Protein AF-0000000080388872 (afdb_homodimer)

Secondary structure (DSSP, 8-state):
-TTGGGSHHHHHHHHHHHHHHHHHHHHHHHHHHTT-HHHHHHHHHHTHHHHHHHHHHTS-HHHHHHHHHHHHHHHHHHHHHH-SS-HHHHHHHHHHHHHHHHHHHHHHSSS--TTHHHHHH--GGG--HHHHHHHHHHHHHHHHHHHHTHHHHHHHHH-GGGGGTTSS-HHHHHHHHHHHHHHHHHHHHHHHHHHHHHHHHHHHHHHHHTT---HHHHHHHHHHHHHHHHHHHHHHHHHHT--HHHHHHHHHHHHHHHHHHHHHTS------/-TTGGGSHHHHHHHHHHHHHHHHHHHHHHHHHHTT-HHHHHHHHHHTHHHHHHHHHHTS-HHHHHHHHHHHHHHHHHHHHHH-SS-HHHHHHHHHHHHHHHHHHHHHHSSS--TTHHHHHH--GGG--HHHHHHHHHHHHHHHHHHHHTHHHHHHHHH-TTGGGTTSS-HHHHHHHHHHHHHHHHHHHHHHHHHHHHHHHHHHHHHHHHTT---HHHHHHHHHHHHHHHHHHHHHHHHHHT--HHHHHHHHHHHHHHHHHHHHHTS------

InterPro domains:
  IPR001626 ABC transporter, TroCD-like [PF00950] (6-262)
  IPR001626 ABC transporter, TroCD-like [PTHR30477] (2-263)
  IPR037294 ABC transporter, BtuC-like [G3DSA:1.10.3470.10] (8-267)
  IPR037294 ABC transporter, BtuC-like [SSF81345] (3-259)

Solvent-accessible surface area (backbone atoms only — not comparable to full-atom values): 26123 Å² total; per-residue (Å²): 112,72,70,56,54,71,36,69,42,46,47,38,24,52,50,46,38,43,54,31,12,49,38,26,6,51,51,9,34,55,32,52,69,56,65,41,46,62,58,52,44,22,29,43,39,20,18,38,22,10,36,10,48,10,47,48,72,71,46,66,34,64,70,23,24,54,61,37,12,38,50,38,19,47,52,50,49,51,42,52,72,66,46,93,56,59,46,56,57,54,38,38,46,49,18,30,40,21,36,20,49,9,52,45,32,44,68,69,22,85,68,84,72,83,59,52,60,34,46,44,38,15,39,32,61,73,49,51,71,71,57,48,52,50,40,51,53,50,42,52,51,50,52,50,51,48,64,76,37,40,70,60,50,51,28,58,54,73,31,69,79,59,29,60,68,75,73,51,48,56,64,60,53,50,38,50,51,36,34,51,48,31,54,41,46,66,46,30,24,47,42,25,1,50,71,37,37,53,30,62,30,34,49,29,17,52,55,22,48,76,77,37,88,48,68,69,59,20,23,54,45,2,22,51,45,29,33,52,35,41,51,51,9,43,52,50,11,65,74,67,71,43,57,36,17,32,32,20,47,43,51,43,48,51,52,51,51,54,52,51,57,52,50,70,65,46,74,80,74,75,78,125,113,70,71,56,54,70,36,69,41,46,48,39,24,52,51,45,38,44,55,31,12,48,39,26,6,50,52,10,35,55,31,54,71,55,67,40,46,62,58,52,44,23,31,44,42,19,19,39,23,10,36,11,48,10,47,48,72,70,45,65,34,64,71,22,25,54,62,36,13,38,49,40,20,47,52,49,49,51,42,51,72,65,46,96,55,58,45,56,55,54,38,38,45,51,18,32,41,21,35,20,50,10,52,44,31,44,69,69,22,84,69,84,71,82,60,52,60,36,48,44,39,15,39,33,61,72,48,50,70,70,56,48,53,50,40,52,53,51,42,51,51,49,53,49,52,46,62,75,38,39,70,58,51,50,27,58,56,74,31,70,78,58,28,60,69,78,72,53,49,56,63,59,52,49,39,50,51,35,34,51,49,32,54,42,45,65,46,29,24,47,42,25,1,50,71,35,38,53,31,62,28,35,49,29,18,50,55,22,48,74,77,37,90,46,66,68,60,20,22,55,44,3,22,52,45,28,33,51,35,42,52,51,9,43,51,48,12,66,76,66,72,43,58,38,17,33,32,20,46,42,51,42,47,51,52,52,50,52,52,51,57,53,51,70,65,47,74,78,74,74,79,126

Foldseek 3Di:
DVVVVVDPLVVQLLLLLLLLLLLLLQLLLLCALQVPLLLLLLLLLLLLLQLLVCLLVVHDSLVSSLVRSLVSLLVLLVCLPDPPDHSNVSSVVSSVVSNVNSVVSCVPRPDDPVCPVLQAFAASSPDDPVLSVVSVVLSVVLVVVCVVCVVLSVCLSPPVPVNCPPPDDNSVVSSVSSSSSSSSSSSCRNQGHSNCSSQLSHLLLVVLVVVDVDSVSSSVSSSVLSSVLLVVLQVVCVVVVHRSNVSSSVSSVVVSVVVVVVVVPDPPPPPD/DVVVVVDPLVVQLLLLLLLLLLLLLQLLLLCALQVPLLLLLLLLLLLLLQLLVCLLVVHDSLVRSLVRSLVSLLVLLVCLPDPPDHSNVSSVVSSVVSNVNSVVSQVPRPDDPVCPVLQAFAASSPDDPVLSVVSVVLSVVLVVVCVVCVVLSVCLSPPVPPNVPPPDDNSVVSSVSSSSSSSSSSSCRNQGHSNCSSQLSHLLLVVLVVVDVDSVSSSVSSSVLSSVLLVVLQVVCVVVVHRSNVSSSVSSVVVSVVVVVVVVPDPPPPPD

Nearest PDB structures (foldseek):
  7kyp-assembly4_N  TM=9.044E-01  e=3.075E-16  Streptococcus pneumoniae D39
  7kyo-assembly1_C-2  TM=9.013E-01  e=2.532E-15  Streptococcus pneumoniae D39
  2nq2-assembly1_A  TM=7.304E-01  e=1.265E-06  Haemophilus influenzae
  2nq2-assembly1_B  TM=7.170E-01  e=2.915E-06  Haemophilus influenzae
  7lb8-assembly1_B  TM=7.624E-01  e=1.558E-03  Escherichia coli K-12

pLDDT: mean 88.54, std 13.01, range [30.14, 98.5]

Radius of gyration: 22.8 Å; Cα contacts (8 Å, |Δi|>4): 905; chains: 2; bounding box: 61×58×64 Å

Organism: NCBI:txid1090322

Sequence (544 aa):
MLEILQYDFMRNAILAAILASVACGIIGVYVVVKKIVFISGGITHASFGGIGLGYYLGINPLFGLIPFSLLSAVVMGLVSKRAKVAEDTAIGILWSLGMAIGIILIYWTPGYAPDLMTYLFGNILTVPMSDIYLMLGLDVVIIFVVYAYYKHFMALCFDEEFTTVSGLSAEKLYLLLLCLIALTIVLLIKVVGIILIIALLTMPASLSRHYTNNLGKMMYLAIIFGVLFSLAGLFLSYLFDAPSGATIILSMSTVYILHFLYDGLKPKIVSDMLEILQYDFMRNAILAAILASVACGIIGVYVVVKKIVF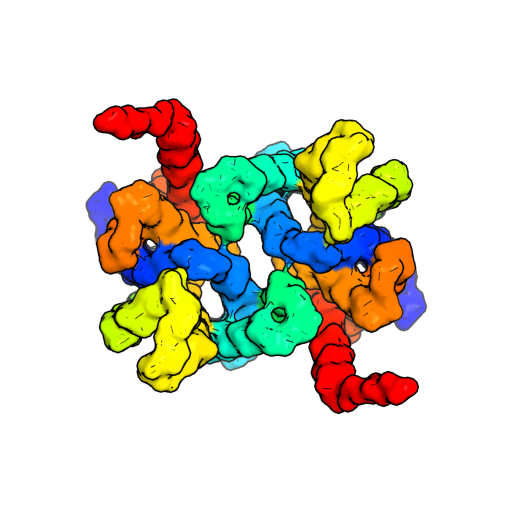ISGGITHASFGGIGLGYYLGINPLFGLIPFSLLSAVVMGLVSKRAKVAEDTAIGILWSLGMAIGIILIYWTPGYAPDLMTYLFGNILTVPMSDIYLMLGLDVVIIFVVYAYYKHFMALCFDEEFTTVSGLSAEKLYLLLLCLIALTIVLLIKVVGIILIIALLTMPASLSRHYTNNLGKMMYLAIIFGVLFSLAGLFLSYLFDAPSGATIILSMSTVYILHFLYDGLKPKIVSD

Structure (mmCIF, N/CA/C/O backbone):
data_AF-0000000080388872-model_v1
#
loop_
_entity.id
_entity.type
_entity.pdbx_description
1 polymer 'ABC-type Mn2+/Zn2+ transport system, permease component'
#
loop_
_atom_site.group_PDB
_atom_site.id
_atom_site.type_symbol
_atom_site.label_atom_id
_atom_site.label_alt_id
_atom_site.label_comp_id
_atom_site.label_asym_id
_atom_site.label_entity_id
_atom_site.label_seq_id
_atom_site.pdbx_PDB_ins_code
_atom_site.Cartn_x
_atom_site.Cartn_y
_atom_site.Cartn_z
_atom_site.occupancy
_atom_site.B_iso_or_equiv
_atom_site.auth_seq_id
_atom_site.auth_comp_id
_atom_site.auth_asym_id
_atom_site.auth_atom_id
_atom_site.pdbx_PDB_model_num
ATOM 1 N N . MET A 1 1 ? 15.938 -12.969 -29.547 1 45.16 1 MET A N 1
ATOM 2 C CA . MET A 1 1 ? 15.227 -13.5 -28.391 1 45.16 1 MET A CA 1
ATOM 3 C C . MET A 1 1 ? 15.883 -14.773 -27.875 1 45.16 1 MET A C 1
ATOM 5 O O . MET A 1 1 ? 16.094 -14.93 -26.672 1 45.16 1 MET A O 1
ATOM 9 N N . LEU A 1 2 ? 16.172 -15.586 -28.906 1 55 2 LEU A N 1
ATOM 10 C CA . LEU A 1 2 ? 16.797 -16.859 -28.562 1 55 2 LEU A CA 1
ATOM 11 C C . LEU A 1 2 ? 18.219 -16.641 -28.062 1 55 2 LEU A C 1
ATOM 13 O O . LEU A 1 2 ? 18.719 -17.391 -27.219 1 55 2 LEU A O 1
ATOM 17 N N . GLU A 1 3 ? 18.781 -15.703 -28.656 1 58.53 3 GLU A N 1
ATOM 18 C CA . GLU A 1 3 ? 20.156 -15.469 -28.234 1 58.53 3 GLU A CA 1
ATOM 19 C C . GLU A 1 3 ? 20.219 -15.008 -26.781 1 58.53 3 GLU A C 1
ATOM 21 O O . GLU A 1 3 ? 21.172 -15.32 -26.062 1 58.53 3 GLU A O 1
ATOM 26 N N . ILE A 1 4 ? 19.234 -14.305 -26.359 1 60.44 4 ILE A N 1
ATOM 27 C CA . ILE A 1 4 ? 19.219 -13.789 -25 1 60.44 4 ILE A CA 1
ATOM 28 C C . ILE A 1 4 ? 19.031 -14.945 -24.016 1 60.44 4 ILE A C 1
ATOM 30 O O . ILE A 1 4 ? 19.5 -14.883 -22.875 1 60.44 4 ILE A O 1
ATOM 34 N N . LEU A 1 5 ? 18.516 -16.016 -24.547 1 62.69 5 LEU A N 1
ATOM 35 C CA . LEU A 1 5 ? 18.281 -17.188 -23.719 1 62.69 5 LEU A CA 1
ATOM 36 C C . LEU A 1 5 ? 19.594 -17.922 -23.422 1 62.69 5 LEU A C 1
ATOM 38 O O . LEU A 1 5 ? 19.625 -18.828 -22.594 1 62.69 5 LEU A O 1
ATOM 42 N N . GLN A 1 6 ? 20.5 -17.453 -24.031 1 60.75 6 GLN A N 1
ATOM 43 C CA . GLN A 1 6 ? 21.781 -18.109 -23.812 1 60.75 6 GLN A CA 1
ATOM 44 C C . GLN A 1 6 ? 22.406 -17.672 -22.5 1 60.75 6 GLN A C 1
ATOM 46 O O . GLN A 1 6 ? 23.266 -18.375 -21.938 1 60.75 6 GLN A O 1
ATOM 51 N N . TYR A 1 7 ? 21.859 -16.672 -21.906 1 75.12 7 TYR A N 1
ATOM 52 C CA . TYR A 1 7 ? 22.438 -16.172 -20.656 1 75.12 7 TYR A CA 1
ATOM 53 C C . TYR A 1 7 ? 21.734 -16.781 -19.453 1 75.12 7 TYR A C 1
ATOM 55 O O . TYR A 1 7 ? 20.5 -16.844 -19.406 1 75.12 7 TYR A O 1
ATOM 63 N N . ASP A 1 8 ? 22.469 -17.375 -18.547 1 79.38 8 ASP A N 1
ATOM 64 C CA . ASP A 1 8 ? 21.984 -18 -17.328 1 79.38 8 ASP A CA 1
ATOM 65 C C . ASP A 1 8 ? 21 -17.094 -16.594 1 79.38 8 ASP A C 1
ATOM 67 O O . ASP A 1 8 ? 19.969 -17.547 -16.109 1 79.38 8 ASP A O 1
ATOM 71 N N . PHE A 1 9 ? 21.266 -15.898 -16.641 1 82.81 9 PHE A N 1
ATOM 72 C CA . PHE A 1 9 ? 20.422 -14.969 -15.906 1 82.81 9 PHE A CA 1
ATOM 73 C C . PHE A 1 9 ? 19.047 -14.875 -16.562 1 82.81 9 PHE A C 1
ATOM 75 O O . PHE A 1 9 ? 18.031 -14.734 -15.859 1 82.81 9 PHE A O 1
ATOM 82 N N . MET A 1 10 ? 19 -15.008 -17.844 1 86.06 10 MET A N 1
ATOM 83 C CA . MET A 1 10 ? 17.719 -14.906 -18.531 1 86.06 10 MET A CA 1
ATOM 84 C C . MET A 1 10 ? 16.891 -16.172 -18.312 1 86.06 10 MET A C 1
ATOM 86 O O . MET A 1 10 ? 15.664 -16.078 -18.141 1 86.06 10 MET A O 1
ATOM 90 N N . ARG A 1 11 ? 17.469 -17.281 -18.312 1 89.94 11 ARG A N 1
ATOM 91 C CA . ARG A 1 11 ? 16.781 -18.531 -18.016 1 89.94 11 ARG A CA 1
ATOM 92 C C . ARG A 1 11 ? 16.188 -18.516 -16.609 1 89.94 11 ARG A C 1
ATOM 94 O O . ARG A 1 11 ? 15.031 -18.906 -16.406 1 89.94 11 ARG A O 1
ATOM 101 N N . ASN A 1 12 ? 16.969 -18.062 -15.703 1 92.56 12 ASN A N 1
ATOM 102 C CA . ASN A 1 12 ? 16.469 -17.922 -14.336 1 92.56 12 ASN A CA 1
ATOM 103 C C . ASN A 1 12 ? 15.297 -16.969 -14.258 1 92.56 12 ASN A C 1
ATOM 105 O O . ASN A 1 12 ? 14.32 -17.219 -13.547 1 92.56 12 ASN A O 1
ATOM 109 N N . ALA A 1 13 ? 15.453 -15.922 -15 1 93.12 13 ALA A N 1
ATOM 110 C CA . ALA A 1 13 ? 14.391 -14.922 -15 1 93.12 13 ALA A CA 1
ATOM 111 C C . ALA A 1 13 ? 13.086 -15.508 -15.531 1 93.12 13 ALA A C 1
ATOM 113 O O . ALA A 1 13 ? 12.016 -15.281 -14.961 1 93.12 13 ALA A O 1
ATOM 114 N N . ILE A 1 14 ? 13.172 -16.312 -16.562 1 94 14 ILE A N 1
ATOM 115 C CA . ILE A 1 14 ? 12 -16.922 -17.172 1 94 14 ILE A CA 1
ATOM 116 C C . ILE A 1 14 ? 11.383 -17.938 -16.219 1 94 14 ILE A C 1
ATOM 118 O O . ILE A 1 14 ? 10.164 -17.953 -16.016 1 94 14 ILE A O 1
ATOM 122 N N . LEU A 1 15 ? 12.164 -18.719 -15.609 1 94.75 15 LEU A N 1
ATOM 123 C CA . LEU A 1 15 ? 11.672 -19.703 -14.648 1 94.75 15 LEU A CA 1
ATOM 124 C C . LEU A 1 15 ? 11 -19.016 -13.461 1 94.75 15 LEU A C 1
ATOM 126 O O . LEU A 1 15 ? 9.945 -19.453 -13.008 1 94.75 15 LEU A O 1
ATOM 130 N N . ALA A 1 16 ? 11.648 -17.938 -13.008 1 95 16 ALA 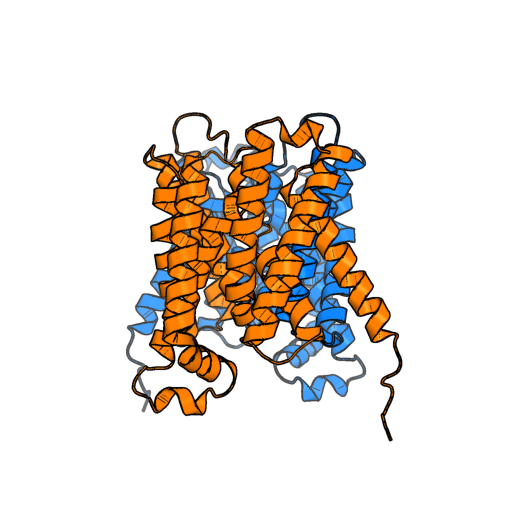A N 1
ATOM 131 C CA . ALA A 1 16 ? 11.07 -17.188 -11.906 1 95 16 ALA A CA 1
ATOM 132 C C . ALA A 1 16 ? 9.711 -16.609 -12.289 1 95 16 ALA A C 1
ATOM 134 O O . ALA A 1 16 ? 8.773 -16.641 -11.484 1 95 16 ALA A O 1
ATOM 135 N N . ALA A 1 17 ? 9.641 -16.141 -13.492 1 94.88 17 ALA A N 1
ATOM 136 C CA . ALA A 1 17 ? 8.383 -15.578 -13.977 1 94.88 17 ALA A CA 1
ATOM 137 C C . ALA A 1 17 ? 7.289 -16.641 -14.023 1 94.88 17 ALA A C 1
ATOM 139 O O . ALA A 1 17 ? 6.156 -16.391 -13.617 1 94.88 17 ALA A O 1
ATOM 140 N N . ILE A 1 18 ? 7.613 -17.781 -14.445 1 96.19 18 ILE A N 1
ATOM 141 C CA . ILE A 1 18 ? 6.656 -18.875 -14.57 1 96.19 18 ILE A CA 1
ATOM 142 C C . ILE A 1 18 ? 6.203 -19.328 -13.188 1 96.19 18 ILE A C 1
ATOM 144 O O . ILE A 1 18 ? 5.004 -19.453 -12.922 1 96.19 18 ILE A O 1
ATOM 148 N N . LEU A 1 19 ? 7.117 -19.562 -12.32 1 97 19 LEU A N 1
ATOM 149 C CA . LEU A 1 19 ? 6.801 -20.016 -10.969 1 97 19 LEU A CA 1
ATOM 150 C C . LEU A 1 19 ? 5.957 -18.984 -10.227 1 97 19 LEU A C 1
ATOM 152 O O . LEU A 1 19 ? 4.988 -19.328 -9.555 1 97 19 LEU A O 1
ATOM 156 N N . ALA A 1 20 ? 6.359 -17.719 -10.383 1 96.31 20 ALA A N 1
ATOM 157 C CA . ALA A 1 20 ? 5.586 -16.641 -9.773 1 96.31 20 ALA A CA 1
ATOM 158 C C . ALA A 1 20 ? 4.16 -16.609 -10.328 1 96.31 20 ALA A C 1
ATOM 160 O O . ALA A 1 20 ? 3.205 -16.375 -9.578 1 96.31 20 ALA A O 1
ATOM 161 N N . SER A 1 21 ? 4.023 -16.875 -11.586 1 97.25 21 SER A N 1
ATOM 162 C CA . SER A 1 21 ? 2.717 -16.828 -12.242 1 97.25 21 SER A CA 1
ATOM 163 C C . SER A 1 21 ? 1.825 -17.969 -11.766 1 97.25 21 SER A C 1
ATOM 165 O O . SER A 1 21 ? 0.606 -17.812 -11.672 1 97.25 21 SER A O 1
ATOM 167 N N . VAL A 1 22 ? 2.412 -19.062 -11.477 1 97.69 22 VAL A N 1
ATOM 168 C CA . VAL A 1 22 ? 1.652 -20.188 -10.953 1 97.69 22 VAL A CA 1
ATOM 169 C C . VAL A 1 22 ? 1.074 -19.828 -9.586 1 97.69 22 VAL A C 1
ATOM 171 O O . VAL A 1 22 ? -0.131 -19.969 -9.359 1 97.69 22 VAL A O 1
ATOM 174 N N . ALA A 1 23 ? 1.899 -19.344 -8.75 1 97.38 23 ALA A N 1
ATOM 175 C CA . ALA A 1 23 ? 1.457 -18.984 -7.406 1 97.38 23 ALA A CA 1
ATOM 176 C C . ALA A 1 23 ? 0.417 -17.875 -7.445 1 97.38 23 ALA A C 1
ATOM 178 O O . ALA A 1 23 ? -0.625 -17.953 -6.793 1 97.38 23 ALA A O 1
ATOM 179 N N . CYS A 1 24 ? 0.719 -16.828 -8.18 1 95.75 24 CYS A N 1
ATOM 180 C CA . CYS A 1 24 ? -0.198 -15.695 -8.219 1 95.75 24 CYS A CA 1
ATOM 181 C C . CYS A 1 24 ? -1.493 -16.062 -8.93 1 95.75 24 CYS A C 1
ATOM 183 O O . CYS A 1 24 ? -2.553 -15.516 -8.625 1 95.75 24 CYS A O 1
ATOM 185 N N . GLY A 1 25 ? -1.393 -16.969 -9.945 1 97.38 25 GLY A N 1
ATOM 186 C CA . GLY A 1 25 ? -2.6 -17.422 -10.625 1 97.38 25 GLY A CA 1
ATOM 187 C C . GLY A 1 25 ? -3.549 -18.188 -9.719 1 97.38 25 GLY A C 1
ATOM 188 O O . GLY A 1 25 ? -4.77 -18.047 -9.836 1 97.38 25 GLY A O 1
ATOM 189 N N . ILE A 1 26 ? -3.029 -18.906 -8.82 1 98.19 26 ILE A N 1
ATOM 190 C CA . ILE A 1 26 ? -3.838 -19.719 -7.91 1 98.19 26 ILE A CA 1
ATOM 191 C C . ILE A 1 26 ? -4.34 -18.844 -6.762 1 98.19 26 ILE A C 1
ATOM 193 O O . ILE A 1 26 ? -5.551 -18.688 -6.57 1 98.19 26 ILE A O 1
ATOM 197 N N . ILE A 1 27 ? -3.471 -18.203 -6.125 1 98.31 27 ILE A N 1
ATOM 198 C CA . ILE A 1 27 ? -3.811 -17.469 -4.914 1 98.31 27 ILE A CA 1
ATOM 199 C C . ILE A 1 27 ? -4.496 -16.156 -5.281 1 98.31 27 ILE A C 1
ATOM 201 O O . ILE A 1 27 ? -5.391 -15.695 -4.57 1 98.31 27 ILE A O 1
ATOM 205 N N . GLY A 1 28 ? -4.051 -15.586 -6.406 1 97.81 28 GLY A N 1
ATOM 206 C CA . GLY A 1 28 ? -4.668 -14.352 -6.863 1 97.81 28 GLY A CA 1
ATOM 207 C C . GLY A 1 28 ? -6.16 -14.477 -7.086 1 97.81 28 GLY A C 1
ATOM 208 O O . GLY A 1 28 ? -6.914 -13.531 -6.824 1 97.81 28 GLY A O 1
ATOM 209 N N . VAL A 1 29 ? -6.629 -15.602 -7.52 1 97.69 29 VAL A N 1
ATOM 210 C CA . VAL A 1 29 ? -8.047 -15.828 -7.758 1 97.69 29 VAL A CA 1
ATOM 211 C C . VAL A 1 29 ? -8.812 -15.734 -6.438 1 97.69 29 VAL A C 1
ATOM 213 O O . VAL A 1 29 ? -9.867 -15.102 -6.371 1 97.69 29 VAL A O 1
ATOM 216 N N . TYR A 1 30 ? -8.281 -16.312 -5.379 1 97.06 30 TYR A N 1
ATOM 217 C CA . TYR A 1 30 ? -8.922 -16.203 -4.074 1 97.06 30 TYR A CA 1
ATOM 218 C C . TYR A 1 30 ? -8.938 -14.766 -3.582 1 97.06 30 TYR A C 1
ATOM 220 O O . TYR A 1 30 ? -9.922 -14.312 -2.992 1 97.06 30 TYR A O 1
ATOM 228 N N . VAL A 1 31 ? -7.863 -14.047 -3.852 1 96.62 31 VAL A N 1
ATOM 229 C CA . VAL A 1 31 ? -7.727 -12.672 -3.396 1 96.62 31 VAL A CA 1
ATOM 230 C C . VAL A 1 31 ? -8.789 -11.797 -4.062 1 96.62 31 VAL A C 1
ATOM 232 O O . VAL A 1 31 ? -9.43 -10.977 -3.4 1 96.62 31 VAL A O 1
ATOM 235 N N . VAL A 1 32 ? -9.008 -12.016 -5.316 1 95.44 32 VAL A N 1
ATOM 236 C CA . VAL A 1 32 ? -9.938 -11.203 -6.09 1 95.44 32 VAL A CA 1
ATOM 237 C C . VAL A 1 32 ? -11.375 -11.609 -5.77 1 95.44 32 VAL A C 1
ATOM 239 O O . VAL A 1 32 ? -12.227 -10.758 -5.527 1 95.44 32 VAL A O 1
ATOM 242 N N . VAL A 1 33 ? -11.688 -12.867 -5.684 1 94.12 33 VAL A N 1
ATOM 243 C CA . VAL A 1 33 ? -13.047 -13.367 -5.492 1 94.12 33 VAL A CA 1
ATOM 244 C C . VAL A 1 33 ? -13.508 -13.062 -4.07 1 94.12 33 VAL A C 1
ATOM 246 O O . VAL A 1 33 ? -14.664 -12.703 -3.854 1 94.12 33 VAL A O 1
ATOM 249 N N . LYS A 1 34 ? -12.602 -13.18 -3.135 1 93.31 34 LYS A N 1
ATOM 250 C CA . LYS A 1 34 ? -12.961 -12.938 -1.739 1 93.31 34 LYS A CA 1
ATOM 251 C C . LYS A 1 34 ? -12.867 -11.453 -1.398 1 93.31 34 LYS A C 1
ATOM 253 O O . LYS A 1 34 ? -13.195 -11.047 -0.28 1 93.31 34 LYS A O 1
ATOM 258 N N . LYS A 1 35 ? -12.367 -10.633 -2.291 1 92.56 35 LYS A N 1
ATOM 259 C CA . LYS A 1 35 ? -12.266 -9.188 -2.143 1 92.56 35 LYS A CA 1
ATOM 260 C C . LYS A 1 35 ? -11.375 -8.812 -0.959 1 92.56 35 LYS A C 1
ATOM 262 O O . LYS A 1 35 ? -11.766 -8.008 -0.113 1 92.56 35 LYS A O 1
ATOM 267 N N . ILE A 1 36 ? -10.203 -9.422 -0.955 1 94.38 36 ILE A N 1
ATOM 268 C CA . ILE A 1 36 ? -9.281 -9.164 0.147 1 94.38 36 ILE A CA 1
ATOM 269 C C . ILE A 1 36 ? -7.961 -8.617 -0.398 1 94.38 36 ILE A C 1
ATOM 271 O O . ILE A 1 36 ? -6.883 -8.992 0.069 1 94.38 36 ILE A O 1
ATOM 275 N N . VAL A 1 37 ? -8.008 -7.781 -1.416 1 95 37 VAL A N 1
ATOM 276 C CA . VAL A 1 37 ? -6.848 -7.164 -2.051 1 95 37 VAL A CA 1
ATOM 277 C C . VAL A 1 37 ? -6.121 -6.273 -1.044 1 95 37 VAL A C 1
ATOM 279 O O . VAL A 1 37 ? -4.891 -6.297 -0.958 1 95 37 VAL A O 1
ATOM 282 N N . PHE A 1 38 ? -6.891 -5.609 -0.209 1 92.56 38 PHE A N 1
ATOM 283 C CA . PHE A 1 38 ? -6.301 -4.652 0.717 1 92.56 38 PHE A CA 1
ATOM 284 C C . PHE A 1 38 ? -5.484 -5.367 1.786 1 92.56 38 PHE A C 1
ATOM 286 O O . PHE A 1 38 ? -4.348 -4.977 2.072 1 92.56 38 PHE A O 1
ATOM 293 N N . ILE A 1 39 ? -6.043 -6.422 2.346 1 93.5 39 ILE A N 1
ATOM 294 C CA . ILE A 1 39 ? -5.309 -7.121 3.395 1 93.5 39 ILE A CA 1
ATOM 295 C C . ILE A 1 39 ? -4.07 -7.789 2.801 1 93.5 39 ILE A C 1
ATOM 297 O O . ILE A 1 39 ? -3.025 -7.867 3.453 1 93.5 39 ILE A O 1
ATOM 301 N N . SER A 1 40 ? -4.125 -8.25 1.563 1 95.38 40 SER A N 1
ATOM 302 C CA . SER A 1 40 ? -2.961 -8.797 0.877 1 95.38 40 SER A CA 1
ATOM 303 C C . SER A 1 40 ? -1.862 -7.754 0.721 1 95.38 40 SER A C 1
ATOM 305 O O . SER A 1 40 ? -0.682 -8.055 0.907 1 95.38 40 SER A O 1
ATOM 307 N N . GLY A 1 41 ? -2.295 -6.551 0.424 1 93.25 41 GLY A N 1
ATOM 308 C CA . GLY A 1 41 ? -1.348 -5.449 0.376 1 93.25 41 GLY A CA 1
ATOM 309 C C . GLY A 1 41 ? -0.726 -5.137 1.724 1 93.25 41 GLY A C 1
ATOM 310 O O . GLY A 1 41 ? 0.466 -4.84 1.81 1 93.25 41 GLY A O 1
ATOM 311 N N . GLY A 1 42 ? -1.551 -5.191 2.717 1 94.44 42 GLY A N 1
ATOM 312 C CA . GLY A 1 42 ? -1.053 -4.977 4.066 1 94.44 42 GLY A CA 1
ATOM 313 C C . GLY A 1 42 ? 0 -5.984 4.484 1 94.44 42 GLY A C 1
ATOM 314 O O . GLY A 1 42 ? 1.049 -5.613 5.016 1 94.44 42 GLY A O 1
ATOM 315 N N . ILE A 1 43 ? -0.268 -7.23 4.191 1 96.25 43 ILE A N 1
ATOM 316 C CA . ILE A 1 43 ? 0.67 -8.297 4.523 1 96.25 43 ILE A CA 1
ATOM 317 C C . ILE A 1 43 ? 1.974 -8.094 3.754 1 96.25 43 ILE A C 1
ATOM 319 O O . ILE A 1 43 ? 3.062 -8.242 4.316 1 96.25 43 ILE A O 1
ATOM 323 N N . THR A 1 44 ? 1.831 -7.707 2.547 1 95.62 44 THR A N 1
ATOM 324 C CA . THR A 1 44 ? 2.984 -7.492 1.68 1 95.62 44 THR A CA 1
ATOM 325 C C . THR A 1 44 ? 3.896 -6.41 2.25 1 95.62 44 THR A C 1
ATOM 327 O O . THR A 1 44 ? 5.102 -6.625 2.404 1 95.62 44 THR A O 1
ATOM 330 N N . HIS A 1 45 ? 3.4 -5.336 2.602 1 94.19 45 HIS A N 1
ATOM 331 C CA . HIS A 1 45 ? 4.203 -4.238 3.125 1 94.19 45 HIS A CA 1
ATOM 332 C C . HIS A 1 45 ? 4.73 -4.555 4.52 1 94.19 45 HIS A C 1
ATOM 334 O O . HIS A 1 45 ? 5.887 -4.258 4.836 1 94.19 45 HIS A O 1
ATOM 340 N N . ALA A 1 46 ? 3.916 -5.176 5.312 1 95.81 46 ALA A N 1
ATOM 341 C CA . ALA A 1 46 ? 4.348 -5.562 6.652 1 95.81 46 ALA A CA 1
ATOM 342 C C . ALA A 1 46 ? 5.516 -6.539 6.594 1 95.81 46 ALA A C 1
ATOM 344 O O . ALA A 1 46 ? 6.383 -6.535 7.473 1 95.81 46 ALA A O 1
ATOM 345 N N . SER A 1 47 ? 5.527 -7.344 5.598 1 95.38 47 SER A N 1
ATOM 346 C CA . SER A 1 47 ? 6.551 -8.375 5.469 1 95.38 47 SER A CA 1
ATOM 347 C C . SER A 1 47 ? 7.93 -7.762 5.254 1 95.38 47 SER A C 1
ATOM 349 O O . SER A 1 47 ? 8.945 -8.43 5.434 1 95.38 47 SER A O 1
ATOM 351 N N . PHE A 1 48 ? 7.992 -6.516 4.898 1 95 48 PHE A N 1
ATOM 352 C CA . PHE A 1 48 ? 9.258 -5.809 4.738 1 95 48 PHE A CA 1
ATOM 353 C C . PHE A 1 48 ? 10.047 -5.82 6.043 1 95 48 PHE A C 1
ATOM 355 O O . PHE A 1 48 ? 11.281 -5.777 6.023 1 95 48 PHE A O 1
ATOM 362 N N . GLY A 1 49 ? 9.383 -5.875 7.148 1 95.69 49 GLY A N 1
ATOM 363 C CA . GLY A 1 49 ? 10.062 -6.035 8.43 1 95.69 49 GLY A CA 1
ATOM 364 C C . GLY A 1 49 ? 10.953 -7.262 8.484 1 95.69 49 GLY A C 1
ATOM 365 O O . GLY A 1 49 ? 12.008 -7.242 9.125 1 95.69 49 GLY A O 1
ATOM 366 N N . GLY A 1 50 ? 10.547 -8.305 7.844 1 96.06 50 GLY A N 1
ATOM 367 C CA . GLY A 1 50 ? 11.336 -9.516 7.773 1 96.06 50 GLY A CA 1
ATOM 368 C C . GLY A 1 50 ? 12.602 -9.359 6.949 1 96.06 50 GLY A C 1
ATOM 369 O O . GLY A 1 50 ? 13.641 -9.93 7.285 1 96.06 50 GLY A O 1
ATOM 370 N N . ILE A 1 51 ? 12.469 -8.625 5.867 1 94.12 51 ILE A N 1
ATOM 371 C CA . ILE A 1 51 ? 13.648 -8.312 5.059 1 94.12 51 ILE A CA 1
ATOM 372 C C . ILE A 1 51 ? 14.656 -7.527 5.891 1 94.12 51 ILE A C 1
ATOM 374 O O . ILE A 1 51 ? 15.844 -7.848 5.906 1 94.12 51 ILE A O 1
ATOM 378 N N . GLY A 1 52 ? 14.164 -6.508 6.594 1 94.62 52 GLY A N 1
ATOM 379 C CA . GLY A 1 52 ? 15.031 -5.738 7.473 1 94.62 52 GLY A CA 1
ATOM 380 C C . GLY A 1 52 ? 15.695 -6.582 8.547 1 94.62 52 GLY A C 1
ATOM 381 O O . GLY A 1 52 ? 16.875 -6.418 8.828 1 94.62 52 GLY A O 1
ATOM 382 N N . LEU A 1 53 ? 14.891 -7.457 9.109 1 94.94 53 LEU A N 1
ATOM 383 C CA . LEU A 1 53 ? 15.43 -8.336 10.148 1 94.94 53 LEU A CA 1
ATOM 384 C C . LEU A 1 53 ? 16.531 -9.227 9.578 1 94.94 53 LEU A C 1
ATOM 386 O O . LEU A 1 53 ? 17.562 -9.438 10.227 1 94.94 53 LEU A O 1
ATOM 390 N N . GLY A 1 54 ? 16.312 -9.812 8.406 1 93.31 54 GLY A N 1
ATOM 391 C CA . GLY A 1 54 ? 17.344 -10.609 7.762 1 93.31 54 GLY A CA 1
ATOM 392 C C . GLY A 1 54 ? 18.625 -9.852 7.535 1 93.31 54 GLY A C 1
ATOM 393 O O . GLY A 1 54 ? 19.719 -10.344 7.863 1 93.31 54 GLY A O 1
ATOM 394 N N . TYR A 1 55 ? 18.531 -8.656 7.039 1 92.31 55 TYR A N 1
A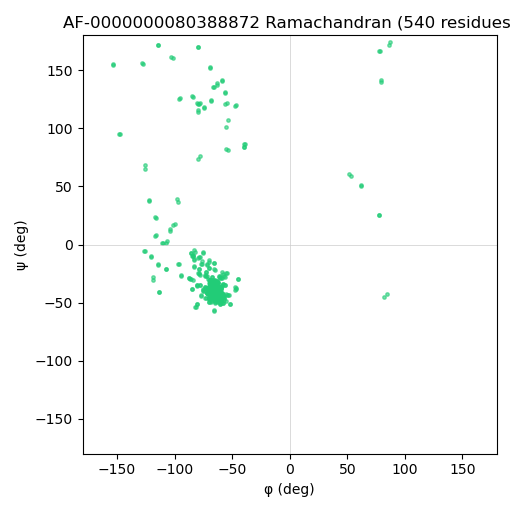TOM 395 C CA . TYR A 1 55 ? 19.719 -7.816 6.828 1 92.31 55 TYR A CA 1
ATOM 396 C C . TYR A 1 55 ? 20.422 -7.523 8.148 1 92.31 55 TYR A C 1
ATOM 398 O O . TYR A 1 55 ? 21.641 -7.66 8.25 1 92.31 55 TYR A O 1
ATOM 406 N N . TYR A 1 56 ? 19.641 -7.145 9.078 1 93.75 56 TYR A N 1
ATOM 407 C CA . TYR A 1 56 ? 20.188 -6.742 10.367 1 93.75 56 TYR A CA 1
ATOM 408 C C . TYR A 1 56 ? 20.938 -7.898 11.023 1 93.75 56 TYR A C 1
ATOM 410 O O . TYR A 1 56 ? 21.969 -7.691 11.664 1 93.75 56 TYR A O 1
ATOM 418 N N . LEU A 1 57 ? 20.453 -9.094 10.867 1 93.62 57 LEU A N 1
ATOM 419 C CA . LEU A 1 57 ? 21.062 -10.273 11.461 1 93.62 57 LEU A CA 1
ATOM 420 C C . LEU A 1 57 ? 22.188 -10.812 10.586 1 93.62 57 LEU A C 1
ATOM 422 O O . LEU A 1 57 ? 22.906 -11.742 10.977 1 93.62 57 LEU A O 1
ATOM 426 N N . GLY A 1 58 ? 22.328 -10.281 9.359 1 90.56 58 GLY A N 1
ATOM 427 C CA . GLY A 1 58 ? 23.406 -10.688 8.453 1 90.56 58 GLY A CA 1
ATOM 428 C C . GLY A 1 58 ? 23.141 -12.016 7.777 1 90.56 58 GLY A C 1
ATOM 429 O O . GLY A 1 58 ? 24.078 -12.75 7.449 1 90.56 58 GLY A O 1
ATOM 430 N N . ILE A 1 59 ? 21.891 -12.352 7.656 1 90.31 59 ILE A N 1
ATOM 431 C CA . ILE A 1 59 ? 21.531 -13.602 6.996 1 90.31 59 ILE A CA 1
ATOM 432 C C . ILE A 1 59 ? 20.766 -13.305 5.715 1 90.31 59 ILE A C 1
ATOM 434 O O . ILE A 1 59 ? 20.422 -12.156 5.438 1 90.31 59 ILE A O 1
ATOM 438 N N . ASN A 1 60 ? 20.531 -14.398 4.934 1 88.31 60 ASN A N 1
ATOM 439 C CA . ASN A 1 60 ? 19.719 -14.227 3.738 1 88.31 60 ASN A CA 1
ATOM 440 C C . ASN A 1 60 ? 18.359 -13.625 4.074 1 88.31 60 ASN A C 1
ATOM 442 O O . ASN A 1 60 ? 17.609 -14.172 4.891 1 88.31 60 ASN A O 1
ATOM 446 N N . PRO A 1 61 ? 18.047 -12.484 3.498 1 90.56 61 PRO A N 1
ATOM 447 C CA . PRO A 1 61 ? 16.797 -11.773 3.814 1 90.56 61 PRO A CA 1
ATOM 448 C C . PRO A 1 61 ? 15.555 -12.641 3.633 1 90.56 61 PRO A C 1
ATOM 450 O O . PRO A 1 61 ? 14.539 -12.414 4.297 1 90.56 61 PRO A O 1
ATOM 453 N N . LEU A 1 62 ? 15.578 -13.641 2.846 1 89.88 62 LEU A N 1
ATOM 454 C CA . LEU A 1 62 ? 14.422 -14.508 2.631 1 89.88 62 LEU A CA 1
ATOM 455 C C . LEU A 1 62 ? 14.102 -15.305 3.891 1 89.88 62 LEU A C 1
ATOM 457 O O . LEU A 1 62 ? 12.938 -15.625 4.145 1 89.88 62 LEU A O 1
ATOM 461 N N . PHE A 1 63 ? 15.102 -15.547 4.656 1 91.12 63 PHE A N 1
ATOM 462 C CA . PHE A 1 63 ? 14.898 -16.297 5.891 1 91.12 63 PHE A CA 1
ATOM 463 C C . PHE A 1 63 ? 14.203 -15.438 6.941 1 91.12 63 PHE A C 1
ATOM 465 O O . PHE A 1 63 ? 13.594 -15.961 7.879 1 91.12 63 PHE A O 1
ATOM 472 N N . GLY A 1 64 ? 14.375 -14.156 6.852 1 93.69 64 GLY A N 1
ATOM 473 C CA . GLY A 1 64 ? 13.586 -13.25 7.676 1 93.69 64 GLY A CA 1
ATOM 474 C C . GLY A 1 64 ? 12.195 -13 7.125 1 93.69 64 GLY A C 1
ATOM 475 O O . GLY A 1 64 ? 11.227 -12.914 7.883 1 93.69 64 GLY A O 1
ATOM 476 N N . LEU A 1 65 ? 12.086 -12.969 5.816 1 95.31 65 LEU A N 1
ATOM 477 C CA . LEU A 1 65 ? 10.852 -12.633 5.121 1 95.31 65 LEU A CA 1
ATOM 478 C C . LEU A 1 65 ? 9.781 -13.695 5.359 1 95.31 65 LEU A C 1
ATOM 480 O O . LEU A 1 65 ? 8.633 -13.375 5.652 1 95.31 65 LEU A O 1
ATOM 484 N N . ILE A 1 66 ? 10.125 -14.969 5.312 1 95.81 66 ILE A N 1
ATOM 485 C CA . ILE A 1 66 ? 9.156 -16.062 5.348 1 95.81 66 ILE A CA 1
ATOM 486 C C . ILE A 1 66 ? 8.453 -16.078 6.703 1 95.81 66 ILE A C 1
ATOM 488 O O . ILE A 1 66 ? 7.234 -15.898 6.781 1 95.81 66 ILE A O 1
ATOM 492 N N . PRO A 1 67 ? 9.18 -16.172 7.836 1 96.75 67 PRO A N 1
ATOM 493 C CA . PRO A 1 67 ? 8.477 -16.188 9.117 1 96.75 67 PRO A CA 1
ATOM 494 C C . PRO A 1 67 ? 7.746 -14.883 9.414 1 96.75 67 PRO A C 1
ATOM 496 O O . PRO A 1 67 ? 6.656 -14.898 9.992 1 96.75 67 PRO A O 1
ATOM 499 N N . PHE A 1 68 ? 8.297 -13.812 9.047 1 97.19 68 PHE A N 1
ATOM 500 C CA . PHE A 1 68 ? 7.695 -12.516 9.336 1 97.19 68 PHE A CA 1
ATOM 501 C C . PHE A 1 68 ? 6.41 -12.328 8.539 1 97.19 68 PHE A C 1
ATOM 503 O O . PHE A 1 68 ? 5.43 -11.781 9.047 1 97.19 68 PHE A O 1
ATOM 510 N N . SER A 1 69 ? 6.434 -12.727 7.285 1 97.19 69 SER A N 1
ATOM 511 C CA . SER A 1 69 ? 5.227 -12.617 6.473 1 97.19 69 SER A CA 1
ATOM 512 C C . SER A 1 69 ? 4.117 -13.508 7.008 1 97.19 69 SER A C 1
ATOM 514 O O . SER A 1 69 ? 2.949 -13.117 7.027 1 97.19 69 SER A O 1
ATOM 516 N N . LEU A 1 70 ? 4.465 -14.703 7.438 1 97.88 70 LEU A N 1
ATOM 517 C CA . LEU A 1 70 ? 3.48 -15.609 8.023 1 97.88 70 LEU A CA 1
ATOM 518 C C . LEU A 1 70 ? 2.918 -15.031 9.32 1 97.88 70 LEU A C 1
ATOM 520 O O . LEU A 1 70 ? 1.706 -15.07 9.547 1 97.88 70 LEU A O 1
ATOM 524 N N . LEU A 1 71 ? 3.789 -14.469 10.102 1 97.56 71 LEU A N 1
ATOM 525 C CA . LEU A 1 71 ? 3.348 -13.812 11.328 1 97.56 71 LEU A CA 1
ATOM 526 C C . LEU A 1 71 ? 2.424 -12.641 11.016 1 97.56 71 LEU A C 1
ATOM 528 O O . LEU A 1 71 ? 1.39 -12.469 11.664 1 97.56 71 LEU A O 1
ATOM 532 N N . SER A 1 72 ? 2.773 -11.867 10.062 1 96.81 72 SER A N 1
ATOM 533 C CA . SER A 1 72 ? 1.954 -10.734 9.656 1 96.81 72 SER A CA 1
ATOM 534 C C . SER A 1 72 ? 0.581 -11.188 9.172 1 96.81 72 SER A C 1
ATOM 536 O O . SER A 1 72 ? -0.433 -10.555 9.492 1 96.81 72 SER A O 1
ATOM 538 N N . ALA A 1 73 ? 0.6 -12.273 8.406 1 97.69 73 ALA A N 1
ATOM 539 C CA . ALA A 1 73 ? -0.66 -12.812 7.895 1 97.69 73 ALA A CA 1
ATOM 540 C C . ALA A 1 73 ? -1.575 -13.242 9.039 1 97.69 73 ALA A C 1
ATOM 542 O O . ALA A 1 73 ? -2.762 -12.898 9.055 1 97.69 73 ALA A O 1
ATOM 543 N N . VAL A 1 74 ? -1.049 -13.883 10.031 1 97.12 74 VAL A N 1
ATOM 544 C CA . VAL A 1 74 ? -1.83 -14.383 11.164 1 97.12 74 VAL A CA 1
ATOM 545 C C . VAL A 1 74 ? -2.314 -13.211 12.016 1 97.12 74 VAL A C 1
ATOM 547 O O . VAL A 1 74 ? -3.498 -13.125 12.344 1 97.12 74 VAL A O 1
ATOM 550 N N . VAL A 1 75 ? -1.464 -12.273 12.297 1 94.94 75 VAL A N 1
ATOM 551 C CA . VAL A 1 75 ? -1.811 -11.125 13.133 1 94.94 75 VAL A CA 1
ATOM 552 C C . VAL A 1 75 ? -2.871 -10.281 12.43 1 94.94 75 VAL A C 1
ATOM 554 O O . VAL A 1 75 ? -3.869 -9.891 13.047 1 94.94 75 VAL A O 1
ATOM 557 N N . MET A 1 76 ? -2.684 -10.039 11.188 1 93.31 76 MET A N 1
ATOM 558 C CA . MET A 1 76 ? -3.639 -9.227 10.445 1 93.31 76 MET A CA 1
ATOM 559 C C . MET A 1 76 ? -4.988 -9.93 10.328 1 93.31 76 MET A C 1
ATOM 561 O O . MET A 1 76 ? -6.035 -9.289 10.445 1 93.31 76 MET A O 1
ATOM 565 N N . GLY A 1 77 ? -4.953 -11.242 10.102 1 92.75 77 GLY A N 1
ATOM 566 C CA . GLY A 1 77 ? -6.195 -11.992 10.055 1 92.75 77 GLY A CA 1
ATOM 567 C C . GLY A 1 77 ? -6.957 -11.969 11.367 1 92.75 77 GLY A C 1
ATOM 568 O O . GLY A 1 77 ? -8.18 -11.781 11.375 1 92.75 77 GLY A O 1
ATOM 569 N N . LEU A 1 78 ? -6.27 -12.086 12.445 1 91.31 78 LEU A N 1
ATOM 570 C CA . LEU A 1 78 ? -6.898 -12.109 13.758 1 91.31 78 LEU A CA 1
ATOM 571 C C . LEU A 1 78 ? -7.406 -10.719 14.148 1 91.31 78 LEU A C 1
ATOM 573 O O . LEU A 1 78 ? -8.523 -10.586 14.656 1 91.31 78 LEU A O 1
ATOM 577 N N . VAL A 1 79 ? -6.668 -9.734 13.797 1 86.06 79 VAL A N 1
ATOM 578 C CA . VAL A 1 79 ? -7.027 -8.367 14.164 1 86.06 79 VAL A CA 1
ATOM 579 C C . VAL A 1 79 ? -8.188 -7.887 13.297 1 86.06 79 VAL A C 1
ATOM 581 O O . VAL A 1 79 ? -9.094 -7.199 13.781 1 86.06 79 VAL A O 1
ATOM 584 N N . SER A 1 80 ? -8.117 -8.258 12.047 1 80.06 80 SER A N 1
ATOM 585 C CA . SER A 1 80 ? -9.18 -7.844 11.133 1 80.06 80 SER A CA 1
ATOM 586 C C . SER A 1 80 ? -10.523 -8.406 11.57 1 80.06 80 SER A C 1
ATOM 588 O O . SER A 1 80 ? -11.562 -7.773 11.367 1 80.06 80 SER A O 1
ATOM 590 N N . LYS A 1 81 ? -10.508 -9.523 12.25 1 77.69 81 LYS A N 1
ATOM 591 C CA . LYS A 1 81 ? -11.758 -10.18 12.641 1 77.69 81 LYS A CA 1
ATOM 592 C C . LYS A 1 81 ? -12.172 -9.766 14.055 1 77.69 81 LYS A C 1
ATOM 594 O O . LYS A 1 81 ? -13.367 -9.664 14.344 1 77.69 81 LYS A O 1
ATOM 599 N N . ARG A 1 82 ? -11.219 -9.414 14.812 1 79.56 82 ARG A N 1
ATOM 600 C CA . ARG A 1 82 ? -11.555 -9.297 16.219 1 79.56 82 ARG A CA 1
ATOM 601 C C . ARG A 1 82 ? -11.438 -7.855 16.703 1 79.56 82 ARG A C 1
ATOM 603 O O . ARG A 1 82 ? -11.953 -7.508 17.766 1 79.56 82 ARG A O 1
ATOM 610 N N . ALA A 1 83 ? -10.789 -7.027 16.016 1 75.38 83 ALA A N 1
ATOM 611 C CA . ALA A 1 83 ? -10.5 -5.684 16.516 1 75.38 83 ALA A CA 1
ATOM 612 C C . ALA A 1 83 ? -11.758 -4.836 16.594 1 75.38 83 ALA A C 1
ATOM 614 O O . ALA A 1 83 ? -12.711 -5.051 15.828 1 75.38 83 ALA A O 1
ATOM 615 N N . LYS A 1 84 ? -11.727 -3.893 17.516 1 78.38 84 LYS A N 1
ATOM 616 C CA . LYS A 1 84 ? -12.828 -2.957 17.719 1 78.38 84 LYS A CA 1
ATOM 617 C C . LYS A 1 84 ? -12.758 -1.796 16.734 1 78.38 84 LYS A C 1
ATOM 619 O O . LYS A 1 84 ? -13.656 -0.96 16.672 1 78.38 84 LYS A O 1
ATOM 624 N N . VAL A 1 85 ? -11.68 -1.793 16 1 80.69 85 VAL A N 1
ATOM 625 C CA . VAL A 1 85 ? -11.5 -0.745 15 1 80.69 85 VAL A CA 1
ATOM 626 C C . VAL A 1 85 ? -11.828 -1.289 13.617 1 80.69 85 VAL A C 1
ATOM 628 O O . VAL A 1 85 ? -11.898 -2.506 13.414 1 80.69 85 VAL A O 1
ATOM 631 N N . ALA A 1 86 ? -12.078 -0.304 12.75 1 87.06 86 ALA A N 1
ATOM 632 C CA . ALA A 1 86 ? -12.398 -0.714 11.383 1 87.06 86 ALA A CA 1
ATOM 633 C C . ALA A 1 86 ? -11.258 -1.532 10.781 1 87.06 86 ALA A C 1
ATOM 635 O O . ALA A 1 86 ? -10.086 -1.234 11 1 87.06 86 ALA A O 1
ATOM 636 N N . GLU A 1 87 ? -11.586 -2.568 10.016 1 88.19 87 GLU A N 1
ATOM 637 C CA . GLU A 1 87 ? -10.633 -3.494 9.406 1 88.19 87 GLU A CA 1
ATOM 638 C C . GLU A 1 87 ? -9.578 -2.746 8.594 1 88.19 87 GLU A C 1
ATOM 640 O O . GLU A 1 87 ? -8.391 -3.027 8.711 1 88.19 87 GLU A O 1
ATOM 645 N N . ASP A 1 88 ? -10 -1.794 7.859 1 90.19 88 ASP A N 1
ATOM 646 C CA . ASP A 1 88 ? -9.07 -1.092 6.977 1 90.19 88 ASP A CA 1
ATOM 647 C C . ASP A 1 88 ? -8.078 -0.252 7.777 1 90.19 88 ASP A C 1
ATOM 649 O O . ASP A 1 88 ? -6.906 -0.145 7.41 1 90.19 88 ASP A O 1
ATOM 653 N N . T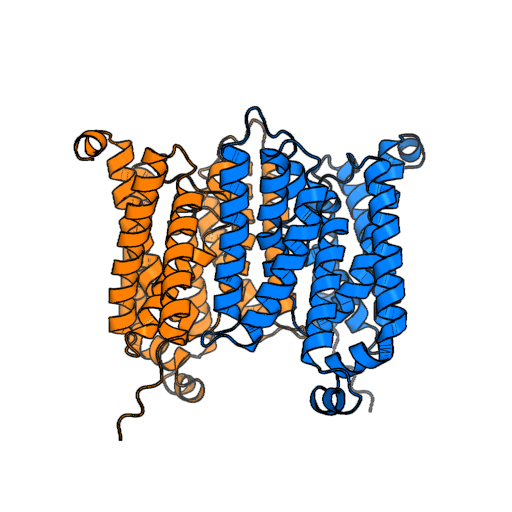HR A 1 89 ? -8.516 0.295 8.914 1 90.06 89 THR A N 1
ATOM 654 C CA . THR A 1 89 ? -7.625 1.047 9.797 1 90.06 89 THR A CA 1
ATOM 655 C C . THR A 1 89 ? -6.578 0.131 10.414 1 90.06 89 THR A C 1
ATOM 657 O O . THR A 1 89 ? -5.383 0.441 10.398 1 90.06 89 THR A O 1
ATOM 660 N N . ALA A 1 90 ? -7.051 -0.983 10.883 1 90.31 90 ALA A N 1
ATOM 661 C CA . ALA A 1 90 ? -6.148 -1.951 11.492 1 90.31 90 ALA A CA 1
ATOM 662 C C . ALA A 1 90 ? -5.086 -2.418 10.5 1 90.31 90 ALA A C 1
ATOM 664 O O . ALA A 1 90 ? -3.904 -2.506 10.844 1 90.31 90 ALA A O 1
ATOM 665 N N . ILE A 1 91 ? -5.473 -2.656 9.312 1 92.31 91 ILE A N 1
ATOM 666 C CA . ILE A 1 91 ? -4.562 -3.109 8.266 1 92.31 91 ILE A CA 1
ATOM 667 C C . ILE A 1 91 ? -3.531 -2.023 7.977 1 92.31 91 ILE A C 1
ATOM 669 O O . ILE A 1 91 ? -2.332 -2.303 7.883 1 92.31 91 ILE A O 1
ATOM 673 N N . GLY A 1 92 ? -3.973 -0.78 7.898 1 90.94 92 GLY A N 1
ATOM 674 C CA . GLY A 1 92 ? -3.062 0.329 7.66 1 90.94 92 GLY A CA 1
ATOM 675 C C . GLY A 1 92 ? -1.998 0.471 8.734 1 90.94 92 GLY A C 1
ATOM 676 O O . GLY A 1 92 ? -0.831 0.725 8.43 1 90.94 92 GLY A O 1
ATOM 677 N N . ILE A 1 93 ? -2.383 0.255 9.906 1 90.56 93 ILE A N 1
ATOM 678 C CA . ILE A 1 93 ? -1.475 0.406 11.039 1 90.56 93 ILE A CA 1
ATOM 679 C C . ILE A 1 93 ? -0.426 -0.703 11.016 1 90.56 93 ILE A C 1
ATOM 681 O O . ILE A 1 93 ? 0.772 -0.437 11.141 1 90.56 93 ILE A O 1
ATOM 685 N N . LEU A 1 94 ? -0.875 -1.934 10.805 1 92.19 94 LEU A N 1
ATOM 686 C CA . LEU A 1 94 ? 0.037 -3.072 10.805 1 92.19 94 LEU A CA 1
ATOM 687 C C . LEU A 1 94 ? 0.958 -3.031 9.586 1 92.19 94 LEU A C 1
ATOM 689 O O . LEU A 1 94 ? 2.131 -3.4 9.68 1 92.19 94 LEU A O 1
ATOM 693 N N . TRP A 1 95 ? 0.409 -2.602 8.477 1 93.19 95 TRP A N 1
ATOM 694 C CA . TRP A 1 95 ? 1.181 -2.334 7.27 1 93.19 95 TRP A CA 1
ATOM 695 C C . TRP A 1 95 ? 2.365 -1.421 7.57 1 93.19 95 TRP A C 1
ATOM 697 O O . TRP A 1 95 ? 3.512 -1.764 7.27 1 93.19 95 TRP A O 1
ATOM 707 N N . SER A 1 96 ? 2.121 -0.356 8.195 1 93.31 96 SER A N 1
ATOM 708 C CA . SER A 1 96 ? 3.109 0.688 8.445 1 93.31 96 SER A CA 1
ATOM 709 C C . SER A 1 96 ? 4.109 0.263 9.516 1 93.31 96 SER A C 1
ATOM 711 O O . SER A 1 96 ? 5.285 0.626 9.453 1 93.31 96 SER A O 1
ATOM 713 N N . LEU A 1 97 ? 3.609 -0.458 10.492 1 94.31 97 LEU A N 1
ATOM 714 C CA . LEU A 1 97 ? 4.48 -0.953 11.547 1 94.31 97 LEU A CA 1
ATOM 715 C C . LEU A 1 97 ? 5.566 -1.858 10.977 1 94.31 97 LEU A C 1
ATOM 717 O O . LEU A 1 97 ? 6.75 -1.68 11.273 1 94.31 97 LEU A O 1
ATOM 721 N N . GLY A 1 98 ? 5.18 -2.818 10.195 1 95.56 98 GLY A N 1
ATOM 722 C CA . GLY A 1 98 ? 6.152 -3.703 9.57 1 95.56 98 GLY A CA 1
ATOM 723 C C . GLY A 1 98 ? 7.152 -2.971 8.695 1 95.56 98 GLY A C 1
ATOM 724 O O . GLY A 1 98 ? 8.352 -3.254 8.742 1 95.56 98 GLY A O 1
ATOM 725 N N . MET A 1 99 ? 6.652 -2.041 7.887 1 93.88 99 MET A N 1
ATOM 726 C CA . MET A 1 99 ? 7.527 -1.247 7.023 1 93.88 99 MET A CA 1
ATOM 727 C C . MET A 1 99 ? 8.531 -0.454 7.855 1 93.88 99 MET A C 1
ATOM 729 O O . MET A 1 99 ? 9.719 -0.41 7.523 1 93.88 99 MET A O 1
ATOM 733 N N . ALA A 1 100 ? 8.062 0.201 8.938 1 95.38 100 ALA A N 1
ATOM 734 C CA . ALA A 1 100 ? 8.922 1.022 9.789 1 95.38 100 ALA A CA 1
ATOM 735 C C . ALA A 1 100 ? 10.016 0.182 10.438 1 95.38 100 ALA A C 1
ATOM 737 O O . ALA A 1 100 ? 11.18 0.586 10.477 1 95.38 100 ALA A O 1
ATOM 738 N N . ILE A 1 101 ? 9.648 -0.978 10.914 1 95.88 101 ILE A N 1
ATOM 739 C CA . ILE A 1 101 ? 10.617 -1.889 11.508 1 95.88 101 ILE A CA 1
ATOM 740 C C . ILE A 1 101 ? 11.688 -2.25 10.484 1 95.88 101 ILE A C 1
ATOM 742 O O . ILE A 1 101 ? 12.883 -2.201 10.781 1 95.88 101 ILE A O 1
ATOM 746 N N . GLY A 1 102 ? 11.266 -2.598 9.312 1 94.81 102 GLY A N 1
ATOM 747 C CA . GLY A 1 102 ? 12.203 -2.939 8.258 1 94.81 102 GLY A CA 1
ATOM 748 C C . GLY A 1 102 ? 13.156 -1.811 7.918 1 94.81 102 GLY A C 1
ATOM 749 O O . GLY A 1 102 ? 14.367 -2.027 7.797 1 94.81 102 GLY A O 1
ATOM 750 N N . ILE A 1 103 ? 12.664 -0.633 7.789 1 91.62 103 ILE A N 1
ATOM 751 C CA . ILE A 1 103 ? 13.453 0.536 7.418 1 91.62 103 ILE A CA 1
ATOM 752 C C . ILE A 1 103 ? 14.5 0.813 8.492 1 91.62 103 ILE A C 1
ATOM 754 O O . ILE A 1 103 ? 15.672 1.039 8.188 1 91.62 103 ILE A O 1
ATOM 758 N N . ILE A 1 104 ? 14.156 0.773 9.734 1 93.75 104 ILE A N 1
ATOM 759 C CA . ILE A 1 104 ? 15.055 1.077 10.836 1 93.75 104 ILE A CA 1
ATOM 760 C C . ILE A 1 104 ? 16.141 0.007 10.93 1 93.75 104 ILE A C 1
ATOM 762 O O . ILE A 1 104 ? 17.328 0.325 11.062 1 93.75 104 ILE A O 1
ATOM 766 N N . LEU A 1 105 ? 15.758 -1.253 10.797 1 94.69 105 LEU A N 1
ATOM 767 C CA . LEU A 1 105 ? 16.734 -2.34 10.883 1 94.69 105 LEU A CA 1
ATOM 768 C C . LEU A 1 105 ? 17.719 -2.277 9.727 1 94.69 105 LEU A C 1
ATOM 770 O O . LEU A 1 105 ? 18.922 -2.523 9.914 1 94.69 105 LEU A O 1
ATOM 774 N N . ILE A 1 106 ? 17.219 -1.954 8.562 1 91.88 106 ILE A N 1
ATOM 775 C CA . ILE A 1 106 ? 18.109 -1.825 7.402 1 91.88 106 ILE A CA 1
ATOM 776 C C . ILE A 1 106 ? 19.062 -0.66 7.613 1 91.88 106 ILE A C 1
ATOM 778 O O . ILE A 1 106 ? 20.266 -0.768 7.309 1 91.88 106 ILE A O 1
ATOM 782 N N . TYR A 1 107 ? 18.531 0.435 8.125 1 88.81 107 TYR A N 1
ATOM 783 C CA . TYR A 1 107 ? 19.359 1.608 8.383 1 88.81 107 TYR A CA 1
ATOM 784 C C . TYR A 1 107 ? 20.469 1.288 9.383 1 88.81 107 TYR A C 1
ATOM 786 O O . TYR A 1 107 ? 21.594 1.754 9.242 1 88.81 107 TYR A O 1
ATOM 794 N N . TRP A 1 108 ? 20.172 0.477 10.344 1 92.56 108 TRP A N 1
ATOM 795 C CA . TRP A 1 108 ? 21.125 0.154 11.398 1 92.56 108 TRP A CA 1
ATOM 796 C C . TRP A 1 108 ? 22.062 -0.955 10.961 1 92.56 108 TRP A C 1
ATOM 798 O O . TRP A 1 108 ? 23 -1.308 11.688 1 92.56 108 TRP A O 1
ATOM 808 N N . THR A 1 109 ? 21.75 -1.562 9.844 1 90.69 109 THR A N 1
ATOM 809 C CA . THR A 1 109 ? 22.641 -2.596 9.32 1 90.69 109 THR A CA 1
ATOM 810 C C . THR A 1 109 ? 23.953 -1.988 8.844 1 90.69 109 THR A C 1
ATOM 812 O O . THR A 1 109 ? 23.953 -1.04 8.055 1 90.69 109 THR A O 1
ATOM 815 N N . PRO A 1 110 ? 25.047 -2.518 9.414 1 82.25 110 PRO A N 1
ATOM 816 C CA . PRO A 1 110 ? 26.344 -1.997 8.977 1 82.25 110 PRO A CA 1
ATOM 817 C C . PRO A 1 110 ? 26.625 -2.262 7.5 1 82.25 110 PRO A C 1
ATOM 819 O O . PRO A 1 110 ? 26.266 -3.326 6.984 1 82.25 110 PRO A O 1
ATOM 822 N N . GLY A 1 111 ? 27.125 -1.336 6.852 1 75.38 111 GLY A N 1
ATOM 823 C CA . GLY A 1 111 ? 27.453 -1.457 5.438 1 75.38 111 GLY A CA 1
ATOM 824 C C . GLY A 1 111 ? 26.281 -1.13 4.531 1 75.38 111 GLY A C 1
ATOM 825 O O . GLY A 1 111 ? 25.219 -0.725 5.004 1 75.38 111 GLY A O 1
ATOM 826 N N . TYR A 1 112 ? 26.547 -1.06 3.277 1 62.88 112 TYR A N 1
ATOM 827 C CA . TYR A 1 112 ? 25.516 -0.699 2.299 1 62.88 112 TYR A CA 1
ATOM 828 C C . TYR A 1 112 ? 24.609 -1.881 2.006 1 62.88 112 TYR A C 1
ATOM 830 O O . TYR A 1 112 ? 25.078 -3.01 1.837 1 62.88 112 TYR A O 1
ATOM 838 N N . ALA A 1 113 ? 23.328 -1.714 2.242 1 66 113 ALA A N 1
ATOM 839 C CA . ALA A 1 113 ? 22.359 -2.725 1.853 1 66 113 ALA A CA 1
ATOM 840 C C . ALA A 1 113 ? 22.062 -2.658 0.355 1 66 113 ALA A C 1
ATOM 842 O O . ALA A 1 113 ? 21.062 -2.07 -0.063 1 66 113 ALA A O 1
ATOM 843 N N . PRO A 1 114 ? 22.922 -3.131 -0.517 1 60.56 114 PRO A N 1
ATOM 844 C CA . PRO A 1 114 ? 22.844 -2.91 -1.962 1 60.56 114 PRO A CA 1
ATOM 845 C C . PRO A 1 114 ? 21.547 -3.424 -2.566 1 60.56 114 PRO A C 1
ATOM 847 O O . PRO A 1 114 ? 21.062 -2.875 -3.561 1 60.56 114 PRO A O 1
ATOM 850 N N . ASP A 1 115 ? 20.828 -4.395 -1.966 1 77.62 115 ASP A N 1
ATOM 851 C CA . ASP A 1 115 ? 19.719 -5.066 -2.654 1 77.62 115 ASP A CA 1
ATOM 852 C C . ASP A 1 115 ? 18.375 -4.52 -2.199 1 77.62 115 ASP A C 1
ATOM 854 O O . ASP A 1 115 ? 17.328 -5.055 -2.562 1 77.62 115 ASP A O 1
ATOM 858 N N . LEU A 1 116 ? 18.438 -3.361 -1.581 1 78.5 116 LEU A N 1
ATOM 859 C CA . LEU A 1 116 ? 17.188 -2.822 -1.074 1 78.5 116 LEU A CA 1
ATOM 860 C C . LEU A 1 116 ? 16.234 -2.467 -2.221 1 78.5 116 LEU A C 1
ATOM 862 O O . LEU A 1 116 ? 15.047 -2.764 -2.162 1 78.5 116 LEU A O 1
ATOM 866 N N . MET A 1 117 ? 16.781 -1.918 -3.211 1 80.81 117 MET A N 1
ATOM 867 C CA . MET A 1 117 ? 15.977 -1.511 -4.359 1 80.81 117 MET A CA 1
ATOM 868 C C . MET A 1 117 ? 15.375 -2.725 -5.059 1 80.81 117 MET A C 1
ATOM 870 O O . MET A 1 117 ? 14.258 -2.662 -5.566 1 80.81 117 MET A O 1
ATOM 874 N N . THR A 1 118 ? 16.078 -3.811 -4.988 1 82.88 118 THR A N 1
ATOM 875 C CA . THR A 1 118 ? 15.578 -5.047 -5.582 1 82.88 118 THR A CA 1
ATOM 876 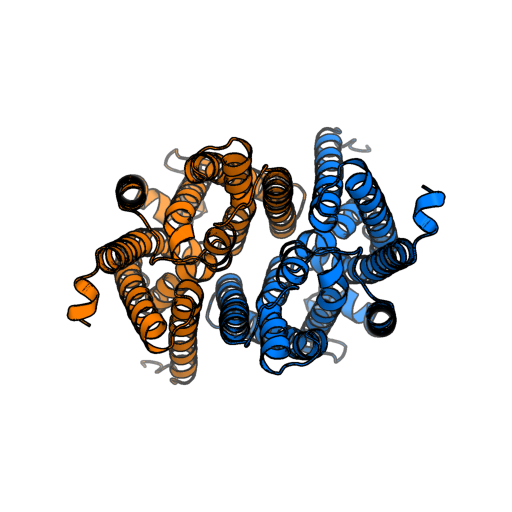C C . THR A 1 118 ? 14.352 -5.551 -4.832 1 82.88 118 THR A C 1
ATOM 878 O O . THR A 1 118 ? 13.391 -6.027 -5.445 1 82.88 118 THR A O 1
ATOM 881 N N . TYR A 1 119 ? 14.359 -5.367 -3.555 1 87.56 119 TYR A N 1
ATOM 882 C CA . TYR A 1 119 ? 13.234 -5.836 -2.754 1 87.56 119 TYR A CA 1
ATOM 883 C C . TYR A 1 119 ? 12.055 -4.875 -2.852 1 87.56 119 TYR A C 1
ATOM 885 O O . TYR A 1 119 ? 10.898 -5.289 -2.758 1 87.56 119 TYR A O 1
ATOM 893 N N . LEU A 1 120 ? 12.359 -3.662 -3.154 1 86.88 120 LEU A N 1
ATOM 894 C CA . LEU A 1 120 ? 11.297 -2.67 -3.266 1 86.88 120 LEU A CA 1
ATOM 895 C C . LEU A 1 120 ? 10.672 -2.693 -4.656 1 86.88 120 LEU A C 1
ATOM 897 O O . LEU A 1 120 ? 9.453 -2.604 -4.797 1 86.88 120 LEU A O 1
ATOM 901 N N . PHE A 1 121 ? 11.531 -2.887 -5.68 1 86.12 121 PHE A N 1
ATOM 902 C CA . PHE A 1 121 ? 11.039 -2.658 -7.035 1 86.12 121 PHE A CA 1
ATOM 903 C C . PHE A 1 121 ? 11.156 -3.926 -7.875 1 86.12 121 PHE A C 1
ATOM 905 O O . PHE A 1 121 ? 10.617 -3.996 -8.977 1 86.12 121 PHE A O 1
ATOM 912 N N . GLY A 1 122 ? 11.812 -4.875 -7.371 1 87.25 122 GLY A N 1
ATOM 913 C CA . GLY A 1 122 ? 11.984 -6.129 -8.086 1 87.25 122 GLY A CA 1
ATOM 914 C C . GLY A 1 122 ? 13.055 -6.07 -9.156 1 87.25 122 GLY A C 1
ATOM 915 O O . GLY A 1 122 ? 13.234 -5.039 -9.805 1 87.25 122 GLY A O 1
ATOM 916 N N . ASN A 1 123 ? 13.789 -7.086 -9.266 1 89.25 123 ASN A N 1
ATOM 917 C CA . ASN A 1 123 ? 14.719 -7.336 -10.359 1 89.25 123 ASN A CA 1
ATOM 918 C C . ASN A 1 123 ? 14.844 -8.828 -10.656 1 89.25 123 ASN A C 1
ATOM 920 O O . ASN A 1 123 ? 15.711 -9.5 -10.102 1 89.25 123 ASN A O 1
ATOM 924 N N . ILE A 1 124 ? 14.07 -9.227 -11.602 1 90.69 124 ILE A N 1
ATOM 925 C CA . ILE A 1 124 ? 13.922 -10.648 -11.883 1 90.69 124 ILE A CA 1
ATOM 926 C C . ILE A 1 124 ? 15.195 -11.195 -12.523 1 90.69 124 ILE A C 1
ATOM 928 O O . ILE A 1 124 ? 15.453 -12.398 -12.484 1 90.69 124 ILE A O 1
ATOM 932 N N . LEU A 1 125 ? 16.062 -10.367 -13.047 1 87.69 125 LEU A N 1
ATOM 933 C CA . LEU A 1 125 ? 17.281 -10.766 -13.75 1 87.69 125 LEU A CA 1
ATOM 934 C C . LEU A 1 125 ? 18.359 -11.219 -12.773 1 87.69 125 LEU A C 1
ATOM 936 O O . LEU A 1 125 ? 19.312 -11.883 -13.164 1 87.69 125 LEU A O 1
ATOM 940 N N . THR A 1 126 ? 18.188 -10.867 -11.531 1 86.31 126 THR A N 1
ATOM 941 C CA . THR A 1 126 ? 19.234 -11.156 -10.562 1 86.31 126 THR A CA 1
ATOM 942 C C . THR A 1 126 ? 18.859 -12.344 -9.688 1 86.31 126 THR A C 1
ATOM 944 O O . THR A 1 126 ? 19.5 -12.617 -8.68 1 86.31 126 THR A O 1
ATOM 947 N N . VAL A 1 127 ? 17.828 -13.07 -10.055 1 89.5 127 VAL A N 1
ATOM 948 C CA . VAL A 1 127 ? 17.375 -14.188 -9.242 1 89.5 127 VAL A CA 1
ATOM 949 C C . VAL A 1 127 ? 18.328 -15.367 -9.391 1 89.5 127 VAL A C 1
ATOM 951 O O . VAL A 1 127 ? 18.5 -15.906 -10.492 1 89.5 127 VAL A O 1
ATOM 954 N N . PRO A 1 128 ? 18.953 -15.781 -8.328 1 89.94 128 PRO A N 1
ATOM 955 C CA . PRO A 1 128 ? 19.859 -16.922 -8.422 1 89.94 128 PRO A CA 1
ATOM 956 C C . PRO A 1 128 ? 19.141 -18.266 -8.422 1 89.94 128 PRO A C 1
ATOM 958 O O . PRO A 1 128 ? 17.953 -18.328 -8.086 1 89.94 128 PRO A O 1
ATOM 961 N N . MET A 1 129 ? 19.828 -19.328 -8.703 1 92.06 129 MET A N 1
ATOM 962 C CA . MET A 1 129 ? 19.266 -20.672 -8.789 1 92.06 129 MET A CA 1
ATOM 963 C C . MET A 1 129 ? 18.766 -21.125 -7.418 1 92.06 129 MET A C 1
ATOM 965 O O . MET A 1 129 ? 17.781 -21.859 -7.328 1 92.06 129 MET A O 1
ATOM 969 N N . SER A 1 130 ? 19.406 -20.688 -6.375 1 91.19 130 SER A N 1
ATOM 970 C CA . SER A 1 130 ? 18.984 -21.062 -5.027 1 91.19 130 SER A CA 1
ATOM 971 C C . SER A 1 130 ? 17.578 -20.547 -4.738 1 91.19 130 SER A C 1
ATOM 973 O O . SER A 1 130 ? 16.766 -21.266 -4.148 1 91.19 130 SER A O 1
ATOM 975 N N . ASP A 1 131 ? 17.312 -19.375 -5.188 1 90.75 131 ASP A N 1
ATOM 976 C CA . ASP A 1 131 ? 15.992 -18.797 -4.984 1 90.75 131 ASP A CA 1
ATOM 977 C C . ASP A 1 131 ? 14.945 -19.516 -5.832 1 90.75 131 ASP A C 1
ATOM 979 O O . ASP A 1 131 ? 13.789 -19.641 -5.422 1 90.75 131 ASP A O 1
ATOM 983 N N . ILE A 1 132 ? 15.359 -20.016 -6.949 1 93.94 132 ILE A N 1
ATOM 984 C CA . ILE A 1 132 ? 14.445 -20.734 -7.832 1 93.94 132 ILE A CA 1
ATOM 985 C C . ILE A 1 132 ? 14 -22.031 -7.168 1 93.94 132 ILE A C 1
ATOM 987 O O . ILE A 1 132 ? 12.82 -22.391 -7.211 1 93.94 132 ILE A O 1
ATOM 991 N N . TYR A 1 133 ? 14.914 -22.672 -6.531 1 95.06 133 TYR A N 1
ATOM 992 C CA . TYR A 1 133 ? 14.57 -23.891 -5.828 1 95.06 133 TYR A CA 1
ATOM 993 C C . TYR A 1 133 ? 13.594 -23.625 -4.688 1 95.06 133 TYR A C 1
ATOM 995 O O . TYR A 1 133 ? 12.664 -24.391 -4.457 1 95.06 133 TYR A O 1
ATOM 1003 N N . LEU A 1 134 ? 13.852 -22.594 -4.047 1 93.25 134 LEU A N 1
ATOM 1004 C CA . LEU A 1 134 ? 12.945 -22.203 -2.977 1 93.25 134 LEU A CA 1
ATOM 1005 C C . LEU A 1 134 ? 11.555 -21.906 -3.523 1 93.25 134 LEU A C 1
ATOM 1007 O O . LEU A 1 134 ? 10.555 -22.344 -2.949 1 93.25 134 LEU A O 1
ATOM 1011 N N . MET A 1 135 ? 11.469 -21.188 -4.621 1 94.81 135 MET A N 1
ATOM 1012 C CA . MET A 1 135 ? 10.195 -20.859 -5.254 1 94.81 135 MET A CA 1
ATOM 1013 C C . MET A 1 135 ? 9.445 -22.125 -5.66 1 94.81 135 MET A C 1
ATOM 1015 O O . MET A 1 135 ? 8.227 -22.219 -5.48 1 94.81 135 MET A O 1
ATOM 1019 N N . LEU A 1 136 ? 10.203 -23.031 -6.18 1 96.69 136 LEU A N 1
ATOM 1020 C CA . LEU A 1 136 ? 9.602 -24.297 -6.578 1 96.69 136 LEU A CA 1
ATOM 1021 C C . LEU A 1 136 ? 9 -25.016 -5.379 1 96.69 136 LEU A C 1
ATOM 1023 O O . LEU A 1 136 ? 7.875 -25.516 -5.453 1 96.69 136 LEU A O 1
ATOM 1027 N N . GLY A 1 137 ? 9.781 -25.047 -4.32 1 96.94 137 GLY A N 1
ATOM 1028 C CA . GLY A 1 137 ? 9.281 -25.656 -3.104 1 96.94 137 GLY A CA 1
ATOM 1029 C C . GLY A 1 137 ? 8.023 -25 -2.574 1 96.94 137 GLY A C 1
ATOM 1030 O O . GLY A 1 137 ? 7.074 -25.688 -2.184 1 96.94 137 GLY A O 1
ATOM 1031 N N . LEU A 1 138 ? 7.965 -23.719 -2.586 1 96.06 138 LEU A N 1
ATOM 1032 C CA . LEU A 1 138 ? 6.801 -22.984 -2.098 1 96.06 138 LEU A CA 1
ATOM 1033 C C . LEU A 1 138 ? 5.594 -23.203 -3 1 96.06 138 LEU A C 1
ATOM 1035 O O . LEU A 1 138 ? 4.465 -23.328 -2.518 1 96.06 138 LEU A O 1
ATOM 1039 N N . ASP A 1 139 ? 5.844 -23.281 -4.258 1 97.81 139 ASP A N 1
ATOM 1040 C CA . ASP A 1 139 ? 4.758 -23.562 -5.195 1 97.81 139 ASP A CA 1
ATOM 1041 C C . ASP A 1 139 ? 4.141 -24.922 -4.918 1 97.81 139 ASP A C 1
ATOM 1043 O O . ASP A 1 139 ? 2.916 -25.078 -4.965 1 97.81 139 ASP A O 1
ATOM 1047 N N . VAL A 1 140 ? 4.988 -25.875 -4.699 1 98.25 140 VAL A N 1
ATOM 1048 C CA . VAL A 1 140 ? 4.504 -27.219 -4.41 1 98.25 140 VAL A CA 1
ATOM 1049 C C . VAL A 1 140 ? 3.609 -27.188 -3.172 1 98.25 140 VAL A C 1
ATOM 1051 O O . VAL A 1 140 ? 2.533 -27.797 -3.164 1 98.25 140 VAL A O 1
ATOM 1054 N N . VAL A 1 141 ? 4.02 -26.469 -2.17 1 98.06 141 VAL A N 1
ATOM 1055 C CA . VAL A 1 141 ? 3.242 -26.344 -0.942 1 98.06 141 VAL A CA 1
ATOM 1056 C C . VAL A 1 141 ? 1.902 -25.672 -1.241 1 98.06 141 VAL A C 1
ATOM 1058 O O . VAL A 1 141 ? 0.852 -26.156 -0.805 1 98.06 141 VAL A O 1
ATOM 1061 N N . ILE A 1 142 ? 1.899 -24.625 -1.999 1 98.25 142 ILE A N 1
ATOM 1062 C CA . ILE A 1 142 ? 0.693 -23.875 -2.32 1 98.25 142 ILE A CA 1
ATOM 1063 C C . ILE A 1 142 ? -0.274 -24.75 -3.105 1 98.25 142 ILE A C 1
ATOM 1065 O O . ILE A 1 142 ? -1.457 -24.844 -2.77 1 98.25 142 ILE A O 1
ATOM 1069 N N . ILE A 1 143 ? 0.255 -25.453 -4.129 1 98.38 143 ILE A N 1
ATOM 1070 C CA . ILE A 1 143 ? -0.574 -26.297 -4.977 1 98.38 143 ILE A CA 1
ATOM 1071 C C . ILE A 1 143 ? -1.177 -27.438 -4.148 1 98.38 143 ILE A C 1
ATOM 1073 O O . ILE A 1 143 ? -2.371 -27.719 -4.254 1 98.38 143 ILE A O 1
ATOM 1077 N N . PHE A 1 144 ? -0.356 -27.969 -3.314 1 98.44 144 PHE A N 1
ATOM 1078 C CA . PHE A 1 144 ? -0.808 -29.078 -2.5 1 98.44 144 PHE A CA 1
ATOM 1079 C C . PHE A 1 144 ? -1.906 -28.656 -1.538 1 98.44 144 PHE A C 1
ATOM 1081 O O . PHE A 1 144 ? -2.953 -29.297 -1.448 1 98.44 144 PHE A O 1
ATOM 1088 N N . VAL A 1 145 ? -1.732 -27.562 -0.835 1 98.19 145 VAL A N 1
ATOM 1089 C CA . VAL A 1 145 ? -2.688 -27.109 0.166 1 98.19 145 VAL A CA 1
ATOM 1090 C C . VAL A 1 145 ? -3.986 -26.672 -0.517 1 98.19 145 VAL A C 1
ATOM 1092 O O . VAL A 1 145 ? -5.078 -27.016 -0.053 1 98.19 145 VAL A O 1
ATOM 1095 N N . VAL A 1 146 ? -3.875 -25.984 -1.612 1 97.69 146 VAL A N 1
ATOM 1096 C CA . VAL A 1 146 ? -5.066 -25.516 -2.316 1 97.69 146 VAL A CA 1
ATOM 1097 C C . VAL A 1 146 ? -5.848 -26.719 -2.85 1 97.69 146 VAL A C 1
ATOM 1099 O O . VAL A 1 146 ? -7.082 -26.734 -2.801 1 97.69 146 VAL A O 1
ATOM 1102 N N . TYR A 1 147 ? -5.074 -27.688 -3.365 1 97 147 TYR A N 1
ATOM 1103 C CA . TYR A 1 147 ? -5.738 -28.891 -3.846 1 97 147 TYR A CA 1
ATOM 1104 C C . TYR A 1 147 ? -6.445 -29.609 -2.705 1 97 147 TYR A C 1
ATOM 1106 O O . TYR A 1 147 ? -7.602 -30.031 -2.846 1 97 147 TYR A O 1
ATOM 1114 N N . ALA A 1 148 ? -5.844 -29.75 -1.577 1 96.75 148 ALA A N 1
ATOM 1115 C CA . ALA A 1 148 ? -6.371 -30.469 -0.423 1 96.75 148 ALA A CA 1
ATOM 1116 C C . ALA A 1 148 ? -7.578 -29.75 0.174 1 96.75 148 ALA A C 1
ATOM 1118 O O . ALA A 1 148 ? -8.492 -30.391 0.697 1 96.75 148 ALA A O 1
ATOM 1119 N N . TYR A 1 149 ? -7.598 -28.438 0.069 1 95.56 149 TYR A N 1
ATOM 1120 C CA . TYR A 1 149 ? -8.664 -27.672 0.714 1 95.56 149 TYR A CA 1
ATOM 1121 C C . TYR A 1 149 ? -9.516 -26.953 -0.318 1 95.56 149 TYR A C 1
ATOM 1123 O O . TYR A 1 149 ? -10.133 -25.922 -0.012 1 95.56 149 TYR A O 1
ATOM 1131 N N . TYR A 1 150 ? -9.508 -27.422 -1.469 1 94.56 150 TYR A N 1
ATOM 1132 C CA . TYR A 1 150 ? -10.172 -26.75 -2.58 1 94.56 150 TYR A CA 1
ATOM 1133 C C . TYR A 1 150 ? -11.641 -26.5 -2.27 1 94.56 150 TYR A C 1
ATOM 1135 O O . TYR A 1 150 ? -12.125 -25.375 -2.385 1 94.56 150 TYR A O 1
ATOM 1143 N N . LYS A 1 151 ? -12.391 -27.5 -1.797 1 91.81 151 LYS A N 1
ATOM 1144 C CA . LYS A 1 151 ? -13.812 -27.391 -1.507 1 91.81 151 LYS A CA 1
ATOM 1145 C C . LYS A 1 151 ? -14.07 -26.453 -0.335 1 91.81 151 LYS A C 1
ATOM 1147 O O . LYS A 1 151 ? -15.062 -25.719 -0.323 1 91.81 151 LYS A O 1
ATOM 1152 N N . HIS A 1 152 ? -13.164 -26.5 0.591 1 92.12 152 HIS A N 1
ATOM 1153 C CA . HIS A 1 152 ? -13.289 -25.625 1.751 1 92.12 152 HIS A CA 1
ATOM 1154 C C . HIS A 1 152 ? -13.07 -24.172 1.368 1 92.12 152 HIS A C 1
ATOM 1156 O O . HIS A 1 152 ? -13.805 -23.281 1.821 1 92.12 152 HIS A O 1
ATOM 1162 N N . PHE A 1 153 ? -12.109 -23.953 0.498 1 94.06 153 PHE A N 1
ATOM 1163 C CA . PHE A 1 153 ? -11.852 -22.594 0.043 1 94.06 153 PHE A CA 1
ATOM 1164 C C . PHE A 1 153 ? -12.992 -22.094 -0.834 1 94.06 153 PHE A C 1
ATOM 1166 O O . PHE A 1 153 ? -13.344 -20.906 -0.785 1 94.06 153 PHE A O 1
ATOM 1173 N N . MET A 1 154 ? -13.539 -22.984 -1.61 1 90.81 154 MET A N 1
ATOM 1174 C CA . MET A 1 154 ? -14.688 -22.609 -2.422 1 90.81 154 MET A CA 1
ATOM 1175 C C . MET A 1 154 ? -15.859 -22.172 -1.541 1 90.81 154 MET A C 1
ATOM 1177 O O . MET A 1 154 ? -16.516 -21.172 -1.83 1 90.81 154 MET A O 1
ATOM 1181 N N . ALA A 1 155 ? -16.062 -22.844 -0.499 1 88.19 155 ALA A N 1
ATOM 1182 C CA . ALA A 1 155 ? -17.125 -22.5 0.44 1 88.19 155 ALA A CA 1
ATOM 1183 C C . ALA A 1 155 ? -16.844 -21.188 1.139 1 88.19 155 ALA A C 1
ATOM 1185 O O . ALA A 1 155 ? -17.75 -20.375 1.36 1 88.19 155 ALA A O 1
ATOM 1186 N N . LEU A 1 156 ? -15.625 -20.984 1.433 1 88.81 156 LEU A N 1
ATOM 1187 C CA . LEU A 1 156 ? -15.219 -19.75 2.092 1 88.81 156 LEU A CA 1
ATOM 1188 C C . LEU A 1 156 ? -15.492 -18.531 1.204 1 88.81 156 LEU A C 1
ATOM 1190 O O . LEU A 1 156 ? -15.875 -17.469 1.698 1 88.81 156 LEU A O 1
ATOM 1194 N N . CYS A 1 157 ? -15.375 -18.703 -0.059 1 87.38 157 CYS A N 1
ATOM 1195 C CA . CYS A 1 157 ? -15.5 -17.594 -1.003 1 87.38 157 CYS A CA 1
ATOM 1196 C C . CYS A 1 157 ? -16.953 -17.375 -1.406 1 87.38 157 CYS A C 1
ATOM 1198 O O . CYS A 1 157 ? -17.359 -16.25 -1.674 1 87.38 157 CYS A O 1
ATOM 1200 N N . PHE A 1 158 ? -17.797 -18.359 -1.421 1 81.94 158 PHE A N 1
ATOM 1201 C CA . PHE A 1 158 ? -19.125 -18.219 -1.995 1 81.94 158 PHE A CA 1
ATOM 1202 C C . PHE A 1 158 ? -20.203 -18.469 -0.94 1 81.94 158 PHE A C 1
ATOM 1204 O O . PHE A 1 158 ? -21.359 -18.078 -1.123 1 81.94 158 PHE A O 1
ATOM 1211 N N . ASP A 1 159 ? -19.938 -19.281 0.089 1 70.44 159 ASP A N 1
ATOM 1212 C CA . ASP A 1 159 ? -21 -19.641 1.023 1 70.44 159 ASP A CA 1
ATOM 1213 C C . ASP A 1 159 ? -20.594 -19.328 2.463 1 70.44 159 ASP A C 1
ATOM 1215 O O . ASP A 1 159 ? -20.172 -20.234 3.195 1 70.44 159 ASP A O 1
ATOM 1219 N N . GLU A 1 160 ? -20.406 -18.078 2.793 1 58.03 160 GLU A N 1
ATOM 1220 C CA . GLU A 1 160 ? -19.922 -17.844 4.152 1 58.03 160 GLU A CA 1
ATOM 1221 C C . GLU A 1 160 ? -20.719 -18.641 5.168 1 58.03 160 GLU A C 1
ATOM 1223 O O . GLU A 1 160 ? -20.172 -19.125 6.164 1 58.03 160 GLU A O 1
ATOM 1228 N N . GLU A 1 161 ? -21.969 -18.781 5.043 1 55.34 161 GLU A N 1
ATOM 1229 C CA . GLU A 1 161 ? -22.812 -19.438 6.039 1 55.34 161 GLU A CA 1
ATOM 1230 C C . GLU A 1 161 ? -22.547 -20.938 6.109 1 55.34 161 GLU A C 1
ATOM 1232 O O . GLU A 1 161 ? -22.656 -21.547 7.176 1 55.34 161 GLU A O 1
ATOM 1237 N N . PHE A 1 162 ? -22.188 -21.5 5.066 1 51.84 162 PHE A N 1
ATOM 1238 C CA . PHE A 1 162 ? -22.109 -22.953 5.023 1 51.84 162 PHE A CA 1
ATOM 1239 C C . PHE A 1 162 ? -20.781 -23.438 5.594 1 51.84 162 PHE A C 1
ATOM 1241 O O . PHE A 1 162 ? -20.656 -24.609 5.953 1 51.84 162 PHE A O 1
ATOM 1248 N N . THR A 1 163 ? -19.781 -22.594 5.695 1 54.47 163 THR A N 1
ATOM 1249 C CA . THR A 1 163 ? -18.453 -23.094 6.051 1 54.47 163 THR A CA 1
ATOM 1250 C C . THR A 1 163 ? -18.422 -23.562 7.504 1 54.47 163 THR A C 1
ATOM 1252 O O . THR A 1 163 ? -17.469 -24.219 7.934 1 54.47 163 THR A O 1
ATOM 1255 N N . THR A 1 164 ? -19.422 -23.156 8.203 1 56.41 164 THR A N 1
ATOM 1256 C CA . THR A 1 164 ? -19.406 -23.531 9.609 1 56.41 164 THR A CA 1
ATOM 1257 C C . THR A 1 164 ? -19.781 -25 9.766 1 56.41 164 THR A C 1
ATOM 1259 O O . THR A 1 164 ? -19.531 -25.609 10.805 1 56.41 164 THR A O 1
ATOM 1262 N N . VAL A 1 165 ? -20.312 -25.547 8.688 1 50.06 165 VAL A N 1
ATOM 1263 C CA . VAL A 1 165 ? -20.906 -26.859 8.984 1 50.06 165 VAL A CA 1
ATOM 1264 C C . VAL A 1 165 ? -19.828 -27.938 8.945 1 50.06 165 VAL A C 1
ATOM 1266 O O . VAL A 1 165 ? -20.031 -29.047 9.453 1 50.06 165 VAL A O 1
ATOM 1269 N N . SER A 1 166 ? -18.797 -27.812 8.164 1 53.12 166 SER A N 1
ATOM 1270 C CA . SER A 1 166 ? -18 -29.016 7.957 1 53.12 166 SER A CA 1
ATOM 1271 C C . SER A 1 166 ? -16.781 -29.031 8.867 1 53.12 166 SER A C 1
ATOM 1273 O O . SER A 1 166 ? -15.758 -29.656 8.539 1 53.12 166 SER A O 1
ATOM 1275 N N . GLY A 1 167 ? -16.953 -28.578 10.141 1 62.03 167 GLY A N 1
ATOM 1276 C CA . GLY A 1 167 ? -15.93 -28.75 11.172 1 62.03 167 GLY A CA 1
ATOM 1277 C C . GLY A 1 167 ? -14.836 -27.703 11.102 1 62.03 167 GLY A C 1
ATOM 1278 O O . GLY A 1 167 ? -14.219 -27.375 12.125 1 62.03 167 GLY A O 1
ATOM 1279 N N . LEU A 1 168 ? -14.336 -27.422 9.914 1 69.94 168 LEU A N 1
ATOM 1280 C CA . LEU A 1 168 ? -13.297 -26.406 9.922 1 69.94 168 LEU A CA 1
ATOM 1281 C C . LEU A 1 168 ? -13.898 -25.016 10.008 1 69.94 168 LEU A C 1
ATOM 1283 O O . LEU A 1 168 ? -14.711 -24.625 9.164 1 69.94 168 LEU A O 1
ATOM 1287 N N . SER A 1 169 ? -13.445 -24.391 11.094 1 84.31 169 SER A N 1
ATOM 1288 C CA . SER A 1 169 ? -14.031 -23.078 11.305 1 84.31 169 SER A CA 1
ATOM 1289 C C . SER A 1 169 ? -13.617 -22.109 10.203 1 84.31 169 SER A C 1
ATOM 1291 O O . SER A 1 169 ? -12.531 -22.234 9.633 1 84.31 169 SER A O 1
ATOM 1293 N N . ALA A 1 170 ? -14.445 -21.391 9.711 1 88 170 ALA A N 1
ATOM 1294 C CA . ALA A 1 170 ? -14.234 -20.344 8.703 1 88 170 ALA A CA 1
ATOM 1295 C C . ALA A 1 170 ? -13.023 -19.484 9.047 1 88 170 ALA A C 1
ATOM 1297 O O . ALA A 1 170 ? -12.281 -19.078 8.156 1 88 170 ALA A O 1
ATOM 1298 N N . GLU A 1 171 ? -12.766 -19.375 10.297 1 90.56 171 GLU A N 1
ATOM 1299 C CA . GLU A 1 171 ? -11.648 -18.531 10.742 1 90.56 171 GLU A CA 1
ATOM 1300 C C . GLU A 1 171 ? -10.312 -19.203 10.445 1 90.56 171 GLU A C 1
ATOM 1302 O O . GLU A 1 171 ? -9.383 -18.562 9.961 1 90.56 171 GLU A O 1
ATOM 1307 N N . LYS A 1 172 ? -10.219 -20.453 10.758 1 92.81 172 LYS A N 1
ATOM 1308 C CA . LYS A 1 172 ? -8.984 -21.188 10.492 1 92.81 172 LYS A CA 1
ATOM 1309 C C . LYS A 1 172 ? -8.695 -21.25 9 1 92.81 172 LYS A C 1
ATOM 1311 O O . LYS A 1 172 ? -7.539 -21.125 8.578 1 92.81 172 LYS A O 1
ATOM 1316 N N . LEU A 1 173 ? -9.711 -21.438 8.25 1 93.12 173 LEU A N 1
ATOM 1317 C CA . LEU A 1 173 ? -9.547 -21.516 6.797 1 93.12 173 LEU A CA 1
ATOM 1318 C C . LEU A 1 173 ? -9.117 -20.156 6.238 1 93.12 173 LEU A C 1
ATOM 1320 O O . LEU A 1 173 ? -8.281 -20.094 5.336 1 93.12 173 LEU A O 1
ATOM 1324 N N . TYR A 1 174 ? -9.727 -19.156 6.785 1 94.25 174 TYR A N 1
ATOM 1325 C CA . TYR A 1 174 ? -9.359 -17.812 6.375 1 94.25 174 TYR A CA 1
ATOM 1326 C C . TYR A 1 174 ? -7.898 -17.516 6.695 1 94.25 174 TYR A C 1
ATOM 1328 O O . TYR A 1 174 ? -7.16 -17 5.852 1 94.25 174 TYR A O 1
ATOM 1336 N N . LEU A 1 175 ? -7.5 -17.922 7.863 1 96.25 175 LEU A N 1
ATOM 1337 C CA . LEU A 1 175 ? -6.113 -17.734 8.273 1 96.25 175 LEU A CA 1
ATOM 1338 C C . LEU A 1 175 ? -5.168 -18.531 7.387 1 96.25 175 LEU A C 1
ATOM 1340 O O . LEU A 1 175 ? -4.082 -18.062 7.043 1 96.25 175 LEU A O 1
ATOM 1344 N N . LEU A 1 176 ? -5.562 -19.688 7.059 1 97 176 LEU A N 1
ATOM 1345 C CA . LEU A 1 176 ? -4.758 -20.516 6.16 1 97 176 LEU A CA 1
ATOM 1346 C C . LEU A 1 176 ? -4.598 -19.844 4.805 1 97 176 LEU A C 1
ATOM 1348 O O . LEU A 1 176 ? -3.504 -19.828 4.234 1 97 176 LEU A O 1
ATOM 1352 N N . LEU A 1 177 ? -5.68 -19.312 4.324 1 96.88 177 LEU A N 1
ATOM 1353 C CA . LEU A 1 177 ? -5.629 -18.594 3.055 1 96.88 177 LEU A CA 1
ATOM 1354 C C . LEU A 1 177 ? -4.66 -17.422 3.135 1 96.88 177 LEU A C 1
ATOM 1356 O O . LEU A 1 177 ? -3.85 -17.219 2.229 1 96.88 177 LEU A O 1
ATOM 1360 N N . LEU A 1 178 ? -4.707 -16.703 4.223 1 97.81 178 LEU A N 1
ATOM 1361 C CA . LEU A 1 178 ? -3.814 -15.555 4.402 1 97.81 178 LEU A CA 1
ATOM 1362 C C . LEU A 1 178 ? -2.359 -16.016 4.477 1 97.81 178 LEU A C 1
ATOM 1364 O O . LEU A 1 178 ? -1.464 -15.328 3.977 1 97.81 178 LEU A O 1
ATOM 1368 N N . CYS A 1 179 ? -2.123 -17.109 5.047 1 98.44 179 CYS A N 1
ATOM 1369 C CA . CYS A 1 179 ? -0.773 -17.672 5.102 1 98.44 179 CYS A CA 1
ATOM 1370 C C . CYS A 1 179 ? -0.282 -18.047 3.709 1 98.44 179 CYS A C 1
ATOM 1372 O O . CYS A 1 179 ? 0.894 -17.859 3.389 1 98.44 179 CYS A O 1
ATOM 1374 N N . LEU A 1 180 ? -1.145 -18.609 2.936 1 98.5 180 LEU A N 1
ATOM 1375 C CA . LEU A 1 180 ? -0.776 -18.938 1.562 1 98.5 180 LEU A CA 1
ATOM 1376 C C . LEU A 1 180 ? -0.468 -17.672 0.766 1 98.5 180 LEU A C 1
ATOM 1378 O O . LEU A 1 180 ? 0.423 -17.672 -0.087 1 98.5 180 LEU A O 1
ATOM 1382 N N . ILE A 1 181 ? -1.192 -16.594 1.032 1 98 181 ILE A N 1
ATOM 1383 C CA . ILE A 1 181 ? -0.897 -15.305 0.422 1 98 181 ILE A CA 1
ATOM 1384 C C . ILE A 1 181 ? 0.501 -14.844 0.832 1 98 181 ILE A C 1
ATOM 1386 O O . ILE A 1 181 ? 1.283 -14.391 -0.007 1 98 181 ILE A O 1
ATOM 1390 N N . ALA A 1 182 ? 0.806 -15.016 2.086 1 97.88 182 ALA A N 1
ATOM 1391 C CA . ALA A 1 182 ? 2.123 -14.641 2.6 1 97.88 182 ALA A CA 1
ATOM 1392 C C . ALA A 1 182 ? 3.229 -15.398 1.867 1 97.88 182 ALA A C 1
ATOM 1394 O O . ALA A 1 182 ? 4.238 -14.812 1.479 1 97.88 182 ALA A O 1
ATOM 1395 N N . LEU A 1 183 ? 3.025 -16.641 1.628 1 97.25 183 LEU A N 1
ATOM 1396 C CA . LEU A 1 183 ? 4.016 -17.438 0.908 1 97.25 183 LEU A CA 1
ATOM 1397 C C . LEU A 1 183 ? 4.137 -16.969 -0.54 1 97.25 183 LEU A C 1
ATOM 1399 O O . LEU A 1 183 ? 5.23 -16.969 -1.104 1 97.25 183 LEU A O 1
ATOM 1403 N N . THR A 1 184 ? 3.035 -16.688 -1.117 1 97.19 184 THR A N 1
ATOM 1404 C CA . THR A 1 184 ? 3.031 -16.188 -2.492 1 97.19 184 THR A CA 1
ATOM 1405 C C . THR A 1 184 ? 3.824 -14.898 -2.609 1 97.19 184 THR A C 1
ATOM 1407 O O . THR A 1 184 ? 4.52 -14.68 -3.604 1 97.19 184 THR A O 1
ATOM 1410 N N . ILE A 1 185 ? 3.729 -14.062 -1.616 1 94.19 185 ILE A N 1
ATOM 1411 C CA . ILE A 1 185 ? 4.457 -12.797 -1.581 1 94.19 185 ILE A CA 1
ATOM 1412 C C . ILE A 1 185 ? 5.957 -13.062 -1.649 1 94.19 185 ILE A C 1
ATOM 1414 O O . ILE A 1 185 ? 6.691 -12.344 -2.338 1 94.19 185 ILE A O 1
ATOM 1418 N N . VAL A 1 186 ? 6.398 -14.094 -1.015 1 90.31 186 VAL A N 1
ATOM 1419 C CA . VAL A 1 186 ? 7.809 -14.469 -1.005 1 90.31 186 VAL A CA 1
ATOM 1420 C C . VAL A 1 186 ? 8.266 -14.812 -2.422 1 90.31 186 VAL A C 1
ATOM 1422 O O . VAL A 1 186 ? 9.367 -14.453 -2.83 1 90.31 186 VAL A O 1
ATOM 1425 N N . LEU A 1 187 ? 7.398 -15.414 -3.15 1 90.88 187 LEU A N 1
ATOM 1426 C CA . LEU A 1 187 ? 7.703 -15.82 -4.52 1 90.88 187 LEU A CA 1
ATOM 1427 C C . LEU A 1 187 ? 7.762 -14.609 -5.441 1 90.88 187 LEU A C 1
ATOM 1429 O O . LEU A 1 187 ? 8.5 -14.609 -6.43 1 90.88 187 LEU A O 1
ATOM 1433 N N . LEU A 1 188 ? 7.031 -13.602 -5.055 1 92.31 188 LEU A N 1
ATOM 1434 C CA . LEU A 1 188 ? 6.812 -12.508 -5.992 1 92.31 188 LEU A CA 1
ATOM 1435 C C . LEU A 1 188 ? 7.797 -11.367 -5.738 1 92.31 188 LEU A C 1
ATOM 1437 O O . LEU A 1 188 ? 8 -10.516 -6.602 1 92.31 188 LEU A O 1
ATOM 1441 N N . ILE A 1 189 ? 8.398 -11.359 -4.629 1 91.06 189 ILE A N 1
ATOM 1442 C CA . ILE A 1 189 ? 9.117 -10.172 -4.18 1 91.06 189 ILE A CA 1
ATOM 1443 C C . ILE A 1 189 ? 10.305 -9.914 -5.102 1 91.06 189 ILE A C 1
ATOM 1445 O O . ILE A 1 189 ? 10.609 -8.766 -5.434 1 91.06 189 ILE A O 1
ATOM 1449 N N . LYS A 1 190 ? 10.984 -10.938 -5.609 1 86.19 190 LYS A N 1
ATOM 1450 C CA . LYS A 1 190 ? 12.141 -10.734 -6.469 1 86.19 190 LYS A CA 1
ATOM 1451 C C . LYS A 1 190 ? 11.719 -10.383 -7.891 1 86.19 190 LYS A C 1
ATOM 1453 O O . LYS A 1 190 ? 12.5 -9.82 -8.656 1 86.19 190 LYS A O 1
ATOM 1458 N N . VAL A 1 191 ? 10.508 -10.727 -8.219 1 87.06 191 VAL A N 1
ATOM 1459 C CA . VAL A 1 191 ? 10.016 -10.516 -9.578 1 87.06 191 VAL A CA 1
ATOM 1460 C C . VAL A 1 191 ? 9.578 -9.062 -9.742 1 87.06 191 VAL A C 1
ATOM 1462 O O . VAL A 1 191 ? 10.102 -8.344 -10.602 1 87.06 191 VAL A O 1
ATOM 1465 N N . VAL A 1 192 ? 8.734 -8.633 -8.781 1 89.56 192 VAL A N 1
ATOM 1466 C CA . VAL A 1 192 ? 8.141 -7.32 -9.016 1 89.56 192 VAL A CA 1
ATOM 1467 C C . VAL A 1 192 ? 8.391 -6.418 -7.809 1 89.56 192 VAL A C 1
ATOM 1469 O O . VAL A 1 192 ? 8.125 -5.215 -7.863 1 89.56 192 VAL A O 1
ATOM 1472 N N . GLY A 1 193 ? 8.961 -6.961 -6.758 1 90.19 193 GLY A N 1
ATOM 1473 C CA . GLY A 1 193 ? 9.211 -6.152 -5.574 1 90.19 193 GLY A CA 1
ATOM 1474 C C . GLY A 1 193 ? 7.969 -5.93 -4.73 1 90.19 193 GLY A C 1
ATOM 1475 O O . GLY A 1 193 ? 6.848 -6.109 -5.207 1 90.19 193 GLY A O 1
ATOM 1476 N N . ILE A 1 194 ? 8.141 -5.465 -3.543 1 89.62 194 ILE A N 1
ATOM 1477 C CA . ILE A 1 194 ? 7.082 -5.32 -2.545 1 89.62 194 ILE A CA 1
ATOM 1478 C C . ILE A 1 194 ? 6.035 -4.324 -3.043 1 89.62 194 ILE A C 1
ATOM 1480 O O . ILE A 1 194 ? 4.84 -4.508 -2.809 1 89.62 194 ILE A O 1
ATOM 1484 N N . ILE A 1 195 ? 6.434 -3.422 -3.77 1 85.25 195 ILE A N 1
ATOM 1485 C CA . ILE A 1 195 ? 5.582 -2.287 -4.105 1 85.25 195 ILE A CA 1
ATOM 1486 C C . ILE A 1 195 ? 4.586 -2.695 -5.191 1 85.25 195 ILE A C 1
ATOM 1488 O O . ILE A 1 195 ? 3.451 -2.209 -5.215 1 85.25 195 ILE A O 1
ATOM 1492 N N . LEU A 1 196 ? 4.957 -3.719 -6.004 1 88.94 196 LEU A N 1
ATOM 1493 C CA . LEU A 1 196 ? 4.133 -3.984 -7.18 1 88.94 196 LEU A CA 1
ATOM 1494 C C . LEU A 1 196 ? 3.5 -5.367 -7.098 1 88.94 196 LEU A C 1
ATOM 1496 O O . LEU A 1 196 ? 2.799 -5.789 -8.023 1 88.94 196 LEU A O 1
ATOM 1500 N N . ILE A 1 197 ? 3.637 -6 -6.027 1 92.69 197 ILE A N 1
ATOM 1501 C CA . ILE A 1 197 ? 3.127 -7.355 -5.848 1 92.69 197 ILE A CA 1
ATOM 1502 C C . ILE A 1 197 ? 1.608 -7.359 -6.004 1 92.69 197 ILE A C 1
ATOM 1504 O O . ILE A 1 197 ? 1.045 -8.281 -6.605 1 92.69 197 ILE A O 1
ATOM 1508 N N . ILE A 1 198 ? 0.984 -6.352 -5.516 1 91.94 198 ILE A N 1
ATOM 1509 C CA . ILE A 1 198 ? -0.473 -6.289 -5.52 1 91.94 198 ILE A CA 1
ATOM 1510 C C . ILE A 1 198 ? -0.991 -6.387 -6.953 1 91.94 198 ILE A C 1
ATOM 1512 O O . ILE A 1 198 ? -2.018 -7.02 -7.207 1 91.94 198 ILE A O 1
ATOM 1516 N N . ALA A 1 199 ? -0.306 -5.844 -7.871 1 92.19 199 ALA A N 1
ATOM 1517 C CA . ALA A 1 199 ? -0.741 -5.828 -9.266 1 92.19 199 ALA A CA 1
ATOM 1518 C C . ALA A 1 199 ? -0.686 -7.227 -9.875 1 92.19 199 ALA A C 1
ATOM 1520 O O . ALA A 1 199 ? -1.644 -7.672 -10.508 1 92.19 199 ALA A O 1
ATOM 1521 N N . LEU A 1 200 ? 0.414 -7.867 -9.641 1 91.88 200 LEU A N 1
ATOM 1522 C CA . LEU A 1 200 ? 0.574 -9.203 -10.211 1 91.88 200 LEU A CA 1
ATOM 1523 C C . LEU A 1 200 ? -0.385 -10.188 -9.562 1 91.88 200 LEU A C 1
ATOM 1525 O O . LEU A 1 200 ? -0.872 -11.109 -10.219 1 91.88 200 LEU A O 1
ATOM 1529 N N . LEU A 1 201 ? -0.666 -9.938 -8.344 1 94 201 LEU A N 1
ATOM 1530 C CA . LEU A 1 201 ? -1.574 -10.797 -7.594 1 94 201 LEU A CA 1
ATOM 1531 C C . LEU A 1 201 ? -3.016 -10.594 -8.055 1 94 201 LEU A C 1
ATOM 1533 O O . LEU A 1 201 ? -3.834 -11.508 -7.953 1 94 201 LEU A O 1
ATOM 1537 N N . THR A 1 202 ? -3.393 -9.477 -8.641 1 94.5 202 THR A N 1
ATOM 1538 C CA . THR A 1 202 ? -4.793 -9.117 -8.82 1 94.5 202 THR A CA 1
ATOM 1539 C C . THR A 1 202 ? -5.168 -9.102 -10.297 1 94.5 202 THR A C 1
ATOM 1541 O O . THR A 1 202 ? -6.195 -9.664 -10.688 1 94.5 202 THR A O 1
ATOM 1544 N N . MET A 1 203 ? -4.332 -8.609 -11.125 1 95.75 203 MET A N 1
ATOM 1545 C CA . MET A 1 203 ? -4.727 -8.289 -12.5 1 95.75 203 MET A CA 1
ATOM 1546 C C . MET A 1 203 ? -4.977 -9.562 -13.297 1 95.75 203 MET A C 1
ATOM 1548 O O . MET A 1 203 ? -6.012 -9.695 -13.961 1 95.75 203 MET A O 1
ATOM 1552 N N . PRO A 1 204 ? -4.047 -10.516 -13.258 1 96.81 204 PRO A N 1
ATOM 1553 C CA . PRO A 1 204 ? -4.344 -11.734 -14.016 1 96.81 204 PRO A CA 1
ATOM 1554 C C . PRO A 1 204 ? -5.617 -12.43 -13.531 1 96.81 204 PRO A C 1
ATOM 1556 O O . PRO A 1 204 ? -6.418 -12.891 -14.352 1 96.81 204 PRO A O 1
ATOM 1559 N N . ALA A 1 205 ? -5.793 -12.492 -12.234 1 96.81 205 ALA A N 1
ATOM 1560 C CA . ALA A 1 205 ? -6.973 -13.125 -11.648 1 96.81 205 ALA A CA 1
ATOM 1561 C C . ALA A 1 205 ? -8.242 -12.359 -12.023 1 96.81 205 ALA A C 1
ATOM 1563 O O . ALA A 1 205 ? -9.258 -12.961 -12.383 1 96.81 205 ALA A O 1
ATOM 1564 N N . SER A 1 206 ? -8.172 -11.055 -11.914 1 95.12 206 SER A N 1
ATOM 1565 C CA . SER A 1 206 ? -9.32 -10.227 -12.273 1 95.12 206 SER A CA 1
ATOM 1566 C C . SER A 1 206 ? -9.68 -10.391 -13.742 1 95.12 206 SER A C 1
ATOM 1568 O O . SER A 1 206 ? -10.867 -10.453 -14.094 1 95.12 206 SER A O 1
ATOM 1570 N N . LEU A 1 207 ? -8.719 -10.438 -14.555 1 94.75 207 LEU A N 1
ATOM 1571 C CA . LEU A 1 207 ? -8.945 -10.641 -15.984 1 94.75 207 LEU A CA 1
ATOM 1572 C C . LEU A 1 207 ? -9.57 -12 -16.25 1 94.75 207 LEU A C 1
ATOM 1574 O O . LEU A 1 207 ? -10.484 -12.117 -17.078 1 94.75 207 LEU A O 1
ATOM 1578 N N . SER A 1 208 ? -9.086 -13.016 -15.609 1 96.12 208 SER A N 1
ATOM 1579 C CA . SER A 1 208 ? -9.625 -14.359 -15.797 1 96.12 208 SER A CA 1
ATOM 1580 C C . SER A 1 208 ? -11.086 -14.438 -15.383 1 96.12 208 SER A C 1
ATOM 1582 O O . SER A 1 208 ? -11.867 -15.172 -15.984 1 96.12 208 SER A O 1
ATOM 1584 N N . ARG A 1 209 ? -11.422 -13.711 -14.344 1 93.25 209 ARG A N 1
ATOM 1585 C CA . ARG A 1 209 ? -12.789 -13.703 -13.844 1 93.25 209 ARG A CA 1
ATOM 1586 C C . ARG A 1 209 ? -13.758 -13.195 -14.906 1 93.25 209 ARG A C 1
ATOM 1588 O O . ARG A 1 209 ? -14.93 -13.578 -14.922 1 93.25 209 ARG A O 1
ATOM 1595 N N . HIS A 1 210 ? -13.281 -12.375 -15.742 1 90.5 210 HIS A N 1
ATOM 1596 C CA . HIS A 1 210 ? -14.094 -11.828 -16.828 1 90.5 210 HIS A CA 1
ATOM 1597 C C . HIS A 1 210 ? -14.516 -12.93 -17.797 1 90.5 210 HIS A C 1
ATOM 1599 O O . HIS A 1 210 ? -15.57 -12.828 -18.422 1 90.5 210 HIS A O 1
ATOM 1605 N N . TYR A 1 211 ? -13.82 -14.039 -17.844 1 94 211 TYR A N 1
ATOM 1606 C CA . TYR A 1 211 ? -14.047 -15.055 -18.875 1 94 211 TYR A CA 1
ATOM 1607 C C . TYR A 1 211 ? -14.727 -16.281 -18.281 1 94 211 TYR A C 1
ATOM 1609 O O . TYR A 1 211 ? -15.297 -17.094 -19.016 1 94 211 TYR A O 1
ATOM 1617 N N . THR A 1 212 ? -14.617 -16.438 -17 1 94.75 212 THR A N 1
ATOM 1618 C CA . THR A 1 212 ? -15.227 -17.609 -16.406 1 94.75 212 THR A CA 1
ATOM 1619 C C . THR A 1 212 ? -15.594 -17.344 -14.945 1 94.75 212 THR A C 1
ATOM 1621 O O . THR A 1 212 ? -14.984 -16.5 -14.297 1 94.75 212 THR A O 1
ATOM 1624 N N . ASN A 1 213 ? -16.578 -18.078 -14.438 1 90.06 213 ASN A N 1
ATOM 1625 C CA . ASN A 1 213 ? -16.969 -18 -13.031 1 90.06 213 ASN A CA 1
ATOM 1626 C C . ASN A 1 213 ? -16.594 -19.281 -12.273 1 90.06 213 ASN A C 1
ATOM 1628 O O . ASN A 1 213 ? -16.875 -19.391 -11.078 1 90.06 213 ASN A O 1
ATOM 1632 N N . ASN A 1 214 ? -15.984 -20.156 -13.008 1 94.25 214 ASN A N 1
ATOM 1633 C CA . ASN A 1 214 ? -15.469 -21.375 -12.383 1 94.25 214 ASN A CA 1
ATOM 1634 C C . ASN A 1 214 ? -14.094 -21.141 -11.758 1 94.25 214 ASN A C 1
ATOM 1636 O O . ASN A 1 214 ? -13.156 -20.719 -12.453 1 94.25 214 ASN A O 1
ATOM 1640 N N . LEU A 1 215 ? -13.984 -21.469 -10.539 1 94.75 215 LEU A N 1
ATOM 1641 C CA . LEU A 1 215 ? -12.773 -21.141 -9.789 1 94.75 215 LEU A CA 1
ATOM 1642 C C . LEU A 1 215 ? -11.555 -21.844 -10.383 1 94.75 215 LEU A C 1
ATOM 1644 O O . LEU A 1 215 ? -10.5 -21.219 -10.555 1 94.75 215 LEU A O 1
ATOM 1648 N N . GLY A 1 216 ? -11.672 -23.109 -10.664 1 96.12 216 GLY A N 1
ATOM 1649 C CA . GLY A 1 216 ? -10.57 -23.859 -11.25 1 96.12 216 GLY A CA 1
ATOM 1650 C C . GLY A 1 216 ? -10.125 -23.297 -12.594 1 96.12 216 GLY A C 1
ATOM 1651 O O . GLY A 1 216 ? -8.93 -23.125 -12.828 1 96.12 216 GLY A O 1
ATOM 1652 N N . LYS A 1 217 ? -11.023 -23 -13.438 1 97.31 217 LYS A N 1
ATOM 1653 C CA . LYS A 1 217 ? -10.727 -22.438 -14.75 1 97.31 217 LYS A CA 1
ATOM 1654 C C . LYS A 1 217 ? -10.109 -21.047 -14.609 1 97.31 217 LYS A C 1
ATOM 1656 O O . LYS A 1 217 ? -9.227 -20.656 -15.383 1 97.31 217 LYS A O 1
ATOM 1661 N N . MET A 1 218 ? -10.609 -20.344 -13.641 1 97.19 218 MET A N 1
ATOM 1662 C CA . MET A 1 218 ? -10.047 -19.016 -13.375 1 97.19 218 MET A CA 1
ATOM 1663 C C . MET A 1 218 ? -8.562 -19.125 -13.039 1 97.19 218 MET A C 1
ATOM 1665 O O . MET A 1 218 ? -7.758 -18.312 -13.523 1 97.19 218 MET A O 1
ATOM 1669 N N . MET A 1 219 ? -8.266 -20.125 -12.219 1 98.12 219 MET A N 1
ATOM 1670 C CA . MET A 1 219 ? -6.875 -20.281 -11.812 1 98.12 219 MET A CA 1
ATOM 1671 C C . MET A 1 219 ? -5.988 -20.609 -13.008 1 98.12 219 MET A C 1
ATOM 1673 O O . MET A 1 219 ? -4.914 -20.031 -13.164 1 98.12 219 MET A O 1
ATOM 1677 N N . TYR A 1 220 ? -6.453 -21.453 -13.82 1 98.12 220 TYR A N 1
ATOM 1678 C CA . TYR A 1 220 ? -5.684 -21.844 -15 1 98.12 220 TYR A CA 1
ATOM 1679 C C . TYR A 1 220 ? -5.477 -20.641 -15.93 1 98.12 220 TYR A C 1
ATOM 1681 O O . TYR A 1 220 ? -4.359 -20.406 -16.391 1 98.12 220 TYR A O 1
ATOM 1689 N N . LEU A 1 221 ? -6.512 -19.938 -16.203 1 98.12 221 LEU A N 1
ATOM 1690 C CA . LEU A 1 221 ? -6.422 -18.766 -17.062 1 98.12 221 LEU A CA 1
ATOM 1691 C C . LEU A 1 221 ? -5.508 -17.703 -16.453 1 98.12 221 LEU A C 1
ATOM 1693 O O . LEU A 1 221 ? -4.723 -17.062 -17.156 1 98.12 221 LEU A O 1
ATOM 1697 N N . ALA A 1 222 ? -5.641 -17.531 -15.188 1 98.31 222 ALA A N 1
ATOM 1698 C CA . ALA A 1 222 ? -4.816 -16.547 -14.492 1 98.31 222 ALA A CA 1
ATOM 1699 C C . ALA A 1 222 ? -3.336 -16.891 -14.594 1 98.31 222 ALA A C 1
ATOM 1701 O O . ALA A 1 222 ? -2.486 -16.016 -14.734 1 98.31 222 ALA A O 1
ATOM 1702 N N . ILE A 1 223 ? -3.049 -18.172 -14.477 1 98.44 223 ILE A N 1
ATOM 1703 C CA . ILE A 1 223 ? -1.669 -18.625 -14.625 1 98.44 223 ILE A CA 1
ATOM 1704 C C . ILE A 1 223 ? -1.162 -18.281 -16.031 1 98.44 223 ILE A C 1
ATOM 1706 O O . ILE A 1 223 ? -0.073 -17.719 -16.172 1 98.44 223 ILE A O 1
ATOM 1710 N N . ILE A 1 224 ? -1.932 -18.531 -16.969 1 98.19 224 ILE A N 1
ATOM 1711 C CA . ILE A 1 224 ? -1.562 -18.266 -18.359 1 98.19 224 ILE A CA 1
ATOM 1712 C C . ILE A 1 224 ? -1.359 -16.766 -18.562 1 98.19 224 ILE A C 1
ATOM 1714 O O . ILE A 1 224 ? -0.354 -16.344 -19.141 1 98.19 224 ILE A O 1
ATOM 1718 N N . PHE A 1 225 ? -2.285 -15.953 -18.094 1 97.44 225 PHE A N 1
ATOM 1719 C CA . PHE A 1 225 ? -2.162 -14.508 -18.219 1 97.44 225 PHE A CA 1
ATOM 1720 C C . PHE A 1 225 ? -0.917 -14.008 -17.484 1 97.44 225 PHE A C 1
ATOM 1722 O O . PHE A 1 225 ? -0.193 -13.156 -18 1 97.44 225 PHE A O 1
ATOM 1729 N N . GLY A 1 226 ? -0.669 -14.57 -16.281 1 96.88 226 GLY A N 1
ATOM 1730 C CA . GLY A 1 226 ? 0.52 -14.195 -15.539 1 96.88 226 GLY A CA 1
ATOM 1731 C C . GLY A 1 226 ? 1.809 -14.461 -16.297 1 96.88 226 GLY A C 1
ATOM 1732 O O . GLY A 1 226 ? 2.701 -13.609 -16.328 1 96.88 226 GLY A O 1
ATOM 1733 N N . VAL A 1 227 ? 1.858 -15.602 -16.875 1 97.12 227 VAL A N 1
ATOM 1734 C CA . VAL A 1 227 ? 3.045 -15.984 -17.641 1 97.12 227 VAL A CA 1
ATOM 1735 C C . VAL A 1 227 ? 3.203 -15.062 -18.844 1 97.12 227 VAL A C 1
ATOM 1737 O O . VAL A 1 227 ? 4.285 -14.523 -19.094 1 97.12 227 VAL A O 1
ATOM 1740 N N . LEU A 1 228 ? 2.172 -14.844 -19.531 1 96.81 228 LEU A N 1
ATOM 1741 C CA . LEU A 1 228 ? 2.211 -14.023 -20.734 1 96.81 228 LEU A CA 1
ATOM 1742 C C . LEU A 1 228 ? 2.615 -12.594 -20.406 1 96.81 228 LEU A C 1
ATOM 1744 O O . LEU A 1 228 ? 3.492 -12.023 -21.062 1 96.81 228 LEU A O 1
ATOM 1748 N N . PHE A 1 229 ? 2.041 -12.023 -19.406 1 95.56 229 PHE A N 1
ATOM 1749 C CA . PHE A 1 229 ? 2.332 -10.641 -19.047 1 95.56 229 PHE A CA 1
ATOM 1750 C C . PHE A 1 229 ? 3.754 -10.516 -18.516 1 95.56 229 PHE A C 1
ATOM 1752 O O . PHE A 1 229 ? 4.453 -9.547 -18.812 1 95.56 229 PHE A O 1
ATOM 1759 N N . SER A 1 230 ? 4.148 -11.469 -17.703 1 95.31 230 SER A N 1
ATOM 1760 C CA . SER A 1 230 ? 5.488 -11.414 -17.125 1 95.31 230 SER A CA 1
ATOM 1761 C C . SER A 1 230 ? 6.555 -11.547 -18.219 1 95.31 230 SER A C 1
ATOM 1763 O O . SER A 1 230 ? 7.543 -10.812 -18.203 1 95.31 230 SER A O 1
ATOM 1765 N N . LEU A 1 231 ? 6.332 -12.453 -19.125 1 94.81 231 LEU A N 1
ATOM 1766 C CA . LEU A 1 231 ? 7.305 -12.656 -20.203 1 94.81 231 LEU A CA 1
ATOM 1767 C C . LEU A 1 231 ? 7.297 -11.492 -21.172 1 94.81 231 LEU A C 1
ATOM 1769 O O . LEU A 1 231 ? 8.352 -11.047 -21.641 1 94.81 231 LEU A O 1
ATOM 1773 N N . ALA A 1 232 ? 6.117 -11.008 -21.531 1 95.19 232 ALA A N 1
ATOM 1774 C CA . ALA A 1 232 ? 6.023 -9.828 -22.391 1 95.19 232 ALA A CA 1
ATOM 1775 C C . ALA A 1 232 ? 6.699 -8.625 -21.75 1 95.19 232 ALA A C 1
ATOM 1777 O O . ALA A 1 232 ? 7.43 -7.887 -22.422 1 95.19 232 ALA A O 1
ATOM 1778 N N . GLY A 1 233 ? 6.383 -8.469 -20.484 1 94.31 233 GLY A N 1
ATOM 1779 C CA . GLY A 1 233 ? 7.016 -7.379 -19.75 1 94.31 233 GLY A CA 1
ATOM 1780 C C . GLY A 1 233 ? 8.523 -7.496 -19.703 1 94.31 233 GLY A C 1
ATOM 1781 O O . GLY A 1 233 ? 9.234 -6.5 -19.828 1 94.31 233 GLY A O 1
ATOM 1782 N N . LEU A 1 234 ? 8.969 -8.688 -19.5 1 92.44 234 LEU A N 1
ATOM 1783 C CA . LEU A 1 234 ? 10.406 -8.938 -19.469 1 92.44 234 LEU A CA 1
ATOM 1784 C C . LEU A 1 234 ? 11.039 -8.609 -20.812 1 92.44 234 LEU A C 1
ATOM 1786 O O . LEU A 1 234 ? 12.109 -7.992 -20.875 1 92.44 234 LEU A O 1
ATOM 1790 N N . PHE A 1 235 ? 10.43 -8.984 -21.812 1 92.81 235 PHE A N 1
ATOM 1791 C CA . PHE A 1 235 ? 10.906 -8.703 -23.172 1 92.81 235 PHE A CA 1
ATOM 1792 C C . PHE A 1 235 ? 10.938 -7.199 -23.422 1 92.81 235 PHE A C 1
ATOM 1794 O O . PHE A 1 235 ? 11.922 -6.672 -23.953 1 92.81 235 PHE A O 1
ATOM 1801 N N . LEU A 1 236 ? 9.938 -6.504 -23.062 1 94.81 236 LEU A N 1
ATOM 1802 C CA . LEU A 1 236 ? 9.859 -5.059 -23.234 1 94.81 236 LEU A CA 1
ATOM 1803 C C . LEU A 1 236 ? 10.906 -4.352 -22.375 1 94.81 236 LEU A C 1
ATOM 1805 O O . LEU A 1 236 ? 11.461 -3.328 -22.797 1 94.81 236 LEU A O 1
ATOM 1809 N N . SER A 1 237 ? 11.023 -4.887 -21.172 1 93.44 237 SER A N 1
ATOM 1810 C CA . SER A 1 237 ? 12.055 -4.34 -20.297 1 93.44 237 SER A CA 1
ATOM 1811 C C . SER A 1 237 ? 13.43 -4.387 -20.969 1 93.44 237 SER A C 1
ATOM 1813 O O . SER A 1 237 ? 14.195 -3.424 -20.891 1 93.44 237 SER A O 1
ATOM 1815 N N . TYR A 1 238 ? 13.758 -5.461 -21.625 1 87.88 238 TYR A N 1
ATOM 1816 C CA . TYR A 1 238 ? 15.023 -5.645 -22.328 1 87.88 238 TYR A CA 1
ATOM 1817 C C . TYR A 1 238 ? 15.133 -4.691 -23.516 1 87.88 238 TYR A C 1
ATOM 1819 O O . TYR A 1 238 ? 16.172 -4.066 -23.719 1 87.88 238 TYR A O 1
ATOM 1827 N N . LEU A 1 239 ? 14.086 -4.512 -24.219 1 91.5 239 LEU A N 1
ATOM 1828 C CA . LEU A 1 239 ? 14.078 -3.689 -25.422 1 91.5 239 LEU A CA 1
ATOM 1829 C C . LEU A 1 239 ? 14.234 -2.213 -25.078 1 91.5 239 LEU A C 1
ATOM 1831 O O . LEU A 1 239 ? 14.914 -1.471 -25.781 1 91.5 239 LEU A O 1
ATOM 1835 N N . PHE A 1 240 ? 13.633 -1.772 -23.969 1 92.94 240 PHE A N 1
ATOM 1836 C CA . PHE A 1 240 ? 13.57 -0.348 -23.672 1 92.94 240 PHE A CA 1
ATOM 1837 C C . PHE A 1 240 ? 14.531 0.002 -22.531 1 92.94 240 PHE A C 1
ATOM 1839 O O . PHE A 1 240 ? 14.562 1.146 -22.078 1 92.94 240 PHE A O 1
ATOM 1846 N N . ASP A 1 241 ? 15.273 -0.948 -22.047 1 90.81 241 ASP A N 1
ATOM 1847 C CA . ASP A 1 241 ? 16.203 -0.727 -20.938 1 90.81 241 ASP A CA 1
ATOM 1848 C C . ASP A 1 241 ? 15.508 -0.056 -19.766 1 90.81 241 ASP A C 1
ATOM 1850 O O . ASP A 1 241 ? 15.914 1.028 -19.328 1 90.81 241 ASP A O 1
ATOM 1854 N N . ALA A 1 242 ? 14.578 -0.686 -19.281 1 93.19 242 ALA A N 1
ATOM 1855 C CA . ALA A 1 242 ? 13.781 -0.224 -18.141 1 93.19 242 ALA A CA 1
ATOM 1856 C C . ALA A 1 242 ? 13.703 -1.291 -17.062 1 93.19 242 ALA A C 1
ATOM 1858 O O . ALA A 1 242 ? 13.938 -2.473 -17.328 1 93.19 242 ALA A O 1
ATOM 1859 N N . PRO A 1 243 ? 13.469 -0.869 -15.859 1 92.12 243 PRO A N 1
ATOM 1860 C CA . PRO A 1 243 ? 13.359 -1.855 -14.781 1 92.12 243 PRO A CA 1
ATOM 1861 C C . PRO A 1 243 ? 12.297 -2.916 -15.055 1 92.12 243 PRO A C 1
ATOM 1863 O O . PRO A 1 243 ? 11.164 -2.58 -15.406 1 92.12 243 PRO A O 1
ATOM 1866 N N . SER A 1 244 ? 12.688 -4.152 -14.898 1 92.12 244 SER A N 1
ATOM 1867 C CA . SER A 1 244 ? 11.852 -5.273 -15.312 1 92.12 244 SER A CA 1
ATOM 1868 C C . SER A 1 244 ? 10.531 -5.293 -14.555 1 92.12 244 SER A C 1
ATOM 1870 O O . SER A 1 244 ? 9.461 -5.43 -15.156 1 92.12 244 SER A O 1
ATOM 1872 N N . GLY A 1 245 ? 10.547 -5.125 -13.211 1 92.88 245 GLY A N 1
ATOM 1873 C CA . GLY A 1 245 ? 9.328 -5.148 -12.406 1 92.88 245 GLY A CA 1
ATOM 1874 C C . GLY A 1 245 ? 8.312 -4.109 -12.844 1 92.88 245 GLY A C 1
ATOM 1875 O O . GLY A 1 245 ? 7.145 -4.438 -13.078 1 92.88 245 GLY A O 1
ATOM 1876 N N . ALA A 1 246 ? 8.742 -2.916 -12.977 1 95 246 ALA A N 1
ATOM 1877 C CA . ALA A 1 246 ? 7.859 -1.814 -13.359 1 95 246 ALA A CA 1
ATOM 1878 C C . ALA A 1 246 ? 7.32 -2.01 -14.773 1 95 246 ALA A C 1
ATOM 1880 O O . ALA A 1 246 ? 6.16 -1.695 -15.055 1 95 246 ALA A O 1
ATOM 1881 N N . THR A 1 247 ? 8.117 -2.541 -15.641 1 95.5 247 THR A N 1
ATOM 1882 C CA . THR A 1 247 ? 7.707 -2.752 -17.031 1 95.5 247 THR A CA 1
ATOM 1883 C C . THR A 1 247 ? 6.652 -3.852 -17.109 1 95.5 247 THR A C 1
ATOM 1885 O O . THR A 1 247 ? 5.695 -3.742 -17.891 1 95.5 247 THR A O 1
ATOM 1888 N N . ILE A 1 248 ? 6.832 -4.859 -16.375 1 95.25 248 ILE A N 1
ATOM 1889 C CA . ILE A 1 248 ? 5.844 -5.934 -16.328 1 95.25 248 ILE A CA 1
ATOM 1890 C C . ILE A 1 248 ? 4.488 -5.367 -15.906 1 95.25 248 ILE A C 1
ATOM 1892 O O . ILE A 1 248 ? 3.475 -5.609 -16.562 1 95.25 248 ILE A O 1
ATOM 1896 N N . ILE A 1 249 ? 4.473 -4.535 -14.922 1 95.31 249 ILE A N 1
ATOM 1897 C CA . ILE A 1 249 ? 3.238 -3.996 -14.367 1 95.31 249 ILE A CA 1
ATOM 1898 C C . ILE A 1 249 ? 2.627 -2.996 -15.344 1 95.31 249 ILE A C 1
ATOM 1900 O O . ILE A 1 249 ? 1.412 -2.988 -15.555 1 95.31 249 ILE A O 1
ATOM 1904 N N . LEU A 1 250 ? 3.471 -2.209 -15.914 1 95.31 250 LEU A N 1
ATOM 1905 C CA . LEU A 1 250 ? 2.969 -1.227 -16.859 1 95.31 250 LEU A CA 1
ATOM 1906 C C . LEU A 1 250 ? 2.311 -1.914 -18.062 1 95.31 250 LEU A C 1
ATOM 1908 O O . LEU A 1 250 ? 1.226 -1.517 -18.484 1 95.31 250 LEU A O 1
ATOM 1912 N N . SER A 1 251 ? 2.943 -2.898 -18.547 1 94.19 251 SER A N 1
ATOM 1913 C CA . SER A 1 251 ? 2.396 -3.643 -19.672 1 94.19 251 SER A CA 1
ATOM 1914 C C . SER A 1 251 ? 1.092 -4.336 -19.297 1 94.19 251 SER A C 1
ATOM 1916 O O . SER A 1 251 ? 0.109 -4.266 -20.047 1 94.19 251 SER A O 1
ATOM 1918 N N . MET A 1 252 ? 1.099 -4.941 -18.172 1 95.12 252 MET A N 1
ATOM 1919 C CA . MET A 1 252 ? -0.084 -5.652 -17.703 1 95.12 252 MET A CA 1
ATOM 1920 C C . MET A 1 252 ? -1.241 -4.688 -17.469 1 95.12 252 MET A C 1
ATOM 1922 O O . MET A 1 252 ? -2.375 -4.965 -17.859 1 95.12 252 MET A O 1
ATOM 1926 N N . SER A 1 253 ? -0.979 -3.574 -16.859 1 94 253 SER A N 1
ATOM 1927 C CA . SER A 1 253 ? -2.01 -2.584 -16.578 1 94 253 SER A CA 1
ATOM 1928 C C . SER A 1 253 ? -2.582 -1.987 -17.859 1 94 253 SER A C 1
ATOM 1930 O O . SER A 1 253 ? -3.789 -1.75 -17.953 1 94 253 SER A O 1
ATOM 1932 N N . THR A 1 254 ? -1.725 -1.75 -18.797 1 91.88 254 THR A N 1
ATOM 1933 C CA . THR A 1 254 ? -2.166 -1.189 -20.062 1 91.88 254 THR A CA 1
ATOM 1934 C C . THR A 1 254 ? -3.123 -2.143 -20.766 1 91.88 254 THR A C 1
ATOM 1936 O O . THR A 1 254 ? -4.207 -1.74 -21.203 1 91.88 254 THR A O 1
ATOM 1939 N N . VAL A 1 255 ? -2.768 -3.385 -20.797 1 91.5 255 VAL A N 1
ATOM 1940 C CA . VAL A 1 255 ? -3.611 -4.383 -21.453 1 91.5 255 VAL A CA 1
ATOM 1941 C C . VAL A 1 255 ? -4.922 -4.531 -20.672 1 91.5 255 VAL A C 1
ATOM 1943 O O . VAL A 1 255 ? -5.996 -4.621 -21.266 1 91.5 255 VAL A O 1
ATOM 1946 N N . TYR A 1 256 ? -4.812 -4.555 -19.422 1 92.75 256 TYR A N 1
ATOM 1947 C CA . TYR A 1 256 ? -5.98 -4.691 -18.562 1 92.75 256 TYR A CA 1
ATOM 1948 C C . TYR A 1 256 ? -6.965 -3.551 -18.781 1 92.75 256 TYR A C 1
ATOM 1950 O O . TYR A 1 256 ? -8.156 -3.783 -19 1 92.75 256 TYR A O 1
ATOM 1958 N N . ILE A 1 257 ? -6.477 -2.355 -18.75 1 89.12 257 ILE A N 1
ATOM 1959 C CA . ILE A 1 257 ? -7.32 -1.173 -18.891 1 89.12 257 ILE A CA 1
ATOM 1960 C C . ILE A 1 257 ? -7.934 -1.13 -20.281 1 89.12 257 ILE A C 1
ATOM 1962 O O . ILE A 1 257 ? -9.125 -0.855 -20.438 1 89.12 257 ILE A O 1
ATOM 1966 N N . LEU A 1 258 ? -7.172 -1.403 -21.281 1 89.06 258 LEU A N 1
ATOM 1967 C CA . LEU A 1 258 ? -7.68 -1.419 -22.641 1 89.06 258 LEU A CA 1
ATOM 1968 C C . LEU A 1 258 ? -8.758 -2.484 -22.812 1 89.06 258 LEU A C 1
ATOM 1970 O O . LEU A 1 258 ? -9.75 -2.266 -23.516 1 89.06 258 LEU A O 1
ATOM 1974 N N . HIS A 1 259 ? -8.578 -3.611 -22.188 1 88 259 HIS A N 1
ATOM 1975 C CA . HIS A 1 259 ? -9.547 -4.703 -22.25 1 88 259 HIS A CA 1
ATOM 1976 C C . HIS A 1 259 ? -10.883 -4.281 -21.656 1 88 259 HIS A C 1
ATOM 1978 O O . HIS A 1 259 ? -11.938 -4.496 -22.266 1 88 259 HIS A O 1
ATOM 1984 N N . PHE A 1 260 ? -10.945 -3.619 -20.594 1 83.56 260 PHE A N 1
ATOM 1985 C CA . PHE A 1 260 ? -12.188 -3.301 -19.891 1 83.56 260 PHE A CA 1
ATOM 1986 C C . PHE A 1 260 ? -12.812 -2.029 -20.453 1 83.56 260 PHE A C 1
ATOM 1988 O O . PHE A 1 260 ? -14.023 -1.829 -20.344 1 83.56 260 PHE A O 1
ATOM 1995 N N . LEU A 1 261 ? -11.938 -1.108 -20.969 1 80.06 261 LEU A N 1
ATOM 1996 C CA . LEU A 1 261 ? -12.5 0.032 -21.688 1 80.06 261 LEU A CA 1
ATOM 1997 C C . LEU A 1 261 ? -13.25 -0.425 -22.938 1 80.06 261 LEU A C 1
ATOM 1999 O O . LEU A 1 261 ? -14.305 0.118 -23.266 1 80.06 261 LEU A O 1
ATOM 2003 N N . TYR A 1 262 ? -12.711 -1.352 -23.609 1 77.88 262 TYR A N 1
ATOM 2004 C CA . TYR A 1 262 ? -13.328 -1.879 -24.812 1 77.88 262 TYR A CA 1
ATOM 2005 C C . TYR A 1 262 ? -14.57 -2.705 -24.484 1 77.88 262 TYR A C 1
ATOM 2007 O O . TYR A 1 262 ? -15.586 -2.609 -25.172 1 77.88 262 TYR A O 1
ATOM 2015 N N . ASP A 1 263 ? -14.516 -3.471 -23.516 1 73 263 ASP A N 1
ATOM 2016 C CA . ASP A 1 263 ? -15.648 -4.309 -23.125 1 73 263 ASP A CA 1
ATOM 2017 C C . ASP A 1 263 ? -16.797 -3.463 -22.578 1 73 263 ASP A C 1
ATOM 2019 O O . ASP A 1 263 ? -17.969 -3.797 -22.766 1 73 263 ASP A O 1
ATOM 2023 N N . GLY A 1 264 ? -16.406 -2.496 -21.719 1 60.62 264 GLY A N 1
ATOM 2024 C CA . GLY A 1 264 ? -17.453 -1.592 -21.25 1 60.62 264 GLY A CA 1
ATOM 2025 C C . GLY A 1 264 ? -18.172 -0.88 -22.375 1 60.62 264 GLY A C 1
ATOM 2026 O O . GLY A 1 264 ? -19.328 -0.451 -22.203 1 60.62 264 GLY A O 1
ATOM 2027 N N . LEU A 1 265 ? -17.438 -0.748 -23.391 1 51.78 265 LEU A N 1
ATOM 2028 C CA . LEU A 1 265 ? -18.031 -0.108 -24.562 1 51.78 265 LEU A CA 1
ATOM 2029 C C . LEU A 1 265 ? -18.828 -1.112 -25.391 1 51.78 265 LEU A C 1
ATOM 2031 O O . LEU A 1 265 ? -19.594 -0.727 -26.281 1 51.78 265 LEU A O 1
ATOM 2035 N N . LYS A 1 266 ? -18.656 -2.371 -25.094 1 56.72 266 LYS A N 1
ATOM 2036 C CA . LYS A 1 266 ? -19.469 -3.318 -25.859 1 56.72 266 LYS A CA 1
ATOM 2037 C C . LYS A 1 266 ? -20.891 -3.398 -25.328 1 56.72 266 LYS A C 1
ATOM 2039 O O . LYS A 1 266 ? -21.094 -3.504 -24.109 1 56.72 266 LYS A O 1
ATOM 2044 N N . PRO A 1 267 ? -21.969 -2.979 -26.078 1 50.19 267 PRO A N 1
ATOM 2045 C CA . PRO A 1 267 ? -23.375 -3.1 -25.688 1 50.19 267 PRO A CA 1
ATOM 2046 C C . PRO A 1 267 ? -23.719 -4.484 -25.141 1 50.19 267 PRO A C 1
ATOM 2048 O O . PRO A 1 267 ? -23.141 -5.484 -25.578 1 50.19 267 PRO A O 1
ATOM 2051 N N . LYS A 1 268 ? -24.203 -4.605 -23.828 1 51.88 268 LYS A N 1
ATOM 2052 C CA . LYS A 1 268 ? -24.781 -5.859 -23.344 1 51.88 268 LYS A CA 1
ATOM 2053 C C . LYS A 1 268 ? -25.641 -6.523 -24.422 1 51.88 268 LYS A C 1
ATOM 2055 O O . LYS A 1 268 ? -26.625 -5.941 -24.891 1 51.88 268 LYS A O 1
ATOM 2060 N N . ILE A 1 269 ? -25.109 -7.258 -25.219 1 37.28 269 ILE A N 1
ATOM 2061 C CA . ILE A 1 269 ? -26.047 -7.98 -26.078 1 37.28 269 ILE A CA 1
ATOM 2062 C C . ILE A 1 269 ? -27.047 -8.742 -25.219 1 37.28 269 ILE A C 1
ATOM 2064 O O . ILE A 1 269 ? -26.672 -9.656 -24.484 1 37.28 269 ILE A O 1
ATOM 2068 N N . VAL A 1 270 ? -28.172 -8.164 -24.672 1 39.66 270 VAL A N 1
ATOM 2069 C CA . VAL A 1 270 ? -29.359 -8.852 -24.188 1 39.66 270 VAL A CA 1
ATOM 2070 C C . VAL A 1 270 ? -29.703 -10.016 -25.125 1 39.66 270 VAL A C 1
ATOM 2072 O O . VAL A 1 270 ? -29.984 -9.805 -26.312 1 39.66 270 VAL A O 1
ATOM 2075 N N . SER A 1 271 ? -29.031 -11.133 -24.875 1 31.03 271 SER A N 1
ATOM 2076 C CA . SER A 1 271 ? -29.703 -12.227 -25.562 1 31.03 271 SER A CA 1
ATOM 2077 C C . SER A 1 271 ? -31.188 -12.289 -25.203 1 31.03 271 SER A C 1
ATOM 2079 O O . SER A 1 271 ? -31.547 -12.289 -24.031 1 31.03 271 SER A O 1
ATOM 2081 N N . ASP A 1 272 ? -32.094 -11.922 -26.062 1 30.27 272 ASP A N 1
ATOM 2082 C CA . ASP A 1 272 ? -33.469 -12.383 -26.062 1 30.27 272 ASP A CA 1
ATOM 2083 C C . ASP A 1 272 ? -33.562 -13.875 -25.766 1 30.27 272 ASP A C 1
ATOM 2085 O O . ASP A 1 272 ? -32.781 -14.664 -26.297 1 30.27 272 ASP A O 1
ATOM 2089 N N . MET B 1 1 ? 17.906 19.688 23.875 1 44.53 1 MET B N 1
ATOM 2090 C CA . MET B 1 1 ? 16.75 19.844 23.016 1 44.53 1 MET B CA 1
ATOM 2091 C C . MET B 1 1 ? 16.703 21.25 22.438 1 44.53 1 MET B C 1
ATOM 2093 O O . MET B 1 1 ? 16.469 21.438 21.234 1 44.53 1 MET B O 1
ATOM 2097 N N . LEU B 1 2 ? 16.938 22.172 23.391 1 54.59 2 LEU B N 1
ATOM 2098 C CA . LEU B 1 2 ? 16.922 23.562 22.953 1 54.59 2 LEU B CA 1
ATOM 2099 C C . LEU B 1 2 ? 18.109 23.875 22.062 1 54.59 2 LEU B C 1
ATOM 2101 O O . LEU B 1 2 ? 18.016 24.703 21.156 1 54.59 2 LEU B O 1
ATOM 2105 N N . GLU B 1 3 ? 19.141 23.266 22.391 1 58 3 GLU B N 1
ATOM 2106 C CA . GLU B 1 3 ? 20.297 23.547 21.562 1 58 3 GLU B CA 1
ATOM 2107 C C . GLU B 1 3 ? 20.094 23.062 20.125 1 58 3 GLU B C 1
ATOM 2109 O O . GLU B 1 3 ? 20.594 23.672 19.188 1 58 3 GLU B O 1
ATOM 2114 N N . ILE B 1 4 ? 19.359 22.016 19.969 1 59.94 4 ILE B N 1
ATOM 2115 C CA . ILE B 1 4 ? 19.125 21.453 18.641 1 59.94 4 ILE B CA 1
ATOM 2116 C C . ILE B 1 4 ? 18.234 22.391 17.844 1 59.94 4 ILE B C 1
ATOM 2118 O O . ILE B 1 4 ? 18.328 22.453 16.609 1 59.94 4 ILE B O 1
ATOM 2122 N N . LEU B 1 5 ? 17.547 23.219 18.562 1 62.25 5 LEU B N 1
ATOM 2123 C CA . LEU B 1 5 ? 16.656 24.188 17.922 1 62.25 5 LEU B CA 1
ATOM 2124 C C . LEU B 1 5 ? 17.438 25.328 17.297 1 62.25 5 LEU B C 1
ATOM 2126 O O . LEU B 1 5 ? 16.875 26.141 16.562 1 62.25 5 LEU B O 1
ATOM 2130 N N . GLN B 1 6 ? 18.578 25.266 17.578 1 60.47 6 GLN B N 1
ATOM 2131 C CA . GLN B 1 6 ? 19.406 26.344 17.031 1 60.47 6 GLN B CA 1
ATOM 2132 C C . GLN B 1 6 ? 19.719 26.094 15.562 1 60.47 6 GLN B C 1
ATOM 2134 O O . GLN B 1 6 ? 20.031 27.031 14.82 1 60.47 6 GLN B O 1
ATOM 2139 N N . TYR B 1 7 ? 19.422 24.922 15.102 1 74.75 7 TYR B N 1
ATOM 2140 C CA . TYR B 1 7 ? 19.734 24.594 13.711 1 74.75 7 TYR B CA 1
ATOM 2141 C C . TYR B 1 7 ? 18.531 24.812 12.812 1 74.75 7 TYR B C 1
ATOM 2143 O O . TYR B 1 7 ? 17.406 24.422 13.156 1 74.75 7 TYR B O 1
ATOM 2151 N N . ASP B 1 8 ? 18.672 25.594 11.766 1 79.12 8 ASP B N 1
ATOM 2152 C CA . ASP B 1 8 ? 17.641 25.922 10.789 1 79.12 8 ASP B CA 1
ATOM 2153 C C . ASP B 1 8 ? 16.906 24.656 10.336 1 79.12 8 ASP B C 1
ATOM 2155 O O . ASP B 1 8 ? 15.688 24.656 10.203 1 79.12 8 ASP B O 1
ATOM 2159 N N . PHE B 1 9 ? 17.609 23.656 10.219 1 82.62 9 PHE B N 1
ATOM 2160 C CA . PHE B 1 9 ? 16.984 22.438 9.727 1 82.62 9 PHE B CA 1
ATOM 2161 C C . PHE B 1 9 ? 16.016 21.875 10.75 1 82.62 9 PHE B C 1
ATOM 2163 O O . PHE B 1 9 ? 14.977 21.312 10.383 1 82.62 9 PHE B O 1
ATOM 2170 N N . MET B 1 10 ? 16.312 22.062 11.992 1 85.88 10 MET B N 1
ATOM 2171 C CA . MET B 1 10 ? 15.438 21.516 13.031 1 85.88 10 MET B CA 1
ATOM 2172 C C . MET B 1 10 ? 14.164 22.359 13.148 1 85.88 10 MET B C 1
ATOM 2174 O O . MET B 1 10 ? 13.078 21.812 13.352 1 85.88 10 MET B O 1
ATOM 2178 N N . ARG B 1 11 ? 14.25 23.609 13.031 1 89.88 11 ARG B N 1
ATOM 2179 C CA . ARG B 1 11 ? 13.086 24.484 13.039 1 89.88 11 ARG B CA 1
ATOM 2180 C C . ARG B 1 11 ? 12.148 24.156 11.883 1 89.88 11 ARG B C 1
ATOM 2182 O O . ARG B 1 11 ? 10.938 24.078 12.062 1 89.88 11 ARG B O 1
ATOM 2189 N N . ASN B 1 12 ? 12.75 23.969 10.75 1 92.44 12 ASN B N 1
ATOM 2190 C CA . ASN B 1 12 ? 11.945 23.578 9.594 1 92.44 12 ASN B CA 1
ATOM 2191 C C . ASN B 1 12 ? 11.258 22.25 9.828 1 92.44 12 ASN B C 1
ATOM 2193 O O . ASN B 1 12 ? 10.094 22.062 9.453 1 92.44 12 ASN B O 1
ATOM 2197 N N . ALA B 1 13 ? 12.016 21.391 10.406 1 93.19 13 ALA B N 1
ATOM 2198 C CA . ALA B 1 13 ? 11.461 20.062 10.68 1 93.19 13 ALA B CA 1
ATOM 2199 C C . ALA B 1 13 ? 10.258 20.141 11.609 1 93.19 13 ALA B C 1
ATOM 2201 O O . ALA B 1 13 ? 9.234 19.5 11.375 1 93.19 13 ALA B O 1
ATOM 2202 N N . ILE B 1 14 ? 10.336 20.984 12.602 1 93.94 14 ILE B N 1
ATOM 2203 C CA . ILE B 1 14 ? 9.266 21.141 13.586 1 93.94 14 ILE B CA 1
ATOM 2204 C C . ILE B 1 14 ? 8.055 21.781 12.914 1 93.94 14 ILE B C 1
ATOM 2206 O O . ILE B 1 14 ? 6.922 21.328 13.102 1 93.94 14 ILE B O 1
ATOM 2210 N N . LEU B 1 15 ? 8.25 22.766 12.148 1 94.75 15 LEU B N 1
ATOM 2211 C CA . LEU B 1 15 ? 7.164 23.422 11.445 1 94.75 15 LEU B CA 1
ATOM 2212 C C . LEU B 1 15 ? 6.48 22.469 10.477 1 94.75 15 LEU B C 1
ATOM 2214 O O . LEU B 1 15 ? 5.25 22.438 10.383 1 94.75 15 LEU B O 1
ATOM 2218 N N . ALA B 1 16 ? 7.312 21.703 9.781 1 95 16 ALA B N 1
ATOM 2219 C CA . ALA B 1 16 ? 6.762 20.703 8.859 1 95 16 ALA B CA 1
ATOM 2220 C C . ALA B 1 16 ? 5.902 19.688 9.602 1 95 16 ALA B C 1
ATOM 2222 O O . ALA B 1 16 ? 4.824 19.312 9.133 1 95 16 ALA B O 1
ATOM 2223 N N . ALA B 1 17 ? 6.387 19.297 10.742 1 94.88 17 ALA B N 1
ATOM 2224 C CA . ALA B 1 17 ? 5.645 18.344 11.547 1 94.88 17 ALA B CA 1
ATOM 2225 C C . ALA B 1 17 ? 4.301 18.906 11.984 1 94.88 17 ALA B C 1
ATOM 2227 O O . ALA B 1 17 ? 3.275 18.234 11.93 1 94.88 17 ALA B O 1
ATOM 2228 N N . ILE B 1 18 ? 4.273 20.125 12.359 1 96.12 18 ILE B N 1
ATOM 2229 C CA . ILE B 1 18 ? 3.059 20.781 12.836 1 96.12 18 ILE B CA 1
ATOM 2230 C C . ILE B 1 18 ? 2.076 20.938 11.68 1 96.12 18 ILE B C 1
ATOM 2232 O O . ILE B 1 18 ? 0.901 20.594 11.797 1 96.12 18 ILE B O 1
ATOM 2236 N N . LEU B 1 19 ? 2.529 21.438 10.586 1 97 19 LEU B N 1
ATOM 2237 C CA . LEU B 1 19 ? 1.673 21.656 9.43 1 97 19 LEU B CA 1
ATOM 2238 C C . LEU B 1 19 ? 1.104 20.344 8.922 1 97 19 LEU B C 1
ATOM 2240 O O . LEU B 1 19 ? -0.081 20.25 8.586 1 97 19 LEU B O 1
ATOM 2244 N N . ALA B 1 20 ? 1.973 19.328 8.867 1 96.38 20 ALA B N 1
ATOM 2245 C CA . ALA B 1 20 ? 1.52 18 8.461 1 96.38 20 ALA B CA 1
ATOM 2246 C C . ALA B 1 20 ? 0.452 17.469 9.414 1 96.38 20 ALA B C 1
ATOM 2248 O O . ALA B 1 20 ? -0.523 16.859 8.977 1 96.38 20 ALA B O 1
ATOM 2249 N N . SER B 1 21 ? 0.618 17.734 10.664 1 97.31 21 SER B N 1
ATOM 2250 C CA . SER B 1 21 ? -0.312 17.25 11.672 1 97.31 21 SER B CA 1
ATOM 2251 C C . SER B 1 21 ? -1.667 17.938 11.562 1 97.31 21 SER B C 1
ATOM 2253 O O . SER B 1 21 ? -2.705 17.328 11.828 1 97.31 21 SER B O 1
ATOM 2255 N N . VAL B 1 22 ? -1.655 19.141 11.18 1 97.69 22 VAL B N 1
ATOM 2256 C CA . VAL B 1 22 ? -2.906 19.875 10.977 1 97.69 22 VAL B CA 1
ATOM 2257 C C . VAL B 1 22 ? -3.688 19.234 9.828 1 97.69 22 VAL B C 1
ATOM 2259 O O . VAL B 1 22 ? -4.863 18.891 9.984 1 97.69 22 VAL B O 1
ATOM 2262 N N . ALA B 1 23 ? -3.025 19.031 8.758 1 97.44 23 ALA B N 1
ATOM 2263 C CA . ALA B 1 23 ? -3.684 18.469 7.59 1 97.44 23 ALA B CA 1
ATOM 2264 C C . ALA B 1 23 ? -4.164 17.047 7.875 1 97.44 23 ALA B C 1
ATOM 2266 O O . ALA B 1 23 ? -5.309 16.703 7.574 1 97.44 23 ALA B O 1
ATOM 2267 N N . CYS B 1 24 ? -3.291 16.234 8.422 1 95.69 24 CYS B N 1
ATOM 2268 C CA . CYS B 1 24 ? -3.66 14.852 8.656 1 95.69 24 CYS B CA 1
ATOM 2269 C C . CYS B 1 24 ? -4.715 14.75 9.75 1 95.69 24 CYS B C 1
ATOM 2271 O O . CYS B 1 24 ? -5.531 13.82 9.75 1 95.69 24 CYS B O 1
ATOM 2273 N N . GLY B 1 25 ? -4.664 15.688 10.742 1 97.38 25 GLY B N 1
ATOM 2274 C CA . GLY B 1 25 ? -5.68 15.688 11.781 1 97.38 25 GLY B CA 1
ATOM 2275 C C . GLY B 1 25 ? -7.074 15.977 11.25 1 97.38 25 GLY B C 1
ATOM 2276 O O . GLY B 1 25 ? -8.055 15.398 11.727 1 97.38 25 GLY B O 1
ATOM 2277 N N . ILE B 1 26 ? -7.168 16.797 10.289 1 98.19 26 ILE B N 1
ATOM 2278 C CA . ILE B 1 26 ? -8.453 17.172 9.711 1 98.19 26 ILE B CA 1
ATOM 2279 C C . ILE B 1 26 ? -8.906 16.109 8.719 1 98.19 26 ILE B C 1
ATOM 2281 O O . ILE B 1 26 ? -9.969 15.5 8.891 1 98.19 26 ILE B O 1
ATOM 2285 N N . ILE B 1 27 ? -8.102 15.805 7.809 1 98.31 27 ILE B N 1
ATOM 2286 C CA . ILE B 1 27 ? -8.484 14.922 6.715 1 98.31 27 ILE B CA 1
ATOM 2287 C C . ILE B 1 27 ? -8.477 13.469 7.191 1 98.31 27 ILE B C 1
ATOM 2289 O O . ILE B 1 27 ? -9.297 12.664 6.758 1 98.31 27 ILE B O 1
ATOM 2293 N N . GLY B 1 28 ? -7.531 13.188 8.094 1 97.81 28 GLY B N 1
ATOM 2294 C CA . GLY B 1 28 ? -7.461 11.836 8.641 1 97.81 28 GLY B CA 1
ATOM 2295 C C . GLY B 1 28 ? -8.75 11.398 9.312 1 97.81 28 GLY B C 1
ATOM 2296 O O . GLY B 1 28 ? -9.125 10.227 9.234 1 97.81 28 GLY B O 1
ATOM 2297 N N . VAL B 1 29 ? -9.453 12.289 9.93 1 97.69 29 VAL B N 1
ATOM 2298 C CA . VAL B 1 29 ? -10.711 11.977 10.602 1 97.69 29 VAL B CA 1
ATOM 2299 C C . VAL B 1 29 ? -11.742 11.523 9.57 1 97.69 29 VAL B C 1
ATOM 2301 O O . VAL B 1 29 ? -12.445 10.531 9.781 1 97.69 29 VAL B O 1
ATOM 2304 N N . TYR B 1 30 ? -11.812 12.188 8.438 1 97.06 30 TYR B N 1
ATOM 2305 C CA . TYR B 1 30 ? -12.727 11.773 7.379 1 97.06 30 TYR B CA 1
ATOM 2306 C C . TYR B 1 30 ? -12.344 10.406 6.828 1 97.06 30 TYR B C 1
ATOM 2308 O O . TYR B 1 30 ? -13.211 9.578 6.539 1 97.06 30 TYR B O 1
ATOM 2316 N N . VAL B 1 31 ? -11.055 10.164 6.719 1 96.62 31 VAL B N 1
ATOM 2317 C CA . VAL B 1 31 ? -10.547 8.914 6.16 1 96.62 31 VAL B CA 1
ATOM 2318 C C . VAL B 1 31 ? -10.953 7.746 7.059 1 96.62 31 VAL B C 1
ATOM 2320 O O . VAL B 1 31 ? -11.398 6.703 6.574 1 96.62 31 VAL B O 1
ATOM 2323 N N . VAL B 1 32 ? -10.844 7.945 8.336 1 95.44 32 VAL B N 1
ATOM 2324 C CA . VAL B 1 32 ? -11.117 6.887 9.305 1 95.44 32 VAL B CA 1
ATOM 2325 C C . VAL B 1 32 ? -12.625 6.699 9.453 1 95.44 32 VAL B C 1
ATOM 2327 O O . VAL B 1 32 ? -13.125 5.574 9.43 1 95.44 32 VAL B O 1
ATOM 2330 N N . VAL B 1 33 ? -13.398 7.738 9.547 1 94.06 33 VAL B N 1
ATOM 2331 C CA . VAL B 1 33 ? -14.836 7.672 9.805 1 94.06 33 VAL B CA 1
ATOM 2332 C C . VAL B 1 33 ? -15.562 7.133 8.57 1 94.06 33 VAL B C 1
ATOM 2334 O O . VAL B 1 33 ? -16.5 6.344 8.695 1 94.06 33 VAL B O 1
ATOM 2337 N N . LYS B 1 34 ? -15.094 7.52 7.414 1 93.25 34 LYS B N 1
ATOM 2338 C CA . LYS B 1 34 ? -15.734 7.078 6.18 1 93.25 34 LYS B CA 1
ATOM 2339 C C . LYS B 1 34 ? -15.195 5.719 5.738 1 93.25 34 LYS B C 1
ATOM 2341 O O . LYS B 1 34 ? -15.664 5.152 4.75 1 93.25 34 LYS B O 1
ATOM 2346 N N . LYS B 1 35 ? -14.18 5.207 6.383 1 92.56 35 LYS B N 1
ATOM 2347 C CA . LYS B 1 35 ? -13.586 3.898 6.125 1 92.56 35 LYS B CA 1
ATOM 2348 C C . LYS B 1 35 ? -13.023 3.822 4.707 1 92.56 35 LYS B C 1
ATOM 2350 O O . LYS B 1 35 ? -13.312 2.879 3.967 1 92.56 35 LYS B O 1
ATOM 2355 N N . ILE B 1 36 ? -12.211 4.824 4.387 1 94.38 36 ILE B N 1
ATOM 2356 C CA . ILE B 1 36 ? -11.641 4.875 3.047 1 94.38 36 ILE B CA 1
ATOM 2357 C C . ILE B 1 36 ? -10.117 4.895 3.139 1 94.38 36 ILE B C 1
ATOM 2359 O O . ILE B 1 36 ? -9.453 5.621 2.395 1 94.38 36 ILE B O 1
ATOM 2363 N N . VAL B 1 37 ? -9.531 4.168 4.07 1 94.94 37 VAL B N 1
ATOM 2364 C CA . VAL B 1 37 ? -8.094 4.078 4.289 1 94.94 37 VAL B CA 1
ATOM 2365 C C . VAL B 1 37 ? -7.426 3.463 3.062 1 94.94 37 VAL B C 1
ATOM 2367 O O . VAL B 1 37 ? -6.379 3.939 2.613 1 94.94 37 VAL B O 1
ATOM 2370 N N . PHE B 1 38 ? -8.094 2.516 2.457 1 92.56 38 PHE B N 1
ATOM 2371 C CA . PHE B 1 38 ? -7.488 1.797 1.343 1 92.56 38 PHE B CA 1
ATOM 2372 C C . PHE B 1 38 ? -7.359 2.699 0.121 1 92.56 38 PHE B C 1
ATOM 2374 O O . PHE B 1 38 ? -6.305 2.748 -0.516 1 92.56 38 PHE B O 1
ATOM 2381 N N . ILE B 1 39 ? -8.422 3.426 -0.192 1 93.56 39 ILE B N 1
ATOM 2382 C CA . ILE B 1 39 ? -8.359 4.285 -1.369 1 93.56 39 ILE B CA 1
ATOM 2383 C C . ILE B 1 39 ? -7.348 5.406 -1.137 1 93.56 39 ILE B C 1
ATOM 2385 O O . ILE B 1 39 ? -6.656 5.828 -2.066 1 93.56 39 ILE B O 1
ATOM 2389 N N . SER B 1 40 ? -7.199 5.887 0.091 1 95.38 40 SER B N 1
ATOM 2390 C CA . SER B 1 40 ? -6.184 6.875 0.428 1 95.38 40 SER B CA 1
ATOM 2391 C C . SER B 1 40 ? -4.781 6.332 0.187 1 95.38 40 SER B C 1
ATOM 2393 O O . SER B 1 40 ? -3.912 7.039 -0.327 1 95.38 40 SER B O 1
ATOM 2395 N N . GLY B 1 41 ? -4.617 5.078 0.53 1 93.38 41 GLY B N 1
ATOM 2396 C CA . GLY B 1 41 ? -3.357 4.422 0.226 1 93.38 41 GLY B CA 1
ATOM 2397 C C . GLY B 1 41 ? -3.1 4.285 -1.262 1 93.38 41 GLY B C 1
ATOM 2398 O O . GLY B 1 41 ? -1.966 4.449 -1.719 1 93.38 41 GLY B O 1
ATOM 2399 N N . GLY B 1 42 ? -4.133 3.959 -1.962 1 94.5 42 GLY B N 1
ATOM 2400 C CA . GLY B 1 42 ? -4.02 3.865 -3.408 1 94.5 42 GLY B CA 1
ATOM 2401 C C . GLY B 1 42 ? -3.607 5.168 -4.062 1 94.5 42 GLY B C 1
ATOM 2402 O O . GLY B 1 42 ? -2.709 5.191 -4.906 1 94.5 42 GLY B O 1
ATOM 2403 N N . ILE B 1 43 ? -4.23 6.238 -3.621 1 96.31 43 ILE B N 1
ATOM 2404 C CA . ILE B 1 43 ? -3.912 7.559 -4.156 1 96.31 43 ILE B CA 1
ATOM 2405 C C . ILE B 1 43 ? -2.463 7.914 -3.828 1 96.31 43 ILE B C 1
ATOM 2407 O O . ILE B 1 43 ? -1.735 8.422 -4.684 1 96.31 43 ILE B O 1
ATOM 2411 N N . THR B 1 44 ? -2.076 7.57 -2.662 1 95.75 44 THR B N 1
ATOM 2412 C CA . THR B 1 44 ? -0.725 7.863 -2.197 1 95.75 44 THR B CA 1
ATOM 2413 C C . THR B 1 44 ? 0.312 7.176 -3.082 1 95.75 44 THR B C 1
ATOM 2415 O O . THR B 1 44 ? 1.238 7.82 -3.576 1 95.75 44 THR B O 1
ATOM 2418 N N . HIS B 1 45 ? 0.176 5.977 -3.332 1 94.19 45 HIS B N 1
ATOM 2419 C CA . HIS B 1 45 ? 1.136 5.23 -4.141 1 94.19 45 HIS B CA 1
ATOM 2420 C C . HIS B 1 45 ? 1.059 5.645 -5.605 1 94.19 45 HIS B C 1
ATOM 2422 O O . HIS B 1 45 ? 2.088 5.785 -6.27 1 94.19 45 HIS B O 1
ATOM 2428 N N . ALA B 1 46 ? -0.136 5.859 -6.074 1 95.88 46 ALA B N 1
ATOM 2429 C CA . ALA B 1 46 ? -0.31 6.297 -7.457 1 95.88 46 ALA B CA 1
ATOM 2430 C C . ALA B 1 46 ? 0.359 7.648 -7.691 1 95.88 46 ALA B C 1
ATOM 2432 O O . ALA B 1 46 ? 0.857 7.918 -8.789 1 95.88 46 ALA B O 1
ATOM 2433 N N . SER B 1 47 ? 0.372 8.461 -6.695 1 95.38 47 SER B N 1
ATOM 2434 C CA . SER B 1 47 ? 0.918 9.805 -6.816 1 95.38 47 SER B CA 1
ATOM 2435 C C . SER B 1 47 ? 2.422 9.773 -7.066 1 95.38 47 SER B C 1
ATOM 2437 O O . SER B 1 47 ? 3.006 10.766 -7.504 1 95.38 47 SER B O 1
ATOM 2439 N N . PHE B 1 48 ? 3.051 8.664 -6.832 1 95 48 PHE B N 1
ATOM 2440 C CA . PHE B 1 48 ? 4.473 8.5 -7.105 1 95 48 PHE B CA 1
ATOM 2441 C C . PHE B 1 48 ? 4.77 8.727 -8.586 1 95 48 PHE B C 1
ATOM 2443 O O . PHE B 1 48 ? 5.867 9.156 -8.945 1 95 48 PHE B O 1
ATOM 2450 N N . GLY B 1 49 ? 3.826 8.461 -9.43 1 95.62 49 GLY B N 1
ATOM 2451 C CA . GLY B 1 49 ? 3.971 8.789 -10.836 1 95.62 49 GLY B CA 1
ATOM 2452 C C . GLY B 1 49 ? 4.27 10.258 -11.086 1 95.62 49 GLY B C 1
ATOM 2453 O O . GLY B 1 49 ? 5.004 10.594 -12.016 1 95.62 49 GLY B O 1
ATOM 2454 N N . GLY B 1 50 ? 3.721 11.102 -10.289 1 96 50 GLY B N 1
ATOM 2455 C CA . GLY B 1 50 ? 3.977 12.531 -10.383 1 96 50 GLY B CA 1
ATOM 2456 C C . GLY B 1 50 ? 5.391 12.906 -9.984 1 96 50 GLY B C 1
ATOM 2457 O O . GLY B 1 50 ? 5.988 13.805 -10.586 1 96 50 GLY B O 1
ATOM 2458 N N . ILE B 1 51 ? 5.875 12.242 -8.961 1 94 51 ILE B N 1
ATOM 2459 C CA . ILE B 1 51 ? 7.262 12.453 -8.562 1 94 51 ILE B CA 1
ATOM 2460 C C . ILE B 1 51 ? 8.195 12.055 -9.703 1 94 51 ILE B C 1
ATOM 2462 O O . ILE B 1 51 ? 9.109 12.805 -10.055 1 94 51 ILE B O 1
ATOM 2466 N N . GLY B 1 52 ? 7.941 10.891 -10.297 1 94.5 52 GLY B N 1
ATOM 2467 C CA . GLY B 1 52 ? 8.727 10.453 -11.438 1 94.5 52 GLY B CA 1
ATOM 2468 C C . GLY B 1 52 ? 8.664 11.422 -12.609 1 94.5 52 GLY B C 1
ATOM 2469 O O . GLY B 1 52 ? 9.68 11.703 -13.242 1 94.5 52 GLY B O 1
ATOM 2470 N N . LEU B 1 53 ? 7.453 11.891 -12.852 1 94.81 53 LEU B N 1
ATOM 2471 C CA . LEU B 1 53 ? 7.277 12.852 -13.938 1 94.81 53 LEU B CA 1
ATOM 2472 C C . LEU B 1 53 ? 8.078 14.125 -13.672 1 94.81 53 LEU B C 1
ATOM 2474 O O . LEU B 1 53 ? 8.695 14.664 -14.586 1 94.81 53 LEU B O 1
ATOM 2478 N N . GLY B 1 54 ? 8.023 14.641 -12.461 1 93.06 54 GLY B N 1
ATOM 2479 C CA . GLY B 1 54 ? 8.82 15.805 -12.102 1 93.06 54 GLY B CA 1
ATOM 2480 C C . GLY B 1 54 ? 10.305 15.602 -12.32 1 93.06 54 GLY B C 1
ATOM 2481 O O . GLY B 1 54 ? 10.969 16.453 -12.93 1 93.06 54 GLY B O 1
ATOM 2482 N N . TYR B 1 55 ? 10.82 14.492 -11.898 1 92 55 TYR B N 1
ATOM 2483 C CA . TYR B 1 55 ? 12.227 14.172 -12.109 1 92 55 TYR B CA 1
ATOM 2484 C C . TYR B 1 55 ? 12.555 14.094 -13.594 1 92 55 TYR B C 1
ATOM 2486 O O . TYR B 1 55 ? 13.547 14.68 -14.047 1 92 55 TYR B O 1
ATOM 2494 N N . TYR B 1 56 ? 11.75 13.406 -14.266 1 93.56 56 TYR B N 1
ATOM 2495 C CA . TYR B 1 56 ? 11.984 13.164 -15.688 1 93.56 56 TYR B CA 1
ATOM 2496 C C . TYR B 1 56 ? 12.008 14.477 -16.469 1 93.56 56 TYR B C 1
ATOM 2498 O O . TYR B 1 56 ? 12.797 14.641 -17.391 1 93.56 56 TYR B O 1
ATOM 2506 N N . LEU B 1 57 ? 11.18 15.406 -16.078 1 93.5 57 LEU B N 1
ATOM 2507 C CA . LEU B 1 57 ? 11.086 16.703 -16.75 1 93.5 57 LEU B CA 1
ATOM 2508 C C . LEU B 1 57 ? 12.141 17.672 -16.219 1 93.5 57 LEU B C 1
ATOM 2510 O O . LEU B 1 57 ? 12.297 18.766 -16.75 1 93.5 57 LEU B O 1
ATOM 2514 N N . GLY B 1 58 ? 12.836 17.312 -15.133 1 90.19 58 GLY B N 1
ATOM 2515 C CA . GLY B 1 58 ? 13.891 18.125 -14.57 1 90.19 58 GLY B CA 1
ATOM 2516 C C . GLY B 1 58 ? 13.359 19.297 -13.758 1 90.19 58 GLY B C 1
ATOM 2517 O O . GLY B 1 58 ? 14.008 20.344 -13.68 1 90.19 58 GLY B O 1
ATOM 2518 N N . ILE B 1 59 ? 12.172 19.156 -13.25 1 90.06 59 ILE B N 1
ATOM 2519 C CA . ILE B 1 59 ? 11.586 20.219 -12.43 1 90.06 59 ILE B CA 1
ATOM 2520 C C . ILE B 1 59 ? 11.406 19.719 -11 1 90.06 59 ILE B C 1
ATOM 2522 O O . ILE B 1 59 ? 11.625 18.547 -10.711 1 90.06 59 ILE B O 1
ATOM 2526 N N . ASN B 1 60 ? 11.039 20.688 -10.117 1 88.12 60 ASN B N 1
ATOM 2527 C CA . ASN B 1 60 ? 10.742 20.281 -8.75 1 88.12 60 ASN B CA 1
ATOM 2528 C C . ASN B 1 60 ? 9.688 19.188 -8.703 1 88.12 60 ASN B C 1
ATOM 2530 O O . ASN B 1 60 ? 8.578 19.375 -9.227 1 88.12 60 ASN B O 1
ATOM 2534 N N . PRO B 1 61 ? 10.008 18.062 -8.133 1 90.25 61 PRO B N 1
ATOM 2535 C CA . PRO B 1 61 ? 9.094 16.906 -8.109 1 90.25 61 PRO B CA 1
ATOM 2536 C C . PRO B 1 61 ? 7.734 17.25 -7.508 1 90.25 61 PRO B C 1
ATOM 2538 O O . PRO B 1 61 ? 6.73 16.609 -7.855 1 90.25 61 PRO B O 1
ATOM 2541 N N . LEU B 1 62 ? 7.602 18.219 -6.703 1 89.75 62 LEU B N 1
ATOM 2542 C CA . LEU B 1 62 ? 6.328 18.594 -6.098 1 89.75 62 LEU B CA 1
ATOM 2543 C C . LEU B 1 62 ? 5.367 19.141 -7.148 1 89.75 62 LEU B C 1
ATOM 2545 O O . LEU B 1 62 ? 4.148 18.984 -7.023 1 89.75 62 LEU B O 1
ATOM 2549 N N . PHE B 1 63 ? 5.918 19.703 -8.164 1 90.94 63 PHE B N 1
ATOM 2550 C CA . PHE B 1 63 ? 5.086 20.25 -9.227 1 90.94 63 PHE B CA 1
ATOM 2551 C C . PHE B 1 63 ? 4.488 19.141 -10.078 1 90.94 63 PHE B C 1
ATOM 2553 O O . PHE B 1 63 ? 3.48 19.328 -10.758 1 90.94 63 PHE B O 1
ATOM 2560 N N . GLY B 1 64 ? 5.156 18.016 -10.125 1 93.5 64 GLY B N 1
ATOM 2561 C CA . GLY B 1 64 ? 4.562 16.828 -10.734 1 93.5 64 GLY B CA 1
ATOM 2562 C C . GLY B 1 64 ? 3.604 16.109 -9.812 1 93.5 64 GLY B C 1
ATOM 2563 O O . GLY B 1 64 ? 2.562 15.617 -10.25 1 93.5 64 GLY B O 1
ATOM 2564 N N . LEU B 1 65 ? 3.914 16.109 -8.539 1 95.19 65 LEU B N 1
ATOM 2565 C CA . LEU B 1 65 ? 3.168 15.375 -7.523 1 95.19 65 LEU B CA 1
ATOM 2566 C C . LEU B 1 65 ? 1.76 15.945 -7.367 1 95.19 65 LEU B C 1
ATOM 2568 O O . LEU B 1 65 ? 0.785 15.188 -7.32 1 95.19 65 LEU B O 1
ATOM 2572 N N . ILE B 1 66 ? 1.591 17.25 -7.352 1 95.81 66 ILE B N 1
ATOM 2573 C CA . ILE B 1 66 ? 0.319 17.891 -7.031 1 95.81 66 ILE B CA 1
ATOM 2574 C C . ILE B 1 66 ? -0.711 17.547 -8.109 1 95.81 66 ILE B C 1
ATOM 2576 O O . ILE B 1 66 ? -1.734 16.922 -7.828 1 95.81 66 ILE B O 1
ATOM 2580 N N . PRO B 1 67 ? -0.448 17.844 -9.398 1 96.75 67 PRO B N 1
ATOM 2581 C CA . PRO B 1 67 ? -1.457 17.516 -10.406 1 96.75 67 PRO B CA 1
ATOM 2582 C C . PRO B 1 67 ? -1.689 16.016 -10.547 1 96.75 67 PRO B C 1
ATOM 2584 O O . PRO B 1 67 ? -2.822 15.586 -10.773 1 96.75 67 PRO B O 1
ATOM 2587 N N . PHE B 1 68 ? -0.692 15.258 -10.422 1 97.25 68 PHE B N 1
ATOM 2588 C CA . PHE B 1 68 ? -0.818 13.82 -10.602 1 97.25 68 PHE B CA 1
ATOM 2589 C C . PHE B 1 68 ? -1.633 13.203 -9.461 1 97.25 68 PHE B C 1
ATOM 2591 O O . PHE B 1 68 ? -2.438 12.305 -9.688 1 97.25 68 PHE B O 1
ATOM 2598 N N . SER B 1 69 ? -1.38 13.664 -8.25 1 97.19 69 SER B N 1
ATOM 2599 C CA . SER B 1 69 ? -2.15 13.148 -7.125 1 97.19 69 SER B CA 1
ATOM 2600 C C . SER B 1 69 ? -3.623 13.523 -7.246 1 97.19 69 SER B C 1
ATOM 2602 O O . SER B 1 69 ? -4.5 12.719 -6.934 1 97.19 69 SER B O 1
ATOM 2604 N N . LEU B 1 70 ? -3.904 14.727 -7.691 1 97.88 70 LEU B N 1
ATOM 2605 C CA . LEU B 1 70 ? -5.285 15.156 -7.902 1 97.88 70 LEU B CA 1
ATOM 2606 C C . LEU B 1 70 ? -5.945 14.328 -9 1 97.88 70 LEU B C 1
ATOM 2608 O O . LEU B 1 70 ? -7.09 13.891 -8.852 1 97.88 70 LEU B O 1
ATOM 2612 N N . LEU B 1 71 ? -5.203 14.102 -10.039 1 97.62 71 LEU B N 1
ATOM 2613 C CA . LEU B 1 71 ? -5.711 13.25 -11.109 1 97.62 71 LEU B CA 1
ATOM 2614 C C . LEU B 1 71 ? -5.98 11.836 -10.609 1 97.62 71 LEU B C 1
ATOM 2616 O O . LEU B 1 71 ? -7.016 11.25 -10.93 1 97.62 71 LEU B O 1
ATOM 2620 N N . SER B 1 72 ? -5.098 11.305 -9.852 1 96.81 72 SER B N 1
ATOM 2621 C CA . SER B 1 72 ? -5.262 9.969 -9.289 1 96.81 72 SER B CA 1
ATOM 2622 C C . SER B 1 72 ? -6.492 9.898 -8.383 1 96.81 72 SER B C 1
ATOM 2624 O O . SER B 1 72 ? -7.238 8.922 -8.43 1 96.81 72 SER B O 1
ATOM 2626 N N . ALA B 1 73 ? -6.648 10.961 -7.598 1 97.69 73 ALA B N 1
ATOM 2627 C CA . ALA B 1 73 ? -7.801 11.008 -6.703 1 97.69 73 ALA B CA 1
ATOM 2628 C C . ALA B 1 73 ? -9.109 10.984 -7.492 1 97.69 73 ALA B C 1
ATOM 2630 O O . ALA B 1 73 ? -10.023 10.219 -7.172 1 97.69 73 ALA B O 1
ATOM 2631 N N . VAL B 1 74 ? -9.195 11.727 -8.555 1 97.19 74 VAL B N 1
ATOM 2632 C CA . VAL B 1 74 ? -10.406 11.82 -9.359 1 97.19 74 VAL B CA 1
ATOM 2633 C C . VAL B 1 74 ? -10.641 10.508 -10.094 1 97.19 74 VAL B C 1
ATOM 2635 O O . VAL B 1 74 ? -11.742 9.961 -10.062 1 97.19 74 VAL B O 1
ATOM 2638 N N . VAL B 1 75 ? -9.625 9.945 -10.68 1 95 75 VAL B N 1
ATOM 2639 C CA . VAL B 1 75 ? -9.75 8.703 -11.438 1 95 75 VAL B CA 1
ATOM 2640 C C . VAL B 1 75 ? -10.148 7.559 -10.508 1 95 75 VAL B C 1
ATOM 2642 O O . VAL B 1 75 ? -11.055 6.789 -10.82 1 95 75 VAL B O 1
ATOM 2645 N N . MET B 1 76 ? -9.523 7.492 -9.391 1 93.38 76 MET B N 1
ATOM 2646 C CA . MET B 1 76 ? -9.82 6.418 -8.453 1 93.38 76 MET B CA 1
ATOM 2647 C C . MET B 1 76 ? -11.234 6.562 -7.895 1 93.38 76 MET B C 1
ATOM 2649 O O . MET B 1 76 ? -11.945 5.566 -7.73 1 93.38 76 MET B O 1
ATOM 2653 N N . GLY B 1 77 ? -11.633 7.805 -7.609 1 92.88 77 GLY B N 1
ATOM 2654 C CA . GLY B 1 77 ? -12.992 8.031 -7.141 1 92.88 77 GLY B CA 1
ATOM 2655 C C . GLY B 1 77 ? -14.047 7.645 -8.164 1 92.88 77 GLY B C 1
ATOM 2656 O O . GLY B 1 77 ? -15.047 7.008 -7.816 1 92.88 77 GLY B O 1
ATOM 2657 N N . LEU B 1 78 ? -13.805 7.953 -9.383 1 91.38 78 LEU B N 1
ATOM 2658 C CA . LEU B 1 78 ? -14.758 7.66 -10.445 1 91.38 78 LEU B CA 1
ATOM 2659 C C . LEU B 1 78 ? -14.797 6.164 -10.75 1 91.38 78 LEU B C 1
ATOM 2661 O O . LEU B 1 78 ? -15.875 5.586 -10.914 1 91.38 78 LEU B O 1
ATOM 2665 N N . VAL B 1 79 ? -13.68 5.543 -10.695 1 86.19 79 VAL B N 1
ATOM 2666 C CA . VAL B 1 79 ? -13.586 4.125 -11.023 1 86.19 79 VAL B CA 1
ATOM 2667 C C . VAL B 1 79 ? -14.156 3.293 -9.883 1 86.19 79 VAL B C 1
ATOM 2669 O O . VAL B 1 79 ? -14.836 2.287 -10.117 1 86.19 79 VAL B O 1
ATOM 2672 N N . SER B 1 80 ? -13.859 3.732 -8.688 1 80.19 80 SER B N 1
ATOM 2673 C CA . SER B 1 80 ? -14.367 3.008 -7.531 1 80.19 80 SER B CA 1
ATOM 2674 C C . SER B 1 80 ? -15.891 2.986 -7.512 1 80.19 80 SER B C 1
ATOM 2676 O O . SER B 1 80 ? -16.5 2.023 -7.039 1 80.19 80 SER B O 1
ATOM 2678 N N . LYS B 1 81 ? -16.5 3.98 -8.102 1 77.56 81 LYS B N 1
ATOM 2679 C CA . LYS B 1 81 ? -17.953 4.09 -8.07 1 77.56 81 LYS B CA 1
ATOM 2680 C C . LYS B 1 81 ? -18.594 3.463 -9.312 1 77.56 81 LYS B C 1
ATOM 2682 O O . LYS B 1 81 ? -19.688 2.9 -9.242 1 77.56 81 LYS B O 1
ATOM 2687 N N . ARG B 1 82 ? -17.844 3.463 -10.328 1 79.56 82 ARG B N 1
ATOM 2688 C CA . ARG B 1 82 ? -18.516 3.148 -11.586 1 79.56 82 ARG B CA 1
ATOM 2689 C C . ARG B 1 82 ? -18.016 1.833 -12.164 1 79.56 82 ARG B C 1
ATOM 2691 O O . ARG B 1 82 ? -18.641 1.25 -13.039 1 79.56 82 ARG B O 1
ATOM 2698 N N . ALA B 1 83 ? -16.922 1.353 -11.742 1 75.38 83 ALA B N 1
ATOM 2699 C CA . ALA B 1 83 ? -16.297 0.198 -12.383 1 75.38 83 ALA B CA 1
ATOM 2700 C C . ALA B 1 83 ? -17.109 -1.072 -12.133 1 75.38 83 ALA B C 1
ATOM 2702 O O . ALA B 1 83 ? -17.797 -1.187 -11.117 1 75.38 83 ALA B O 1
ATOM 2703 N N . LYS B 1 84 ? -16.984 -1.984 -13.078 1 78.5 84 LYS B N 1
ATOM 2704 C CA . LYS B 1 84 ? -17.656 -3.277 -13.008 1 78.5 84 LYS B CA 1
ATOM 2705 C C . LYS B 1 84 ? -16.859 -4.27 -12.164 1 78.5 84 LYS B C 1
ATOM 2707 O O . LYS B 1 84 ? -17.297 -5.398 -11.945 1 78.5 84 LYS B O 1
ATOM 2712 N N . VAL B 1 85 ? -15.719 -3.811 -11.758 1 80.94 85 VAL B N 1
ATOM 2713 C CA . VAL B 1 85 ? -14.867 -4.648 -10.922 1 80.94 85 VAL B CA 1
ATOM 2714 C C . VAL B 1 85 ? -14.953 -4.184 -9.469 1 80.94 85 VAL B C 1
ATOM 2716 O O . VAL B 1 85 ? -15.422 -3.078 -9.188 1 80.94 85 VAL B O 1
ATOM 2719 N N . ALA B 1 86 ? -14.531 -5.133 -8.625 1 87.38 86 ALA B N 1
ATOM 2720 C CA . ALA B 1 86 ? -14.555 -4.789 -7.207 1 87.38 86 ALA B CA 1
ATOM 2721 C C . ALA B 1 86 ? -13.688 -3.568 -6.926 1 87.38 86 ALA B C 1
ATOM 2723 O O . ALA B 1 86 ? -12.609 -3.414 -7.512 1 87.38 86 ALA B O 1
ATOM 2724 N N . GLU B 1 87 ? -14.133 -2.686 -6.047 1 88.31 87 GLU B N 1
ATOM 2725 C CA . GLU B 1 87 ? -13.469 -1.435 -5.691 1 88.31 87 GLU B CA 1
ATOM 2726 C C . GLU B 1 87 ? -12.016 -1.678 -5.285 1 88.31 87 GLU B C 1
ATOM 2728 O O . GLU B 1 87 ? -11.117 -0.975 -5.742 1 88.31 87 GLU B O 1
ATOM 2733 N N . ASP B 1 88 ? -11.805 -2.67 -4.52 1 90.31 88 ASP B N 1
ATOM 2734 C CA . ASP B 1 88 ? -10.461 -2.912 -4.004 1 90.31 88 ASP B CA 1
ATOM 2735 C C . ASP B 1 88 ? -9.516 -3.367 -5.117 1 90.31 88 ASP B C 1
ATOM 2737 O O . ASP B 1 88 ? -8.344 -3.002 -5.125 1 90.31 88 ASP B O 1
ATOM 2741 N N . THR B 1 89 ? -10.023 -4.105 -6.098 1 90.31 89 THR B N 1
ATOM 2742 C CA . THR B 1 89 ? -9.227 -4.52 -7.25 1 90.31 89 THR B CA 1
ATOM 2743 C C . THR B 1 89 ? -8.844 -3.314 -8.102 1 90.31 89 THR B C 1
ATOM 2745 O O . THR B 1 89 ? -7.676 -3.15 -8.461 1 90.31 89 THR B O 1
ATOM 2748 N N . ALA B 1 90 ? -9.82 -2.496 -8.336 1 90.44 90 ALA B N 1
ATOM 2749 C CA . ALA B 1 90 ? -9.578 -1.295 -9.133 1 90.44 90 ALA B CA 1
ATOM 2750 C C . ALA B 1 90 ? -8.523 -0.405 -8.477 1 90.44 90 ALA B C 1
ATOM 2752 O O . ALA B 1 90 ? -7.629 0.104 -9.148 1 90.44 90 ALA B O 1
ATOM 2753 N N . ILE B 1 91 ? -8.602 -0.263 -7.207 1 92.31 91 ILE B N 1
ATOM 27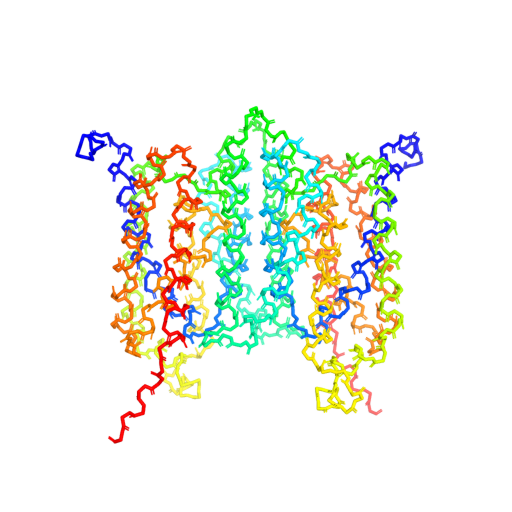54 C CA . ILE B 1 91 ? -7.66 0.564 -6.461 1 92.31 91 ILE B CA 1
ATOM 2755 C C . ILE B 1 91 ? -6.258 -0.034 -6.559 1 92.31 91 ILE B C 1
ATOM 2757 O O . ILE B 1 91 ? -5.285 0.684 -6.812 1 92.31 91 ILE B O 1
ATOM 2761 N N . GLY B 1 92 ? -6.156 -1.343 -6.449 1 91.12 92 GLY B N 1
ATOM 2762 C CA . GLY B 1 92 ? -4.867 -2.01 -6.559 1 91.12 92 GLY B CA 1
ATOM 2763 C C . GLY B 1 92 ? -4.203 -1.804 -7.906 1 91.12 92 GLY B C 1
ATOM 2764 O O . GLY B 1 92 ? -2.992 -1.58 -7.98 1 91.12 92 GLY B O 1
ATOM 2765 N N . ILE B 1 93 ? -4.977 -1.814 -8.898 1 90.75 93 ILE B N 1
ATOM 2766 C CA . ILE B 1 93 ? -4.465 -1.677 -10.258 1 90.75 93 ILE B CA 1
ATOM 2767 C C . ILE B 1 93 ? -3.955 -0.254 -10.477 1 90.75 93 ILE B C 1
ATOM 2769 O O . ILE B 1 93 ? -2.842 -0.056 -10.969 1 90.75 93 ILE B O 1
ATOM 2773 N N . LEU B 1 94 ? -4.758 0.722 -10.062 1 92.25 94 LEU B N 1
ATOM 2774 C CA . LEU B 1 94 ? -4.391 2.119 -10.266 1 92.25 94 LEU B CA 1
ATOM 2775 C C . LEU B 1 94 ? -3.201 2.502 -9.391 1 92.25 94 LEU B C 1
ATOM 2777 O O . LEU B 1 94 ? -2.344 3.285 -9.812 1 92.25 94 LEU B O 1
ATOM 2781 N N . TRP B 1 95 ? -3.178 1.955 -8.188 1 93.31 95 TRP B N 1
ATOM 2782 C CA . TRP B 1 95 ? -2.037 2.07 -7.285 1 93.31 95 TRP B CA 1
ATOM 2783 C C . TRP B 1 95 ? -0.747 1.656 -7.988 1 93.31 95 TRP B C 1
ATOM 2785 O O . TRP B 1 95 ? 0.218 2.424 -8.031 1 93.31 95 TRP B O 1
ATOM 2795 N N . SER B 1 96 ? -0.746 0.546 -8.578 1 93.38 96 SER B N 1
ATOM 2796 C CA . SER B 1 96 ? 0.44 -0.06 -9.18 1 93.38 96 SER B CA 1
ATOM 2797 C C . SER B 1 96 ? 0.833 0.647 -10.469 1 93.38 96 SER B C 1
ATOM 2799 O O . SER B 1 96 ? 2.02 0.761 -10.789 1 93.38 96 SER B O 1
ATOM 2801 N N . LEU B 1 97 ? -0.175 1.071 -11.203 1 94.44 97 LEU B N 1
ATOM 2802 C CA . LEU B 1 97 ? 0.084 1.798 -12.445 1 94.44 97 LEU B CA 1
ATOM 2803 C C . LEU B 1 97 ? 0.865 3.078 -12.164 1 94.44 97 LEU B C 1
ATOM 2805 O O . LEU B 1 97 ? 1.88 3.344 -12.82 1 94.44 97 LEU B O 1
ATOM 2809 N N . GLY B 1 98 ? 0.396 3.871 -11.242 1 95.62 98 GLY B N 1
ATOM 2810 C CA . GLY B 1 98 ? 1.099 5.094 -10.891 1 95.62 98 GLY B CA 1
ATOM 2811 C C . GLY B 1 98 ? 2.514 4.848 -10.398 1 95.62 98 GLY B C 1
ATOM 2812 O O . GLY B 1 98 ? 3.441 5.559 -10.789 1 95.62 98 GLY B O 1
ATOM 2813 N N . MET B 1 99 ? 2.676 3.84 -9.539 1 93.94 99 MET B N 1
ATOM 2814 C CA . MET B 1 99 ? 4 3.49 -9.039 1 93.94 99 MET B CA 1
ATOM 2815 C C . MET B 1 99 ? 4.93 3.084 -10.18 1 93.94 99 MET B C 1
ATOM 2817 O O . MET B 1 99 ? 6.082 3.512 -10.227 1 93.94 99 MET B O 1
ATOM 2821 N N . ALA B 1 100 ? 4.445 2.242 -11.102 1 95.38 100 ALA B N 1
ATOM 2822 C CA . ALA B 1 100 ? 5.25 1.757 -12.227 1 95.38 100 ALA B CA 1
ATOM 2823 C C . ALA B 1 100 ? 5.691 2.908 -13.125 1 95.38 100 ALA B C 1
ATOM 2825 O O . ALA B 1 100 ? 6.852 2.973 -13.531 1 95.38 100 ALA B O 1
ATOM 2826 N N . ILE B 1 101 ? 4.781 3.811 -13.391 1 95.88 101 ILE B N 1
ATOM 2827 C CA . ILE B 1 101 ? 5.105 4.984 -14.195 1 95.88 101 ILE B CA 1
ATOM 2828 C C . ILE B 1 101 ? 6.215 5.785 -13.523 1 95.88 101 ILE B C 1
ATOM 2830 O O . ILE B 1 101 ? 7.188 6.176 -14.164 1 95.88 101 ILE B O 1
ATOM 2834 N N . GLY B 1 102 ? 6.062 6.016 -12.25 1 94.81 102 GLY B N 1
ATOM 2835 C CA . GLY B 1 102 ? 7.074 6.754 -11.508 1 94.81 102 GLY B CA 1
ATOM 2836 C C . GLY B 1 102 ? 8.438 6.094 -11.539 1 94.81 102 GLY B C 1
ATOM 2837 O O . GLY B 1 102 ? 9.453 6.758 -11.781 1 94.81 102 GLY B O 1
ATOM 2838 N N . ILE B 1 103 ? 8.492 4.82 -11.344 1 91.62 103 ILE B N 1
ATOM 2839 C CA . ILE B 1 103 ? 9.734 4.066 -11.305 1 91.62 103 ILE B CA 1
ATOM 2840 C C . ILE B 1 103 ? 10.438 4.141 -12.656 1 91.62 103 ILE B C 1
ATOM 2842 O O . ILE B 1 103 ? 11.641 4.395 -12.734 1 91.62 103 ILE B O 1
ATOM 2846 N N . ILE B 1 104 ? 9.742 3.967 -13.734 1 93.62 104 ILE B N 1
ATOM 2847 C CA . ILE B 1 104 ? 10.32 3.961 -15.078 1 93.62 104 ILE B CA 1
ATOM 2848 C C . ILE B 1 104 ? 10.836 5.355 -15.422 1 93.62 104 ILE B C 1
ATOM 2850 O O . ILE B 1 104 ? 11.953 5.504 -15.93 1 93.62 104 ILE B O 1
ATOM 2854 N N . LEU B 1 105 ? 10.055 6.387 -15.094 1 94.56 105 LEU B N 1
ATOM 2855 C CA . LEU B 1 105 ? 10.469 7.75 -15.406 1 94.56 105 LEU B CA 1
ATOM 2856 C C . LEU B 1 105 ? 11.711 8.141 -14.609 1 94.56 105 LEU B C 1
ATOM 2858 O O . LEU B 1 105 ? 12.602 8.805 -15.133 1 94.56 105 LEU B O 1
ATOM 2862 N N . ILE B 1 106 ? 11.758 7.723 -13.367 1 91.81 106 ILE B N 1
ATOM 2863 C CA . ILE B 1 106 ? 12.922 8.008 -12.539 1 91.81 106 ILE B CA 1
ATOM 2864 C C . ILE B 1 106 ? 14.141 7.285 -13.102 1 91.81 106 ILE B C 1
ATOM 2866 O O . ILE B 1 106 ? 15.234 7.855 -13.172 1 91.81 106 ILE B O 1
ATOM 2870 N N . TYR B 1 107 ? 13.938 6.039 -13.5 1 88.69 107 TYR B N 1
ATOM 2871 C CA . TYR B 1 107 ? 15.031 5.254 -14.07 1 88.69 107 TYR B CA 1
ATOM 2872 C C . TYR B 1 107 ? 15.57 5.91 -15.336 1 88.69 107 TYR B C 1
ATOM 2874 O O . TYR B 1 107 ? 16.781 5.918 -15.57 1 88.69 107 TYR B O 1
ATOM 2882 N N . TRP B 1 108 ? 14.711 6.484 -16.094 1 92.31 108 TRP B N 1
ATOM 2883 C CA . TRP B 1 108 ? 15.102 7.078 -17.375 1 92.31 108 TRP B CA 1
ATOM 2884 C C . TRP B 1 108 ? 15.641 8.492 -17.172 1 92.31 108 TRP B C 1
ATOM 2886 O O . TRP B 1 108 ? 16.109 9.125 -18.125 1 92.31 108 TRP B O 1
ATOM 2896 N N . THR B 1 109 ? 15.477 9 -15.984 1 90.38 109 THR B N 1
ATOM 2897 C CA . THR B 1 109 ? 16.016 10.328 -15.703 1 90.38 109 THR B CA 1
ATOM 2898 C C . THR B 1 109 ? 17.531 10.305 -15.688 1 90.38 109 THR B C 1
ATOM 2900 O O . THR B 1 109 ? 18.141 9.484 -14.992 1 90.38 109 THR B O 1
ATOM 2903 N N . PRO B 1 110 ? 18.094 11.172 -16.547 1 81.75 110 PRO B N 1
ATOM 2904 C CA . PRO B 1 110 ? 19.562 11.219 -16.562 1 81.75 110 PRO B CA 1
ATOM 2905 C C . PRO B 1 110 ? 20.141 11.68 -15.227 1 81.75 110 PRO B C 1
ATOM 2907 O O . PRO B 1 110 ? 19.594 12.57 -14.578 1 81.75 110 PRO B O 1
ATOM 2910 N N . GLY B 1 111 ? 21.156 11.07 -14.82 1 75.25 111 GLY B N 1
ATOM 2911 C CA . GLY B 1 111 ? 21.812 11.414 -13.57 1 75.25 111 GLY B CA 1
ATOM 2912 C C . GLY B 1 111 ? 21.219 10.711 -12.367 1 75.25 111 GLY B C 1
ATOM 2913 O O . GLY B 1 111 ? 20.328 9.859 -12.516 1 75.25 111 GLY B O 1
ATOM 2914 N N . TYR B 1 112 ? 21.859 10.906 -11.242 1 62.94 112 TYR B N 1
ATOM 2915 C CA . TYR B 1 112 ? 21.422 10.234 -10.023 1 62.94 112 TYR B CA 1
ATOM 2916 C C . TYR B 1 112 ? 20.25 10.953 -9.391 1 62.94 112 TYR B C 1
ATOM 2918 O O . TYR B 1 112 ? 20.219 12.188 -9.336 1 62.94 112 TYR B O 1
ATOM 2926 N N . ALA B 1 113 ? 19.109 10.227 -9.227 1 65.19 113 ALA B N 1
ATOM 2927 C CA . ALA B 1 113 ? 17.969 10.766 -8.492 1 65.19 113 ALA B CA 1
ATOM 2928 C C . ALA B 1 113 ? 18.172 10.641 -6.984 1 65.19 113 ALA B C 1
ATOM 2930 O O . ALA B 1 113 ? 17.625 9.75 -6.348 1 65.19 113 ALA B O 1
ATOM 2931 N N . PRO B 1 114 ? 19.031 11.43 -6.367 1 60.22 114 PRO B N 1
ATOM 2932 C CA . PRO B 1 114 ? 19.469 11.242 -4.98 1 60.22 114 PRO B CA 1
ATOM 2933 C C . PRO B 1 114 ? 18.297 11.258 -3.992 1 60.22 114 PRO B C 1
ATOM 2935 O O . PRO B 1 114 ? 18.359 10.609 -2.945 1 60.22 114 PRO B O 1
ATOM 2938 N N . ASP B 1 115 ? 17.172 11.891 -4.289 1 76.5 115 ASP B N 1
ATOM 2939 C CA . ASP B 1 115 ? 16.172 12.141 -3.252 1 76.5 115 ASP B CA 1
ATOM 2940 C C . ASP B 1 115 ? 15.039 11.109 -3.314 1 76.5 115 ASP B C 1
ATOM 2942 O O . ASP B 1 115 ? 14.023 11.25 -2.635 1 76.5 115 ASP B O 1
ATOM 2946 N N . LEU B 1 116 ? 15.352 10.016 -4.004 1 78.19 116 LEU B N 1
ATOM 2947 C CA . LEU B 1 116 ? 14.297 9.016 -4.137 1 78.19 116 LEU B CA 1
ATOM 2948 C C . LEU B 1 116 ? 13.938 8.414 -2.781 1 78.19 116 LEU B C 1
ATOM 2950 O O . LEU B 1 116 ? 12.766 8.25 -2.459 1 78.19 116 LEU B O 1
ATOM 2954 N N . MET B 1 117 ? 14.922 8.164 -2.035 1 80.56 117 MET B N 1
ATOM 2955 C CA . MET B 1 117 ? 14.711 7.555 -0.723 1 80.56 117 MET B CA 1
ATOM 2956 C C . MET B 1 117 ? 13.945 8.5 0.193 1 80.56 117 MET B C 1
ATOM 2958 O O . MET B 1 117 ? 13.133 8.062 1.012 1 80.56 117 MET B O 1
ATOM 2962 N N . THR B 1 118 ? 14.133 9.773 -0.022 1 82.69 118 THR B N 1
ATOM 2963 C CA . THR B 1 118 ? 13.414 10.766 0.766 1 82.69 118 THR B CA 1
ATOM 2964 C C . THR B 1 118 ? 11.922 10.734 0.453 1 82.69 118 THR B C 1
ATOM 2966 O O . THR B 1 118 ? 11.094 10.852 1.354 1 82.69 118 THR B O 1
ATOM 2969 N N . TYR B 1 119 ? 11.609 10.484 -0.776 1 87.44 119 TYR B N 1
ATOM 2970 C CA . TYR B 1 119 ? 10.203 10.453 -1.168 1 87.44 119 TYR B CA 1
ATOM 2971 C C . TYR B 1 119 ? 9.562 9.125 -0.777 1 87.44 119 TYR B C 1
ATOM 2973 O O . TYR B 1 119 ? 8.359 9.078 -0.494 1 87.44 119 TYR B O 1
ATOM 2981 N N . LEU B 1 120 ? 10.375 8.141 -0.655 1 86.88 120 LEU B N 1
ATOM 2982 C CA . LEU B 1 120 ? 9.844 6.836 -0.284 1 86.88 120 LEU B CA 1
ATOM 2983 C C . LEU B 1 120 ? 9.711 6.711 1.229 1 86.88 120 LEU B C 1
ATOM 2985 O O . LEU B 1 120 ? 8.711 6.188 1.728 1 86.88 120 LEU B O 1
ATOM 2989 N N . PHE B 1 121 ? 10.695 7.273 1.954 1 86.12 121 PHE B N 1
ATOM 2990 C CA . PHE B 1 121 ? 10.758 6.969 3.377 1 86.12 121 PHE B CA 1
ATOM 2991 C C . PHE B 1 121 ? 10.633 8.234 4.211 1 86.12 121 PHE B C 1
ATOM 2993 O O . PHE B 1 121 ? 10.477 8.172 5.434 1 86.12 121 PHE B O 1
ATOM 3000 N N . GLY B 1 122 ? 10.703 9.32 3.588 1 87.19 122 GLY B N 1
ATOM 3001 C CA . GLY B 1 122 ? 10.586 10.594 4.285 1 87.19 122 GLY B CA 1
ATOM 3002 C C . GLY B 1 122 ? 11.867 11.016 4.98 1 87.19 122 GLY B C 1
ATOM 3003 O O . GLY B 1 122 ? 12.609 10.172 5.488 1 87.19 122 GLY B O 1
ATOM 3004 N N . ASN B 1 123 ? 12.156 12.234 4.941 1 89 123 ASN B N 1
ATOM 3005 C CA . ASN B 1 123 ? 13.203 12.891 5.715 1 89 123 ASN B CA 1
ATOM 3006 C C . ASN B 1 123 ? 12.836 14.336 6.051 1 89 123 ASN B C 1
ATOM 3008 O O . ASN B 1 123 ? 13.18 15.258 5.301 1 89 123 ASN B O 1
ATOM 3012 N N . ILE B 1 124 ? 12.297 14.461 7.207 1 90.75 124 ILE B N 1
ATOM 3013 C CA . ILE B 1 124 ? 11.703 15.734 7.602 1 90.75 124 ILE B CA 1
ATOM 3014 C C . ILE B 1 124 ? 12.805 16.766 7.859 1 90.75 124 ILE B C 1
ATOM 3016 O O . ILE B 1 124 ? 12.562 17.969 7.82 1 90.75 124 ILE B O 1
ATOM 3020 N N . LEU B 1 125 ? 14.047 16.359 8.039 1 87.62 125 LEU B N 1
ATOM 3021 C CA . LEU B 1 125 ? 15.164 17.234 8.375 1 87.62 125 LEU B CA 1
ATOM 3022 C C . LEU B 1 125 ? 15.641 18 7.137 1 87.62 125 LEU B C 1
ATOM 3024 O O . LEU B 1 125 ? 16.359 19 7.254 1 87.62 125 LEU B O 1
ATOM 3028 N N . THR B 1 126 ? 15.25 17.531 5.988 1 86.12 126 THR B N 1
ATOM 3029 C CA . THR B 1 126 ? 15.766 18.141 4.766 1 86.12 126 THR B CA 1
ATOM 3030 C C . THR B 1 126 ? 14.711 19.031 4.117 1 86.12 126 THR B C 1
ATOM 3032 O O . THR B 1 126 ? 14.875 19.469 2.973 1 86.12 126 THR B O 1
ATOM 3035 N N . VAL B 1 127 ? 13.664 19.344 4.816 1 89.38 127 VAL B N 1
ATOM 3036 C CA . VAL B 1 127 ? 12.586 20.156 4.258 1 89.38 127 VAL B CA 1
ATOM 3037 C C . VAL B 1 127 ? 13.031 21.625 4.172 1 89.38 127 VAL B C 1
ATOM 3039 O O . VAL B 1 127 ? 13.305 22.25 5.195 1 89.38 127 VAL B O 1
ATOM 3042 N N . PRO B 1 128 ? 13.102 22.156 3 1 89.75 128 PRO B N 1
ATOM 3043 C CA . PRO B 1 128 ? 13.508 23.562 2.875 1 89.75 128 PRO B CA 1
ATOM 3044 C C . PRO B 1 128 ? 12.367 24.531 3.178 1 89.75 128 PRO B C 1
ATOM 3046 O O . PRO B 1 128 ? 11.195 24.125 3.217 1 89.75 128 PRO B O 1
ATOM 3049 N N . MET B 1 129 ? 12.656 25.797 3.303 1 91.94 129 MET B N 1
ATOM 3050 C CA . MET B 1 129 ? 11.672 26.828 3.631 1 91.94 129 MET B CA 1
ATOM 3051 C C . MET B 1 129 ? 10.656 26.984 2.508 1 91.94 129 MET B C 1
ATOM 3053 O O . MET B 1 129 ? 9.492 27.281 2.76 1 91.94 129 MET B O 1
ATOM 3057 N N . SER B 1 130 ? 11.078 26.75 1.294 1 91.19 130 SER B N 1
ATOM 3058 C CA . SER B 1 130 ? 10.156 26.844 0.163 1 91.19 130 SER B CA 1
ATOM 3059 C C . SER B 1 130 ? 9.031 25.828 0.281 1 91.19 130 SER B C 1
ATOM 3061 O O . SER B 1 130 ? 7.871 26.141 0.013 1 91.19 130 SER B O 1
ATOM 3063 N N . ASP B 1 131 ? 9.383 24.672 0.72 1 90.62 131 ASP B N 1
ATOM 3064 C CA . ASP B 1 131 ? 8.375 23.625 0.89 1 90.62 131 ASP B CA 1
ATOM 3065 C C . ASP B 1 131 ? 7.445 23.938 2.057 1 90.62 131 ASP B C 1
ATOM 3067 O O . ASP B 1 131 ? 6.262 23.609 2.023 1 90.62 131 ASP B O 1
ATOM 3071 N N . ILE B 1 132 ? 7.957 24.625 3.023 1 93.88 132 ILE B N 1
ATOM 3072 C CA . ILE B 1 132 ? 7.148 25 4.18 1 93.88 132 ILE B CA 1
ATOM 3073 C C . ILE B 1 132 ? 6.07 26 3.76 1 93.88 132 ILE B C 1
ATOM 3075 O O . ILE B 1 132 ? 4.918 25.891 4.18 1 93.88 132 ILE B O 1
ATOM 3079 N N . TYR B 1 133 ? 6.43 26.891 2.916 1 95.06 133 TYR B N 1
ATOM 3080 C CA . TYR B 1 133 ? 5.453 27.859 2.424 1 95.06 133 TYR B CA 1
ATOM 3081 C C . TYR B 1 133 ? 4.359 27.156 1.615 1 95.06 133 TYR B C 1
ATOM 3083 O O . TYR B 1 133 ? 3.184 27.516 1.725 1 95.06 133 TYR B O 1
ATOM 3091 N N . LEU B 1 134 ? 4.789 26.266 0.873 1 93.19 134 LEU B N 1
ATOM 3092 C CA . LEU B 1 134 ? 3.822 25.5 0.103 1 93.19 134 LEU B CA 1
ATOM 3093 C C . LEU B 1 134 ? 2.877 24.734 1.026 1 93.19 134 LEU B C 1
ATOM 3095 O O . LEU B 1 134 ? 1.663 24.719 0.807 1 93.19 134 LEU B O 1
ATOM 3099 N N . MET B 1 135 ? 3.404 24.109 2.051 1 94.75 135 MET B N 1
ATOM 3100 C CA . MET B 1 135 ? 2.604 23.359 3.016 1 94.75 135 MET B CA 1
ATOM 3101 C C . MET B 1 135 ? 1.592 24.266 3.705 1 94.75 135 MET B C 1
ATOM 3103 O O . MET B 1 135 ? 0.439 23.891 3.906 1 94.75 135 MET B O 1
ATOM 3107 N N . LEU B 1 136 ? 2.072 25.422 4.027 1 96.69 136 LEU B N 1
ATOM 3108 C CA . LEU B 1 136 ? 1.189 26.391 4.664 1 96.69 136 LEU B CA 1
ATOM 3109 C C . LEU B 1 136 ? 0.025 26.75 3.746 1 96.69 136 LEU B C 1
ATOM 3111 O O . LEU B 1 136 ? -1.125 26.812 4.188 1 96.69 136 LEU B O 1
ATOM 3115 N N . GLY B 1 137 ? 0.376 27.016 2.506 1 96.94 137 GLY B N 1
ATOM 3116 C CA . GLY B 1 137 ? -0.663 27.312 1.534 1 96.94 137 GLY B CA 1
ATOM 3117 C C . GLY B 1 137 ? -1.676 26.203 1.372 1 96.94 137 GLY B C 1
ATOM 3118 O O . GLY B 1 137 ? -2.883 26.453 1.33 1 96.94 137 GLY B O 1
ATOM 3119 N N . LEU B 1 138 ? -1.239 24.984 1.325 1 96.06 138 LEU B N 1
ATOM 3120 C CA . LEU B 1 138 ? -2.123 23.844 1.169 1 96.06 138 LEU B CA 1
ATOM 3121 C C . LEU B 1 138 ? -2.994 23.656 2.406 1 96.06 138 LEU B C 1
ATOM 3123 O O . LEU B 1 138 ? -4.172 23.312 2.295 1 96.06 138 LEU B O 1
ATOM 3127 N N . ASP B 1 139 ? -2.428 23.875 3.531 1 97.81 139 ASP B N 1
ATOM 3128 C CA . ASP B 1 139 ? -3.201 23.797 4.766 1 97.81 139 ASP B CA 1
ATOM 3129 C C . ASP B 1 139 ? -4.344 24.812 4.773 1 97.81 139 ASP B C 1
ATOM 3131 O O . ASP B 1 139 ? -5.457 24.484 5.195 1 97.81 139 ASP B O 1
ATOM 3135 N N . VAL B 1 140 ? -4.02 25.984 4.367 1 98.25 140 VAL B N 1
ATOM 3136 C CA . VAL B 1 140 ? -5.043 27.031 4.316 1 98.25 140 VAL B CA 1
ATOM 3137 C C . VAL B 1 140 ? -6.188 26.594 3.408 1 98.25 140 VAL B C 1
ATOM 3139 O O . VAL B 1 140 ? -7.359 26.734 3.762 1 98.25 140 VAL B O 1
ATOM 3142 N N . VAL B 1 141 ? -5.855 26.016 2.289 1 98.06 141 VAL B N 1
ATOM 3143 C CA . VAL B 1 141 ? -6.859 25.531 1.348 1 98.06 141 VAL B CA 1
ATOM 3144 C C . VAL B 1 141 ? -7.688 24.422 1.996 1 98.06 141 VAL B C 1
ATOM 3146 O O . VAL B 1 141 ? -8.922 24.438 1.925 1 98.06 141 VAL B O 1
ATOM 3149 N N . ILE B 1 142 ? -7.07 23.5 2.654 1 98.25 142 ILE B N 1
ATOM 3150 C CA . ILE B 1 142 ? -7.742 22.359 3.279 1 98.25 142 ILE B CA 1
ATOM 3151 C C . ILE B 1 142 ? -8.688 22.859 4.371 1 98.25 142 ILE B C 1
ATOM 3153 O O . ILE B 1 142 ? -9.859 22.484 4.41 1 98.25 142 ILE B O 1
ATOM 3157 N N . ILE B 1 143 ? -8.188 23.781 5.219 1 98.38 143 ILE B N 1
ATOM 3158 C CA . ILE B 1 143 ? -8.977 24.297 6.328 1 98.38 143 ILE B CA 1
ATOM 3159 C C . ILE B 1 143 ? -10.18 25.078 5.789 1 98.38 143 ILE B C 1
ATOM 3161 O O . ILE B 1 143 ? -11.305 24.891 6.266 1 98.38 143 ILE B O 1
ATOM 3165 N N . PHE B 1 144 ? -9.914 25.812 4.781 1 98.44 144 PHE B N 1
ATOM 3166 C CA . PHE B 1 144 ? -10.977 26.625 4.211 1 98.44 144 PHE B CA 1
ATOM 3167 C C . PHE B 1 144 ? -12.062 25.75 3.596 1 98.44 144 PHE B C 1
ATOM 3169 O O . PHE B 1 144 ? -13.25 25.953 3.861 1 98.44 144 PHE B O 1
ATOM 3176 N N . VAL B 1 145 ? -11.703 24.781 2.812 1 98.19 145 VAL B N 1
ATOM 3177 C CA . VAL B 1 145 ? -12.664 23.922 2.119 1 98.19 145 VAL B CA 1
ATOM 3178 C C . VAL B 1 145 ? -13.438 23.078 3.133 1 98.19 145 VAL B C 1
ATOM 3180 O O . VAL B 1 145 ? -14.656 22.953 3.037 1 98.19 145 VAL B O 1
ATOM 3183 N N . VAL B 1 146 ? -12.742 22.547 4.105 1 97.69 146 VAL B N 1
ATOM 3184 C CA . VAL B 1 146 ? -13.398 21.719 5.105 1 97.69 146 VAL B CA 1
ATOM 3185 C C . VAL B 1 146 ? -14.383 22.562 5.918 1 97.69 146 VAL B C 1
ATOM 3187 O O . VAL B 1 146 ? -15.477 22.109 6.246 1 97.69 146 VAL B O 1
ATOM 3190 N N . TYR B 1 147 ? -13.922 23.781 6.23 1 97.06 147 TYR B N 1
ATOM 3191 C CA . TYR B 1 147 ? -14.812 24.688 6.957 1 97.06 147 TYR B CA 1
ATOM 3192 C C . TYR B 1 147 ? -16.047 25 6.129 1 97.06 147 TYR B C 1
ATOM 3194 O O . TYR B 1 147 ? -17.172 24.953 6.633 1 97.06 147 TYR B O 1
ATOM 3202 N N . ALA B 1 148 ? -15.922 25.281 4.879 1 96.75 148 ALA B N 1
ATOM 3203 C CA . ALA B 1 148 ? -17 25.672 3.98 1 96.75 148 ALA B CA 1
ATOM 3204 C C . ALA B 1 148 ? -17.969 24.516 3.734 1 96.75 148 ALA B C 1
ATOM 3206 O O . ALA B 1 148 ? -19.156 24.734 3.545 1 96.75 148 ALA B O 1
ATOM 3207 N N . TYR B 1 149 ? -17.438 23.297 3.77 1 95.56 149 TYR B N 1
ATOM 3208 C CA . TYR B 1 149 ? -18.281 22.156 3.436 1 95.56 149 TYR B CA 1
ATOM 3209 C C . TYR B 1 149 ? -18.438 21.219 4.633 1 95.56 149 TYR B C 1
ATOM 3211 O O . TYR B 1 149 ? -18.688 20.031 4.469 1 95.56 149 TYR B O 1
ATOM 3219 N N . TYR B 1 150 ? -18.266 21.75 5.754 1 94.5 150 TYR B N 1
ATOM 3220 C CA . TYR B 1 150 ? -18.25 20.938 6.973 1 94.5 150 TYR B CA 1
ATOM 3221 C C . TYR B 1 150 ? -19.547 20.141 7.105 1 94.5 150 TYR B C 1
ATOM 3223 O O . TYR B 1 150 ? -19.5 18.922 7.297 1 94.5 150 TYR B O 1
ATOM 3231 N N . LYS B 1 151 ? -20.719 20.75 6.938 1 91.81 151 LYS B N 1
ATOM 3232 C CA . LYS B 1 151 ? -22.016 20.094 7.09 1 91.81 151 LYS B CA 1
ATOM 3233 C C . LYS B 1 151 ? -22.234 19.047 5.992 1 91.81 151 LYS B C 1
ATOM 3235 O O . LYS B 1 151 ? -22.828 18 6.238 1 91.81 151 LYS B O 1
ATOM 3240 N N . HIS B 1 152 ? -21.734 19.391 4.844 1 92.12 152 HIS B N 1
ATOM 3241 C CA . HIS B 1 152 ? -21.875 18.469 3.727 1 92.12 152 HIS B CA 1
ATOM 3242 C C . HIS B 1 152 ? -21 17.219 3.936 1 92.12 152 HIS B C 1
ATOM 3244 O O . HIS B 1 152 ? -21.438 16.109 3.67 1 92.12 152 HIS B O 1
ATOM 3250 N N . PHE B 1 153 ? -19.812 17.438 4.461 1 94.12 153 PHE B N 1
ATOM 3251 C CA . PHE B 1 153 ? -18.938 16.312 4.734 1 94.12 153 PHE B CA 1
ATOM 3252 C C . PHE B 1 153 ? -19.484 15.461 5.883 1 94.12 153 PHE B C 1
ATOM 3254 O O . PHE B 1 153 ? -19.359 14.234 5.871 1 94.12 153 PHE B O 1
ATOM 3261 N N . MET B 1 154 ? -20.062 16.141 6.836 1 90.88 154 MET B N 1
ATOM 3262 C CA . MET B 1 154 ? -20.688 15.406 7.934 1 90.88 154 MET B CA 1
ATOM 3263 C C . MET B 1 154 ? -21.797 14.5 7.422 1 90.88 154 MET B C 1
ATOM 3265 O O . MET B 1 154 ? -21.906 13.352 7.84 1 90.88 154 MET B O 1
ATOM 3269 N N . ALA B 1 155 ? -22.547 14.992 6.539 1 88.19 155 ALA B N 1
ATOM 3270 C CA . ALA B 1 155 ? -23.625 14.219 5.949 1 88.19 155 ALA B CA 1
ATOM 3271 C C . ALA B 1 155 ? -23.094 13.062 5.117 1 88.19 155 ALA B C 1
ATOM 3273 O O . ALA B 1 155 ? -23.641 11.961 5.137 1 88.19 155 ALA B O 1
ATOM 3274 N N . LEU B 1 156 ? -22.047 13.305 4.453 1 88.81 156 LEU B N 1
ATOM 3275 C CA . LEU B 1 156 ? -21.406 12.281 3.627 1 88.81 156 LEU B CA 1
ATOM 3276 C C . LEU B 1 156 ? -20.922 11.117 4.484 1 88.81 156 LEU B C 1
ATOM 3278 O O . LEU B 1 156 ? -21 9.961 4.062 1 88.81 156 LEU B O 1
ATOM 3282 N N . CYS B 1 157 ? -20.516 11.398 5.664 1 87.31 157 CYS B N 1
ATOM 3283 C CA . CYS B 1 157 ? -19.922 10.391 6.535 1 87.31 157 CYS B CA 1
ATOM 3284 C C . CYS B 1 157 ? -21 9.664 7.34 1 87.31 157 CYS B C 1
ATOM 3286 O O . CYS B 1 157 ? -20.844 8.484 7.652 1 87.31 157 CYS B O 1
ATOM 3288 N N . PHE B 1 158 ? -22.094 10.242 7.66 1 81.62 158 PHE B N 1
ATOM 3289 C CA . PHE B 1 158 ? -23.047 9.648 8.602 1 81.62 158 PHE B CA 1
ATOM 3290 C C . PHE B 1 158 ? -24.391 9.398 7.934 1 81.62 158 PHE B C 1
ATOM 3292 O O . PHE B 1 158 ? -25.203 8.617 8.43 1 81.62 158 PHE B O 1
ATOM 3299 N N . ASP B 1 159 ? -24.797 10.203 6.934 1 70.44 159 ASP B N 1
ATOM 3300 C CA . ASP B 1 159 ? -26.141 10.07 6.387 1 70.44 159 ASP B CA 1
ATOM 3301 C C . ASP B 1 159 ? -26.094 9.867 4.871 1 70.44 159 ASP B C 1
ATOM 3303 O O . ASP B 1 159 ? -26.188 10.836 4.113 1 70.44 159 ASP B O 1
ATOM 3307 N N . GLU B 1 160 ? -25.609 8.734 4.391 1 57.72 160 GLU B N 1
ATOM 3308 C CA . GLU B 1 160 ? -25.547 8.617 2.939 1 57.72 160 GLU B CA 1
ATOM 3309 C C . GLU B 1 160 ? -26.844 9.055 2.283 1 57.72 160 GLU B C 1
ATOM 3311 O O . GLU B 1 160 ? -26.844 9.633 1.194 1 57.72 160 GLU B O 1
ATOM 3316 N N . GLU B 1 161 ? -27.953 8.781 2.83 1 55.38 161 GLU B N 1
ATOM 3317 C CA . GLU B 1 161 ? -29.234 9.062 2.201 1 55.38 161 GLU B CA 1
ATOM 3318 C C . GLU B 1 161 ? -29.5 10.562 2.131 1 55.38 161 GLU B C 1
ATOM 3320 O O . GLU B 1 161 ? -30.172 11.039 1.208 1 55.38 161 GLU B O 1
ATOM 3325 N N . PHE B 1 162 ? -29.016 11.25 3.029 1 51.53 162 PHE B N 1
ATOM 3326 C CA . PHE B 1 162 ? -29.422 12.648 3.148 1 51.53 162 PHE B CA 1
ATOM 3327 C C . PHE B 1 162 ? -28.625 13.531 2.199 1 51.53 162 PHE B C 1
ATOM 3329 O O . PHE B 1 162 ? -29.047 14.641 1.881 1 51.53 162 PHE B O 1
ATOM 3336 N N . THR B 1 163 ? -27.484 13.078 1.72 1 54.06 163 THR B N 1
ATOM 3337 C CA . THR B 1 163 ? -26.625 14.008 0.991 1 54.06 163 THR B CA 1
ATOM 3338 C C . THR B 1 163 ? -27.25 14.367 -0.354 1 54.06 163 THR B C 1
ATOM 3340 O O . THR B 1 163 ? -26.797 15.312 -1.017 1 54.06 163 THR B O 1
ATOM 3343 N N . THR B 1 164 ? -28.219 13.633 -0.706 1 56.19 164 THR B N 1
ATOM 3344 C CA . THR B 1 164 ? -28.797 13.938 -2.01 1 56.19 164 THR B CA 1
ATOM 3345 C C . THR B 1 164 ? -29.734 15.141 -1.916 1 56.19 164 THR B C 1
ATOM 3347 O O . THR B 1 164 ? -30.094 15.734 -2.936 1 56.19 164 THR B O 1
ATOM 3350 N N . VAL B 1 165 ? -30.031 15.5 -0.681 1 49.62 165 VAL B N 1
ATOM 3351 C CA . VAL B 1 165 ? -31.125 16.453 -0.668 1 49.62 165 VAL B CA 1
ATOM 3352 C C . VAL B 1 165 ? -30.594 17.859 -0.993 1 49.62 165 VAL B C 1
ATOM 3354 O O . VAL B 1 165 ? -31.359 18.734 -1.382 1 49.62 165 VAL B O 1
ATOM 3357 N N . SER B 1 166 ? -29.406 18.219 -0.571 1 53.06 166 SER B N 1
ATOM 3358 C CA . SER B 1 166 ? -29.141 19.656 -0.63 1 53.06 166 SER B CA 1
ATOM 3359 C C . SER B 1 166 ? -28.375 20.016 -1.897 1 53.06 166 SER B C 1
ATOM 3361 O O . SER B 1 166 ? -27.641 21.016 -1.926 1 53.06 166 SER B O 1
ATOM 3363 N N . GLY B 1 167 ? -28.703 19.328 -3.01 1 61.84 167 GLY B N 1
ATOM 3364 C CA . GLY B 1 167 ? -28.203 19.734 -4.309 1 61.84 167 GLY B CA 1
ATOM 3365 C C . GLY B 1 167 ? -26.812 19.188 -4.621 1 61.84 167 GLY B C 1
ATOM 3366 O O . GLY B 1 167 ? -26.453 19.047 -5.789 1 61.84 167 GLY B O 1
ATOM 3367 N N . LEU B 1 168 ? -25.938 19.219 -3.641 1 69.62 168 LEU B N 1
ATOM 3368 C CA . LEU B 1 168 ? -24.641 18.672 -4.016 1 69.62 168 LEU B CA 1
ATOM 3369 C C . LEU B 1 168 ? -24.656 17.141 -4.004 1 69.62 168 LEU B C 1
ATOM 3371 O O . LEU B 1 168 ? -24.984 16.531 -2.984 1 69.62 168 LEU B O 1
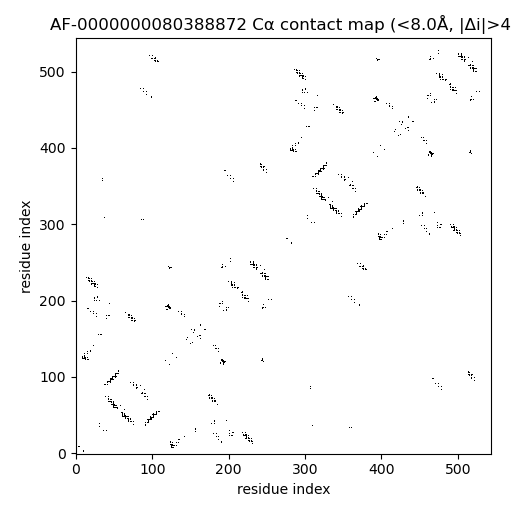ATOM 3375 N N . SER B 1 169 ? -24.344 16.688 -5.203 1 84.12 169 SER B N 1
ATOM 3376 C CA . SER B 1 169 ? -24.422 15.234 -5.309 1 84.12 169 SER B CA 1
ATOM 3377 C C . SER B 1 169 ? -23.359 14.562 -4.445 1 84.12 169 SER B C 1
ATOM 3379 O O . SER B 1 169 ? -22.281 15.125 -4.219 1 84.12 169 SER B O 1
ATOM 3381 N N . ALA B 1 170 ? -23.672 13.609 -3.771 1 87.81 170 ALA B N 1
ATOM 3382 C CA . ALA B 1 170 ? -22.797 12.789 -2.939 1 87.81 170 ALA B CA 1
ATOM 3383 C C . ALA B 1 170 ? -21.5 12.43 -3.682 1 87.81 170 ALA B C 1
ATOM 3385 O O . ALA B 1 170 ? -20.422 12.391 -3.086 1 87.81 170 ALA B O 1
ATOM 3386 N N . GLU B 1 171 ? -21.609 12.344 -4.957 1 90.44 171 GLU B N 1
ATOM 3387 C CA . GLU B 1 171 ? -20.453 11.977 -5.766 1 90.44 171 GLU B CA 1
ATOM 3388 C C . GLU B 1 171 ? -19.453 13.117 -5.844 1 90.44 171 GLU B C 1
ATOM 3390 O O . GLU B 1 171 ? -18.234 12.898 -5.703 1 90.44 171 GLU B O 1
ATOM 3395 N N . LYS B 1 172 ? -19.938 14.273 -6.09 1 92.75 172 LYS B N 1
ATOM 3396 C CA . LYS B 1 172 ? -19.062 15.438 -6.172 1 92.75 172 LYS B CA 1
ATOM 3397 C C . LYS B 1 172 ? -18.375 15.703 -4.832 1 92.75 172 LYS B C 1
ATOM 3399 O O . LYS B 1 172 ? -17.188 16.047 -4.789 1 92.75 172 LYS B O 1
ATOM 3404 N N . LEU B 1 173 ? -19.109 15.547 -3.789 1 93.12 173 LEU B N 1
ATOM 3405 C CA . LEU B 1 173 ? -18.547 15.758 -2.457 1 93.12 173 LEU B CA 1
ATOM 3406 C C . LEU B 1 173 ? -17.5 14.703 -2.137 1 93.12 173 LEU B C 1
ATOM 3408 O O . LEU B 1 173 ? -16.469 15.023 -1.532 1 93.12 173 LEU B O 1
ATOM 3412 N N . TYR B 1 174 ? -17.812 13.531 -2.539 1 94.25 174 TYR B N 1
ATOM 3413 C CA . TYR B 1 174 ? -16.859 12.445 -2.342 1 94.25 174 TYR B CA 1
ATOM 3414 C C . TYR B 1 174 ? -15.562 12.711 -3.102 1 94.25 174 TYR B C 1
ATOM 3416 O O . TYR B 1 174 ? -14.469 12.562 -2.551 1 94.25 174 TYR B O 1
ATOM 3424 N N . LEU B 1 175 ? -15.727 13.156 -4.309 1 96.25 175 LEU B N 1
ATOM 3425 C CA . LEU B 1 175 ? -14.555 13.469 -5.129 1 96.25 175 LEU B CA 1
ATOM 3426 C C . LEU B 1 175 ? -13.766 14.625 -4.527 1 96.25 175 LEU B C 1
ATOM 3428 O O . LEU B 1 175 ? -12.531 14.625 -4.559 1 96.25 175 LEU B O 1
ATOM 3432 N N . LEU B 1 176 ? -14.445 15.57 -4.027 1 96.94 176 LEU B N 1
ATOM 3433 C CA . LEU B 1 176 ? -13.789 16.688 -3.365 1 96.94 176 LEU B CA 1
ATOM 3434 C C . LEU B 1 176 ? -12.984 16.203 -2.16 1 96.94 176 LEU B C 1
ATOM 3436 O O . LEU B 1 176 ? -11.852 16.641 -1.95 1 96.94 176 LEU B O 1
ATOM 3440 N N . LEU B 1 177 ? -13.586 15.352 -1.406 1 96.88 177 LEU B N 1
ATOM 3441 C CA . LEU B 1 177 ? -12.891 14.789 -0.256 1 96.88 177 LEU B CA 1
ATOM 3442 C C . LEU B 1 177 ? -11.625 14.062 -0.692 1 96.88 177 LEU B C 1
ATOM 3444 O O . LEU B 1 177 ? -10.562 14.234 -0.084 1 96.88 177 LEU B O 1
ATOM 3448 N N . LEU B 1 178 ? -11.719 13.305 -1.759 1 97.81 178 LEU B N 1
ATOM 3449 C CA . LEU B 1 178 ? -10.555 12.578 -2.268 1 97.81 178 LEU B CA 1
ATOM 3450 C C . LEU B 1 178 ? -9.477 13.539 -2.748 1 97.81 178 LEU B C 1
ATOM 3452 O O . LEU B 1 178 ? -8.289 13.281 -2.58 1 97.81 178 LEU B O 1
ATOM 3456 N N . CYS B 1 179 ? -9.859 14.625 -3.301 1 98.44 179 CYS B N 1
ATOM 3457 C CA . CYS B 1 179 ? -8.906 15.641 -3.725 1 98.44 179 CYS B CA 1
ATOM 3458 C C . CYS B 1 179 ? -8.203 16.266 -2.523 1 98.44 179 CYS B C 1
ATOM 3460 O O . CYS B 1 179 ? -7.008 16.547 -2.582 1 98.44 179 CYS B O 1
ATOM 3462 N N . LEU B 1 180 ? -8.938 16.5 -1.486 1 98.5 180 LEU B N 1
ATOM 3463 C CA . LEU B 1 180 ? -8.328 17.016 -0.27 1 98.5 180 LEU B CA 1
ATOM 3464 C C . LEU B 1 180 ? -7.34 16.016 0.319 1 98.5 180 LEU B C 1
ATOM 3466 O O . LEU B 1 180 ? -6.305 16.406 0.862 1 98.5 180 LEU B O 1
ATOM 3470 N N . ILE B 1 181 ? -7.648 14.742 0.213 1 98 181 ILE B N 1
ATOM 3471 C CA . ILE B 1 181 ? -6.719 13.695 0.629 1 98 181 ILE B CA 1
ATOM 3472 C C . ILE B 1 181 ? -5.445 13.781 -0.209 1 98 181 ILE B C 1
ATOM 3474 O O . ILE B 1 181 ? -4.336 13.703 0.327 1 98 181 ILE B O 1
ATOM 3478 N N . ALA B 1 182 ? -5.613 13.969 -1.486 1 97.88 182 ALA B N 1
ATOM 3479 C CA . ALA B 1 182 ? -4.473 14.094 -2.393 1 97.88 182 ALA B CA 1
ATOM 3480 C C . ALA B 1 182 ? -3.57 15.25 -1.982 1 97.88 182 ALA B C 1
ATOM 3482 O O . ALA B 1 182 ? -2.346 15.109 -1.95 1 97.88 182 ALA B O 1
ATOM 3483 N N . LEU B 1 183 ? -4.148 16.344 -1.616 1 97.25 183 LEU B N 1
ATOM 3484 C CA . LEU B 1 183 ? -3.367 17.5 -1.181 1 97.25 183 LEU B CA 1
ATOM 3485 C C . LEU B 1 183 ? -2.65 17.203 0.133 1 97.25 183 LEU B C 1
ATOM 3487 O O . LEU B 1 183 ? -1.519 17.641 0.34 1 97.25 183 LEU B O 1
ATOM 3491 N N . THR B 1 184 ? -3.33 16.547 0.986 1 97.19 184 THR B N 1
ATOM 3492 C CA . THR B 1 184 ? -2.736 16.172 2.268 1 97.19 184 THR B CA 1
ATOM 3493 C C . THR B 1 184 ? -1.516 15.281 2.062 1 97.19 184 THR B C 1
ATOM 3495 O O . THR B 1 184 ? -0.524 15.406 2.785 1 97.19 184 THR B O 1
ATOM 3498 N N . ILE B 1 185 ? -1.581 14.414 1.104 1 94.31 185 ILE B N 1
ATOM 3499 C CA . ILE B 1 185 ? -0.479 13.516 0.777 1 94.31 185 ILE B CA 1
ATOM 3500 C C . ILE B 1 185 ? 0.757 14.336 0.403 1 94.31 185 ILE B C 1
ATOM 3502 O O . ILE B 1 185 ? 1.875 13.992 0.794 1 94.31 185 ILE B O 1
ATOM 3506 N N . VAL B 1 186 ? 0.558 15.414 -0.276 1 90.31 186 VAL B N 1
ATOM 3507 C CA . VAL B 1 186 ? 1.649 16.281 -0.689 1 90.31 186 VAL B CA 1
ATOM 3508 C C . VAL B 1 186 ? 2.348 16.859 0.542 1 90.31 186 VAL B C 1
ATOM 3510 O O . VAL B 1 186 ? 3.576 16.969 0.572 1 90.31 186 VAL B O 1
ATOM 3513 N N . LEU B 1 187 ? 1.583 17.141 1.535 1 90.94 187 LEU B N 1
ATOM 3514 C CA . LEU B 1 187 ? 2.111 17.719 2.77 1 90.94 187 LEU B CA 1
ATOM 3515 C C . LEU B 1 187 ? 2.898 16.672 3.557 1 90.94 187 LEU B C 1
ATOM 3517 O O . LEU B 1 187 ? 3.844 17.016 4.27 1 90.94 187 LEU B O 1
ATOM 3521 N N . LEU B 1 188 ? 2.525 15.445 3.35 1 92.25 188 LEU B N 1
ATOM 3522 C CA . LEU B 1 188 ? 3.029 14.406 4.242 1 92.25 188 LEU B CA 1
ATOM 3523 C C . LEU B 1 188 ? 4.242 13.711 3.641 1 92.25 188 LEU B C 1
ATOM 3525 O O . LEU B 1 188 ? 5 13.047 4.352 1 92.25 188 LEU B O 1
ATOM 3529 N N . ILE B 1 189 ? 4.438 13.859 2.404 1 90.88 189 ILE B N 1
ATOM 3530 C CA . ILE B 1 189 ? 5.383 13.008 1.692 1 90.88 189 ILE B CA 1
ATOM 3531 C C . ILE B 1 189 ? 6.801 13.281 2.193 1 90.88 189 ILE B C 1
ATOM 3533 O O . ILE B 1 189 ? 7.594 12.352 2.355 1 90.88 189 ILE B O 1
ATOM 3537 N N . LYS B 1 190 ? 7.148 14.516 2.529 1 86 190 LYS B N 1
ATOM 3538 C CA . LYS B 1 190 ? 8.5 14.82 2.986 1 86 190 LYS B CA 1
ATOM 3539 C C . LYS B 1 190 ? 8.695 14.414 4.445 1 86 190 LYS B C 1
ATOM 3541 O O . LYS B 1 190 ? 9.828 14.234 4.898 1 86 190 LYS B O 1
ATOM 3546 N N . VAL B 1 191 ? 7.605 14.297 5.141 1 86.88 191 VAL B N 1
ATOM 3547 C CA . VAL B 1 191 ? 7.668 14 6.57 1 86.88 191 VAL B CA 1
ATOM 3548 C C . VAL B 1 191 ? 7.887 12.5 6.773 1 86.88 191 VAL B C 1
ATOM 3550 O O . VAL B 1 191 ? 8.867 12.086 7.391 1 86.88 191 VAL B O 1
ATOM 3553 N N . VAL B 1 192 ? 7.012 11.727 6.086 1 89.56 192 VAL B N 1
ATOM 3554 C CA . VAL B 1 192 ? 7.062 10.305 6.41 1 89.56 192 VAL B CA 1
ATOM 3555 C C . VAL B 1 192 ? 7.258 9.492 5.137 1 89.56 192 VAL B C 1
ATOM 3557 O O . VAL B 1 192 ? 7.492 8.281 5.195 1 89.56 192 VAL B O 1
ATOM 3560 N N . GLY B 1 193 ? 7.238 10.148 3.994 1 90.12 193 GLY B N 1
ATOM 3561 C CA . GLY B 1 193 ? 7.406 9.422 2.746 1 90.12 193 GLY B CA 1
ATOM 3562 C C . GLY B 1 193 ? 6.148 8.695 2.305 1 90.12 193 GLY B C 1
ATOM 3563 O O . GLY B 1 193 ? 5.238 8.469 3.107 1 90.12 193 GLY B O 1
ATOM 3564 N N . ILE B 1 194 ? 6.109 8.242 1.096 1 89.62 194 ILE B N 1
ATOM 3565 C CA . ILE B 1 194 ? 4.941 7.648 0.457 1 89.62 194 ILE B CA 1
ATOM 3566 C C . ILE B 1 194 ? 4.551 6.371 1.191 1 89.62 194 ILE B C 1
ATOM 3568 O O . ILE B 1 194 ? 3.361 6.074 1.342 1 89.62 194 ILE B O 1
ATOM 3572 N N . ILE B 1 195 ? 5.457 5.73 1.708 1 85.19 195 ILE B N 1
ATOM 3573 C CA . ILE B 1 195 ? 5.234 4.383 2.223 1 85.19 195 ILE B CA 1
ATOM 3574 C C . ILE B 1 195 ? 4.535 4.453 3.576 1 85.19 195 ILE B C 1
ATOM 3576 O O . ILE B 1 195 ? 3.73 3.582 3.914 1 85.19 195 ILE B O 1
ATOM 3580 N N . LEU B 1 196 ? 4.73 5.59 4.297 1 88.94 196 LEU B N 1
ATOM 3581 C CA . LEU B 1 196 ? 4.262 5.598 5.68 1 88.94 196 LEU B CA 1
ATOM 3582 C C . LEU B 1 196 ? 3.158 6.633 5.871 1 88.94 196 LEU B C 1
ATOM 3584 O O . LEU B 1 196 ? 2.666 6.82 6.988 1 88.94 196 LEU B O 1
ATOM 3588 N N . ILE B 1 197 ? 2.709 7.195 4.848 1 92.81 197 ILE B N 1
ATOM 3589 C CA . ILE B 1 197 ? 1.696 8.242 4.906 1 92.81 197 ILE B CA 1
ATOM 3590 C C . ILE B 1 197 ? 0.412 7.684 5.516 1 92.81 197 ILE B C 1
ATOM 3592 O O . ILE B 1 197 ? -0.249 8.352 6.312 1 92.81 197 ILE B O 1
ATOM 3596 N N . ILE B 1 198 ? 0.103 6.484 5.176 1 92 198 ILE B N 1
ATOM 3597 C CA . ILE B 1 198 ? -1.148 5.875 5.613 1 92 198 ILE B CA 1
ATOM 3598 C C . ILE B 1 198 ? -1.207 5.855 7.141 1 92 198 ILE B C 1
ATOM 3600 O O . ILE B 1 198 ? -2.27 6.066 7.73 1 92 198 ILE B O 1
ATOM 3604 N N . ALA B 1 199 ? -0.125 5.672 7.77 1 92.12 199 ALA B N 1
ATOM 3605 C CA . ALA B 1 199 ? -0.078 5.578 9.227 1 92.12 199 ALA B CA 1
ATOM 3606 C C . ALA B 1 199 ? -0.372 6.93 9.875 1 92.12 199 ALA B C 1
ATOM 3608 O O . ALA B 1 199 ? -1.187 7.02 10.797 1 92.12 199 ALA B O 1
ATOM 3609 N N . LEU B 1 200 ? 0.278 7.926 9.367 1 91.88 200 LEU B N 1
ATOM 3610 C CA . LEU B 1 200 ? 0.092 9.258 9.945 1 91.88 200 LEU B CA 1
ATOM 3611 C C . LEU B 1 200 ? -1.317 9.773 9.672 1 91.88 200 LEU B C 1
ATOM 3613 O O . LEU B 1 200 ? -1.894 10.477 10.5 1 91.88 200 LEU B O 1
ATOM 3617 N N . LEU B 1 201 ? -1.834 9.352 8.578 1 94 201 LEU B N 1
ATOM 3618 C CA . LEU B 1 201 ? -3.18 9.758 8.188 1 94 201 LEU B CA 1
ATOM 3619 C C . LEU B 1 201 ? -4.23 9.062 9.047 1 94 201 LEU B C 1
ATOM 3621 O O . LEU B 1 201 ? -5.32 9.594 9.258 1 94 201 LEU B O 1
ATOM 3625 N N . THR B 1 202 ? -3.961 7.922 9.656 1 94.44 202 THR B N 1
ATOM 3626 C CA . THR B 1 202 ? -5 7.07 10.227 1 94.44 202 THR B CA 1
ATOM 3627 C C . THR B 1 202 ? -4.875 7.008 11.742 1 94.44 202 THR B C 1
ATOM 3629 O O . THR B 1 202 ? -5.863 7.172 12.461 1 94.44 202 THR B O 1
ATOM 3632 N N . MET B 1 203 ? -3.707 6.914 12.258 1 95.75 203 MET B N 1
ATOM 3633 C CA . MET B 1 203 ? -3.521 6.559 13.656 1 95.75 203 MET B CA 1
ATOM 3634 C C . MET B 1 203 ? -3.982 7.691 14.57 1 95.75 203 MET B C 1
ATOM 3636 O O . MET B 1 203 ? -4.738 7.461 15.516 1 95.75 203 MET B O 1
ATOM 3640 N N . PRO B 1 204 ? -3.539 8.914 14.312 1 96.88 204 PRO B N 1
ATOM 3641 C CA . PRO B 1 204 ? -4.031 9.977 15.188 1 96.88 204 PRO B CA 1
ATOM 3642 C C . PRO B 1 204 ? -5.555 10.109 15.156 1 96.88 204 PRO B C 1
ATOM 3644 O O . PRO B 1 204 ? -6.184 10.281 16.203 1 96.88 204 PRO B O 1
ATOM 3647 N N . ALA B 1 205 ? -6.117 10.023 13.977 1 96.81 205 ALA B N 1
ATOM 3648 C CA . ALA B 1 205 ? -7.566 10.117 13.812 1 96.81 205 ALA B CA 1
ATOM 3649 C C . ALA B 1 205 ? -8.273 8.961 14.5 1 96.81 205 ALA B C 1
ATOM 3651 O O . ALA B 1 205 ? -9.281 9.156 15.188 1 96.81 205 ALA B O 1
ATOM 3652 N N . SER B 1 206 ? -7.762 7.773 14.305 1 95.06 206 SER B N 1
ATOM 3653 C CA . SER B 1 206 ? -8.344 6.594 14.945 1 95.06 206 SER B CA 1
ATOM 3654 C C . SER B 1 206 ? -8.281 6.699 16.469 1 95.06 206 SER B C 1
ATOM 3656 O O . SER B 1 206 ? -9.234 6.336 17.156 1 95.06 206 SER B O 1
ATOM 3658 N N . LEU B 1 207 ? -7.215 7.164 16.938 1 94.75 207 LEU B N 1
ATOM 3659 C CA . LEU B 1 207 ? -7.055 7.348 18.375 1 94.75 207 LEU B CA 1
ATOM 3660 C C . LEU B 1 207 ? -8.047 8.383 18.906 1 94.75 207 LEU B C 1
ATOM 3662 O O . LEU B 1 207 ? -8.641 8.195 19.969 1 94.75 207 LEU B O 1
ATOM 3666 N N . SER B 1 208 ? -8.203 9.453 18.219 1 96.06 208 SER B N 1
ATOM 3667 C CA . SER B 1 208 ? -9.117 10.508 18.641 1 96.06 208 SER B CA 1
ATOM 3668 C C . SER B 1 208 ? -10.555 10 18.688 1 96.06 208 SER B C 1
ATOM 3670 O O . SER B 1 208 ? -11.336 10.43 19.547 1 96.06 208 SER B O 1
ATOM 3672 N N . ARG B 1 209 ? -10.875 9.141 17.766 1 93.25 209 ARG B N 1
ATOM 3673 C CA . ARG B 1 209 ? -12.227 8.586 17.703 1 93.25 209 ARG B CA 1
ATOM 3674 C C . ARG B 1 209 ? -12.562 7.812 18.969 1 93.25 209 ARG B C 1
ATOM 3676 O O . ARG B 1 209 ? -13.727 7.723 19.359 1 93.25 209 ARG B O 1
ATOM 3683 N N . HIS B 1 210 ? -11.578 7.297 19.578 1 90.44 210 HIS B N 1
ATOM 3684 C CA . HIS B 1 210 ? -11.758 6.555 20.812 1 90.44 210 HIS B CA 1
ATOM 3685 C C . HIS B 1 210 ? -12.25 7.469 21.938 1 90.44 210 HIS B C 1
ATOM 3687 O O . HIS B 1 210 ? -12.945 7.016 22.844 1 90.44 210 HIS B O 1
ATOM 3693 N N . TYR B 1 211 ? -12.055 8.75 21.844 1 94.06 211 TYR B N 1
ATOM 3694 C CA . TYR B 1 211 ? -12.328 9.664 22.938 1 94.06 211 TYR B CA 1
ATOM 3695 C C . TYR B 1 211 ? -13.562 10.508 22.672 1 94.06 211 TYR B C 1
ATOM 3697 O O . TYR B 1 211 ? -14.148 11.094 23.578 1 94.06 211 TYR B O 1
ATOM 3705 N N . THR B 1 212 ? -13.906 10.609 21.422 1 94.75 212 THR B N 1
ATOM 3706 C CA . THR B 1 212 ? -15.07 11.438 21.109 1 94.75 212 THR B CA 1
ATOM 3707 C C . THR B 1 212 ? -15.727 10.961 19.812 1 94.75 212 THR B C 1
ATOM 3709 O O . THR B 1 212 ? -15.07 10.359 18.953 1 94.75 212 THR B O 1
ATOM 3712 N N . ASN B 1 213 ? -17.016 11.25 19.656 1 90.06 213 ASN B N 1
ATOM 3713 C CA . ASN B 1 213 ? -17.766 10.945 18.438 1 90.06 213 ASN B CA 1
ATOM 3714 C C . ASN B 1 213 ? -18.141 12.211 17.688 1 90.06 213 ASN B C 1
ATOM 3716 O O . ASN B 1 213 ? -18.781 12.148 16.641 1 90.06 213 ASN B O 1
ATOM 3720 N N . ASN B 1 214 ? -17.703 13.305 18.266 1 94.25 214 ASN B N 1
ATOM 3721 C CA . ASN B 1 214 ? -17.906 14.578 17.578 1 94.25 214 ASN B CA 1
ATOM 3722 C C . ASN B 1 214 ? -16.797 14.852 16.562 1 94.25 214 ASN B C 1
ATOM 3724 O O . ASN B 1 214 ? -15.617 14.859 16.906 1 94.25 214 ASN B O 1
ATOM 3728 N N . LEU B 1 215 ? -17.188 15.133 15.375 1 94.75 215 LEU B N 1
ATOM 3729 C CA . LEU B 1 215 ? -16.234 15.234 14.281 1 94.75 215 LEU B CA 1
ATOM 3730 C C . LEU B 1 215 ? -15.258 16.375 14.523 1 94.75 215 LEU B C 1
ATOM 3732 O O . LEU B 1 215 ? -14.047 16.219 14.32 1 94.75 215 LEU B O 1
ATOM 3736 N N . GLY B 1 216 ? -15.758 17.516 14.898 1 96.12 216 GLY B N 1
ATOM 3737 C CA . GLY B 1 216 ? -14.898 18.656 15.172 1 96.12 216 GLY B CA 1
ATOM 3738 C C . GLY B 1 216 ? -13.891 18.391 16.281 1 96.12 216 GLY B C 1
ATOM 3739 O O . GLY B 1 216 ? -12.703 18.688 16.125 1 96.12 216 GLY B O 1
ATOM 3740 N N . LYS B 1 217 ? -14.312 17.828 17.344 1 97.31 217 LYS B N 1
ATOM 3741 C CA . LYS B 1 217 ? -13.438 17.5 18.453 1 97.31 217 LYS B CA 1
ATOM 3742 C C . LYS B 1 217 ? -12.414 16.438 18.062 1 97.31 217 LYS B C 1
ATOM 3744 O O . LYS B 1 217 ? -11.266 16.469 18.5 1 97.31 217 LYS B O 1
ATOM 3749 N N . MET B 1 218 ? -12.883 15.547 17.25 1 97.19 218 MET B N 1
ATOM 3750 C CA . MET B 1 218 ? -11.977 14.523 16.75 1 97.19 218 MET B CA 1
ATOM 3751 C C . MET B 1 218 ? -10.82 15.148 15.984 1 97.19 218 MET B C 1
ATOM 3753 O O . MET B 1 218 ? -9.664 14.742 16.156 1 97.19 218 MET B O 1
ATOM 3757 N N . MET B 1 219 ? -11.18 16.141 15.172 1 98.12 219 MET B N 1
ATOM 3758 C CA . MET B 1 219 ? -10.141 16.797 14.375 1 98.12 219 MET B CA 1
ATOM 3759 C C . MET B 1 219 ? -9.133 17.5 15.266 1 98.12 219 MET B C 1
ATOM 3761 O O . MET B 1 219 ? -7.922 17.375 15.055 1 98.12 219 MET B O 1
ATOM 3765 N N . TYR B 1 220 ? -9.609 18.156 16.219 1 98.12 220 TYR B N 1
ATOM 3766 C CA . TYR B 1 220 ? -8.734 18.875 17.141 1 98.12 220 TYR B CA 1
ATOM 3767 C C . TYR B 1 220 ? -7.82 17.906 17.891 1 98.12 220 TYR B C 1
ATOM 3769 O O . TYR B 1 220 ? -6.609 18.125 17.984 1 98.12 220 TYR B O 1
ATOM 3777 N N . LEU B 1 221 ? -8.367 16.875 18.422 1 98.12 221 LEU B N 1
ATOM 3778 C CA . LEU B 1 221 ? -7.59 15.867 19.141 1 98.12 221 LEU B CA 1
ATOM 3779 C C . LEU B 1 221 ? -6.578 15.203 18.219 1 98.12 221 LEU B C 1
ATOM 3781 O O . LEU B 1 221 ? -5.438 14.953 18.609 1 98.12 221 LEU B O 1
ATOM 3785 N N . ALA B 1 222 ? -7.008 14.906 17.047 1 98.31 222 ALA B N 1
ATOM 3786 C CA . ALA B 1 222 ? -6.121 14.266 16.078 1 98.31 222 ALA B CA 1
ATOM 3787 C C . ALA B 1 222 ? -4.926 15.164 15.75 1 98.31 222 ALA B C 1
ATOM 3789 O O . ALA B 1 222 ? -3.809 14.672 15.578 1 98.31 222 ALA B O 1
ATOM 3790 N N . ILE B 1 223 ? -5.199 16.453 15.625 1 98.44 223 ILE B N 1
ATOM 3791 C CA . ILE B 1 223 ? -4.117 17.391 15.375 1 98.44 223 ILE B CA 1
ATOM 3792 C C . ILE B 1 223 ? -3.119 17.344 16.531 1 98.44 223 ILE B C 1
ATOM 3794 O O . ILE B 1 223 ? -1.909 17.25 16.312 1 98.44 223 ILE B O 1
ATOM 3798 N N . ILE B 1 224 ? -3.596 17.344 17.688 1 98.19 224 ILE B N 1
ATOM 3799 C CA . ILE B 1 224 ? -2.756 17.328 18.875 1 98.19 224 ILE B CA 1
ATOM 3800 C C . ILE B 1 224 ? -1.949 16.031 18.922 1 98.19 224 ILE B C 1
ATOM 3802 O O . ILE B 1 224 ? -0.735 16.062 19.141 1 98.19 224 ILE B O 1
ATOM 3806 N N . PHE B 1 225 ? -2.588 14.906 18.719 1 97.44 225 PHE B N 1
ATOM 3807 C CA . PHE B 1 225 ? -1.899 13.617 18.703 1 97.44 225 PHE B CA 1
ATOM 3808 C C . PHE B 1 225 ? -0.843 13.586 17.594 1 97.44 225 PHE B C 1
ATOM 3810 O O . PHE B 1 225 ? 0.27 13.102 17.812 1 97.44 225 PHE B O 1
ATOM 3817 N N . GLY B 1 226 ? -1.205 14.117 16.406 1 96.88 226 GLY B N 1
ATOM 3818 C CA . GLY B 1 226 ? -0.25 14.18 15.312 1 96.88 226 GLY B CA 1
ATOM 3819 C C . GLY B 1 226 ? 1.006 14.953 15.656 1 96.88 226 GLY B C 1
ATOM 3820 O O . GLY B 1 226 ? 2.119 14.508 15.375 1 96.88 226 GLY B O 1
ATOM 3821 N N . VAL B 1 227 ? 0.795 16.078 16.281 1 97.12 227 VAL B N 1
ATOM 3822 C CA . VAL B 1 227 ? 1.919 16.922 16.672 1 97.12 227 VAL B CA 1
ATOM 3823 C C . VAL B 1 227 ? 2.77 16.203 17.703 1 97.12 227 VAL B C 1
ATOM 3825 O O . VAL B 1 227 ? 3.994 16.125 17.578 1 97.12 227 VAL B O 1
ATOM 3828 N N . LEU B 1 228 ? 2.156 15.648 18.656 1 96.88 228 LEU B N 1
ATOM 3829 C CA . LEU B 1 228 ? 2.863 14.984 19.75 1 96.88 228 LEU B CA 1
ATOM 3830 C C . LEU B 1 228 ? 3.66 13.789 19.234 1 96.88 228 LEU B C 1
ATOM 3832 O O . LEU B 1 228 ? 4.84 13.641 19.562 1 96.88 228 LEU B O 1
ATOM 3836 N N . PHE B 1 229 ? 3.074 12.984 18.422 1 95.62 229 PHE B N 1
ATOM 3837 C CA . PHE B 1 229 ? 3.738 11.797 17.906 1 95.62 229 PHE B CA 1
ATOM 3838 C C . PHE B 1 229 ? 4.871 12.18 16.953 1 95.62 229 PHE B C 1
ATOM 3840 O O . PHE B 1 229 ? 5.938 11.562 16.969 1 95.62 229 PHE B O 1
ATOM 3847 N N . SER B 1 230 ? 4.602 13.164 16.109 1 95.31 230 SER B N 1
ATOM 3848 C CA . SER B 1 230 ? 5.629 13.586 15.164 1 95.31 230 SER B CA 1
ATOM 3849 C C . SER B 1 230 ? 6.836 14.172 15.883 1 95.31 230 SER B C 1
ATOM 3851 O O . SER B 1 230 ? 7.98 13.867 15.539 1 95.31 230 SER B O 1
ATOM 3853 N N . LEU B 1 231 ? 6.578 14.984 16.875 1 94.81 231 LEU B N 1
ATOM 3854 C CA . LEU B 1 231 ? 7.676 15.609 17.609 1 94.81 231 LEU B CA 1
ATOM 3855 C C . LEU B 1 231 ? 8.398 14.586 18.484 1 94.81 231 LEU B C 1
ATOM 3857 O O . LEU B 1 231 ? 9.633 14.609 18.578 1 94.81 231 LEU B O 1
ATOM 3861 N N . ALA B 1 232 ? 7.66 13.719 19.141 1 95.19 232 ALA B N 1
ATOM 3862 C CA . ALA B 1 232 ? 8.281 12.648 19.922 1 95.19 232 ALA B CA 1
ATOM 3863 C C . ALA B 1 232 ? 9.141 11.75 19.047 1 95.19 232 ALA B C 1
ATOM 3865 O O . ALA B 1 232 ? 10.258 11.391 19.406 1 95.19 232 ALA B O 1
ATOM 3866 N N . GLY B 1 233 ? 8.539 11.406 17.922 1 94.31 233 GLY B N 1
ATOM 3867 C CA . GLY B 1 233 ? 9.289 10.594 16.984 1 94.31 233 GLY B CA 1
ATOM 3868 C C . GLY B 1 233 ? 10.547 11.273 16.484 1 94.31 233 GLY B C 1
ATOM 3869 O O . GLY B 1 233 ? 11.594 10.625 16.328 1 94.31 233 GLY B O 1
ATOM 3870 N N . LEU B 1 234 ? 10.422 12.531 16.203 1 92.44 234 LEU B N 1
ATOM 3871 C CA . LEU B 1 234 ? 11.586 13.297 15.766 1 92.44 234 LEU B CA 1
ATOM 3872 C C . LEU B 1 234 ? 12.664 13.32 16.844 1 92.44 234 LEU B C 1
ATOM 3874 O O . LEU B 1 234 ? 13.852 13.164 16.531 1 92.44 234 LEU B O 1
ATOM 3878 N N . PHE B 1 235 ? 12.289 13.5 17.984 1 92.81 235 PHE B N 1
ATOM 3879 C CA . PHE B 1 235 ? 13.219 13.5 19.109 1 92.81 235 PHE B CA 1
ATOM 3880 C C . PHE B 1 235 ? 13.891 12.141 19.266 1 92.81 235 PHE B C 1
ATOM 3882 O O . PHE B 1 235 ? 15.109 12.062 19.438 1 92.81 235 PHE B O 1
ATOM 3889 N N . LEU B 1 236 ? 13.172 11.102 19.172 1 94.81 236 LEU B N 1
ATOM 3890 C CA . LEU B 1 236 ? 13.711 9.75 19.281 1 94.81 236 LEU B CA 1
ATOM 3891 C C . LEU B 1 236 ? 14.633 9.445 18.109 1 94.81 236 LEU B C 1
ATOM 3893 O O . LEU B 1 236 ? 15.633 8.734 18.266 1 94.81 236 LEU B O 1
ATOM 3897 N N . SER B 1 237 ? 14.164 9.891 16.953 1 93.38 237 SER B N 1
ATOM 3898 C CA . SER B 1 237 ? 15.016 9.727 15.789 1 93.38 237 SER B CA 1
ATOM 3899 C C . SER B 1 237 ? 16.391 10.328 16.016 1 93.38 237 SER B C 1
ATOM 3901 O O . SER B 1 237 ? 17.406 9.719 15.656 1 93.38 237 SER B O 1
ATOM 3903 N N . TYR B 1 238 ? 16.469 11.492 16.594 1 87.75 238 TYR B N 1
ATOM 390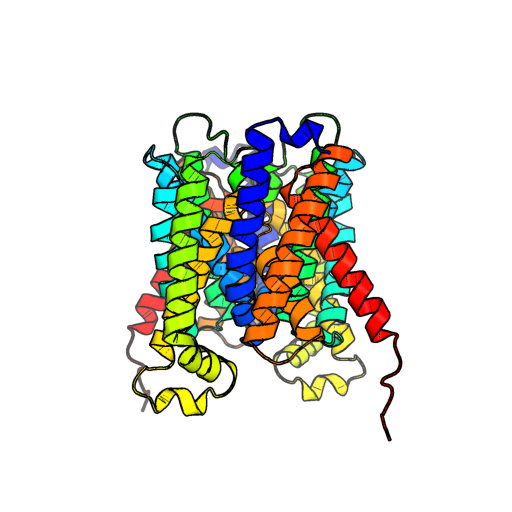4 C CA . TYR B 1 238 ? 17.734 12.18 16.891 1 87.75 238 TYR B CA 1
ATOM 3905 C C . TYR B 1 238 ? 18.547 11.422 17.922 1 87.75 238 TYR B C 1
ATOM 3907 O O . TYR B 1 238 ? 19.75 11.25 17.781 1 87.75 238 TYR B O 1
ATOM 3915 N N . LEU B 1 239 ? 17.906 10.906 18.906 1 91.56 239 LEU B N 1
ATOM 3916 C CA . LEU B 1 239 ? 18.578 10.219 20.016 1 91.56 239 LEU B CA 1
ATOM 3917 C C . LEU B 1 239 ? 19.156 8.891 19.547 1 91.56 239 LEU B C 1
ATOM 3919 O O . LEU B 1 239 ? 20.25 8.508 19.969 1 91.56 239 LEU B O 1
ATOM 3923 N N . PHE B 1 240 ? 18.484 8.203 18.656 1 92.94 240 PHE B N 1
ATOM 3924 C CA . PHE B 1 240 ? 18.875 6.844 18.297 1 92.94 240 PHE B CA 1
ATOM 3925 C C . PHE B 1 240 ? 19.5 6.809 16.906 1 92.94 240 PHE B C 1
ATOM 3927 O O . PHE B 1 240 ? 19.844 5.738 16.406 1 92.94 240 PHE B O 1
ATOM 3934 N N . ASP B 1 241 ? 19.625 7.938 16.266 1 90.94 241 ASP B N 1
ATOM 3935 C CA . ASP B 1 241 ? 20.203 8.016 14.922 1 90.94 241 ASP B CA 1
ATOM 3936 C C . ASP B 1 241 ? 19.484 7.059 13.969 1 90.94 241 ASP B C 1
ATOM 3938 O O . ASP B 1 241 ? 20.125 6.184 13.375 1 90.94 241 ASP B O 1
ATOM 3942 N N . ALA B 1 242 ? 18.297 7.254 13.844 1 93.19 242 ALA B N 1
ATOM 3943 C CA . ALA B 1 242 ? 17.422 6.453 12.977 1 93.19 242 ALA B CA 1
ATOM 3944 C C . ALA B 1 242 ? 16.625 7.344 12.023 1 93.19 242 ALA B C 1
ATOM 3946 O O . ALA B 1 242 ? 16.469 8.539 12.273 1 93.19 242 ALA B O 1
ATOM 3947 N N . PRO B 1 243 ? 16.219 6.781 10.93 1 92.12 243 PRO B N 1
ATOM 3948 C CA . PRO B 1 243 ? 15.43 7.582 10 1 92.12 243 PRO B CA 1
ATOM 3949 C C . PRO B 1 243 ? 14.18 8.18 10.648 1 92.12 243 PRO B C 1
ATOM 3951 O O . PRO B 1 243 ? 13.422 7.461 11.305 1 92.12 243 PRO B O 1
ATOM 3954 N N . SER B 1 244 ? 14 9.453 10.445 1 92.12 244 SER B N 1
ATOM 3955 C CA . SER B 1 244 ? 12.969 10.203 11.164 1 92.12 244 SER B CA 1
ATOM 3956 C C . SER B 1 244 ? 11.578 9.672 10.844 1 92.12 244 SER B C 1
ATOM 3958 O O . SER B 1 244 ? 10.773 9.43 11.742 1 92.12 244 SER B O 1
ATOM 3960 N N . GLY B 1 245 ? 11.25 9.445 9.547 1 92.94 245 GLY B N 1
ATOM 3961 C CA . GLY B 1 245 ? 9.938 8.961 9.156 1 92.94 245 GLY B CA 1
ATOM 3962 C C . GLY B 1 245 ? 9.57 7.641 9.812 1 92.94 245 GLY B C 1
ATOM 3963 O O . GLY B 1 245 ? 8.5 7.516 10.406 1 92.94 245 GLY B O 1
ATOM 3964 N N . ALA B 1 246 ? 10.438 6.711 9.734 1 95 246 ALA B N 1
ATOM 3965 C CA . ALA B 1 246 ? 10.203 5.383 10.297 1 95 246 ALA B CA 1
ATOM 3966 C C . ALA B 1 246 ? 10.086 5.445 11.82 1 95 246 ALA B C 1
ATOM 3968 O O . ALA B 1 246 ? 9.273 4.734 12.414 1 95 246 ALA B O 1
ATOM 3969 N N . THR B 1 247 ? 10.844 6.285 12.438 1 95.56 247 THR B N 1
ATOM 3970 C CA . THR B 1 247 ? 10.828 6.41 13.891 1 95.56 247 THR B CA 1
ATOM 3971 C C . THR B 1 247 ? 9.516 7.031 14.359 1 95.56 247 THR B C 1
ATOM 3973 O O . THR B 1 247 ? 8.945 6.609 15.375 1 95.56 247 THR B O 1
ATOM 3976 N N . ILE B 1 248 ? 9.055 7.988 13.672 1 95.31 248 ILE B N 1
ATOM 3977 C CA . ILE B 1 248 ? 7.77 8.602 13.984 1 95.31 248 ILE B CA 1
ATOM 3978 C C . ILE B 1 248 ? 6.672 7.539 13.961 1 95.31 248 ILE B C 1
ATOM 3980 O O . ILE B 1 248 ? 5.891 7.422 14.914 1 95.31 248 ILE B O 1
ATOM 3984 N N . ILE B 1 249 ? 6.684 6.707 12.977 1 95.25 249 ILE B N 1
ATOM 3985 C CA . ILE B 1 249 ? 5.641 5.703 12.789 1 95.25 249 ILE B CA 1
ATOM 3986 C C . ILE B 1 249 ? 5.777 4.609 13.844 1 95.25 249 ILE B C 1
ATOM 3988 O O . ILE B 1 249 ? 4.785 4.156 14.414 1 95.25 249 ILE B O 1
ATOM 3992 N N . LEU B 1 250 ? 6.984 4.234 14.07 1 95.31 250 LEU B N 1
ATOM 3993 C CA . LEU B 1 250 ? 7.207 3.195 15.07 1 95.31 250 LEU B CA 1
ATOM 3994 C C . LEU B 1 250 ? 6.727 3.652 16.438 1 95.31 250 LEU B C 1
ATOM 3996 O O . LEU B 1 250 ? 6.055 2.9 17.156 1 95.31 250 LEU B O 1
ATOM 4000 N N . SER B 1 251 ? 7.059 4.824 16.797 1 94.31 251 SER B N 1
ATOM 4001 C CA . SER B 1 251 ? 6.641 5.371 18.078 1 94.31 251 SER B CA 1
ATOM 4002 C C . SER B 1 251 ? 5.121 5.5 18.156 1 94.31 251 SER B C 1
ATOM 4004 O O . SER B 1 251 ? 4.512 5.105 19.156 1 94.31 251 SER B O 1
ATOM 4006 N N . MET B 1 252 ? 4.559 6 17.125 1 95.19 252 MET B N 1
ATOM 4007 C CA . MET B 1 252 ? 3.111 6.188 17.062 1 95.19 252 MET B CA 1
ATOM 4008 C C . MET B 1 252 ? 2.389 4.844 17.125 1 95.19 252 MET B C 1
ATOM 4010 O O . MET B 1 252 ? 1.409 4.699 17.859 1 95.19 252 MET B O 1
ATOM 4014 N N . SER B 1 253 ? 2.855 3.873 16.406 1 94.06 253 SER B N 1
ATOM 4015 C CA . SER B 1 253 ? 2.238 2.551 16.375 1 94.06 253 SER B CA 1
ATOM 4016 C C . SER B 1 253 ? 2.348 1.861 17.734 1 94.06 253 SER B C 1
ATOM 4018 O O . SER B 1 253 ? 1.409 1.191 18.172 1 94.06 253 SER B O 1
ATOM 4020 N N . THR B 1 254 ? 3.471 2.029 18.344 1 92 254 THR B N 1
ATOM 4021 C CA . THR B 1 254 ? 3.678 1.421 19.656 1 92 254 THR B CA 1
ATOM 4022 C C . THR B 1 254 ? 2.695 1.984 20.672 1 92 254 THR B C 1
ATOM 4024 O O . THR B 1 254 ? 2.025 1.229 21.391 1 92 254 THR B O 1
ATOM 4027 N N . VAL B 1 255 ? 2.547 3.258 20.672 1 91.56 255 VAL B N 1
ATOM 4028 C CA . VAL B 1 255 ? 1.627 3.902 21.609 1 91.56 255 VAL B CA 1
ATOM 4029 C C . VAL B 1 255 ? 0.191 3.502 21.281 1 91.56 255 VAL B C 1
ATOM 4031 O O . VAL B 1 255 ? -0.604 3.219 22.172 1 91.56 255 VAL B O 1
ATOM 4034 N N . TYR B 1 256 ? -0.107 3.494 20.047 1 92.81 256 TYR B N 1
ATOM 4035 C CA . TYR B 1 256 ? -1.442 3.129 19.594 1 92.81 256 TYR B CA 1
ATOM 4036 C C . TYR B 1 256 ? -1.804 1.717 20.031 1 92.81 256 TYR B C 1
ATOM 4038 O O . TYR B 1 256 ? -2.871 1.495 20.609 1 92.81 256 TYR B O 1
ATOM 4046 N N . ILE B 1 257 ? -0.93 0.797 19.781 1 89.19 257 ILE B N 1
ATOM 4047 C CA . ILE B 1 257 ? -1.184 -0.606 20.094 1 89.19 257 ILE B CA 1
ATOM 4048 C C . ILE B 1 257 ? -1.28 -0.791 21.594 1 89.19 257 ILE B C 1
ATOM 4050 O O . ILE B 1 257 ? -2.176 -1.482 22.094 1 89.19 257 ILE B O 1
ATOM 4054 N N . LEU B 1 258 ? -0.42 -0.202 22.344 1 89.19 258 LEU B N 1
ATOM 4055 C CA . LEU B 1 258 ? -0.456 -0.294 23.797 1 89.19 258 LEU B CA 1
ATOM 4056 C C . LEU B 1 258 ? -1.748 0.298 24.344 1 89.19 258 LEU B C 1
ATOM 4058 O O . LEU B 1 258 ? -2.322 -0.233 25.297 1 89.19 258 LEU B O 1
ATOM 4062 N N . HIS B 1 259 ? -2.201 1.369 23.75 1 88.12 259 HIS B N 1
ATOM 4063 C CA . HIS B 1 259 ? -3.441 2.016 24.172 1 88.12 259 HIS B CA 1
ATOM 4064 C C . HIS B 1 259 ? -4.637 1.088 23.984 1 88.12 259 HIS B C 1
ATOM 4066 O O . HIS B 1 259 ? -5.461 0.938 24.891 1 88.12 259 HIS B O 1
ATOM 4072 N N . PHE B 1 260 ? -4.758 0.382 22.953 1 83.75 260 PHE B N 1
ATOM 4073 C CA . PHE B 1 260 ? -5.934 -0.425 22.641 1 83.75 260 PHE B CA 1
ATOM 4074 C C . PHE B 1 260 ? -5.836 -1.799 23.297 1 83.75 260 PHE B C 1
ATOM 4076 O O . PHE B 1 260 ? -6.852 -2.445 23.562 1 83.75 260 PHE B O 1
ATOM 4083 N N . LEU B 1 261 ? -4.562 -2.287 23.469 1 80.12 261 LEU B N 1
ATOM 4084 C CA . LEU B 1 261 ? -4.41 -3.508 24.266 1 80.12 261 LEU B CA 1
ATOM 4085 C C . LEU B 1 261 ? -4.863 -3.287 25.703 1 80.12 261 LEU B C 1
ATOM 4087 O O . LEU B 1 261 ? -5.484 -4.168 26.297 1 80.12 261 LEU B O 1
ATOM 4091 N N . TYR B 1 262 ? -4.551 -2.193 26.219 1 77.81 262 TYR B N 1
ATOM 4092 C CA . TYR B 1 262 ? -4.93 -1.862 27.594 1 77.81 262 TYR B CA 1
ATOM 4093 C C . TYR B 1 262 ? -6.422 -1.581 27.703 1 77.81 262 TYR B C 1
ATOM 4095 O O . TYR B 1 262 ? -7.078 -2.008 28.656 1 77.81 262 TYR B O 1
ATOM 4103 N N . ASP B 1 263 ? -6.957 -0.912 26.812 1 73.06 263 ASP B N 1
ATOM 4104 C CA . ASP B 1 263 ? -8.383 -0.587 26.844 1 73.06 263 ASP B CA 1
ATOM 4105 C C . ASP B 1 263 ? -9.234 -1.833 26.609 1 73.06 263 ASP B C 1
ATOM 4107 O O . ASP B 1 263 ? -10.328 -1.955 27.156 1 73.06 263 ASP B O 1
ATOM 4111 N N . GLY B 1 264 ? -8.797 -2.633 25.609 1 60.69 264 GLY B N 1
ATOM 4112 C CA . GLY B 1 264 ? -9.508 -3.887 25.422 1 60.69 264 GLY B CA 1
ATOM 4113 C C . GLY B 1 264 ? -9.539 -4.75 26.656 1 60.69 264 GLY B C 1
ATOM 4114 O O . GLY B 1 264 ? -10.43 -5.582 26.828 1 60.69 264 GLY B O 1
ATOM 4115 N N . LEU B 1 265 ? -8.523 -4.527 27.406 1 51.75 265 LEU B N 1
ATOM 4116 C CA . LEU B 1 265 ? -8.445 -5.27 28.672 1 51.75 265 LEU B CA 1
ATOM 4117 C C . LEU B 1 265 ? -9.273 -4.586 29.75 1 51.75 265 LEU B C 1
ATOM 4119 O O . LEU B 1 265 ? -9.531 -5.172 30.797 1 51.75 265 LEU B O 1
ATOM 4123 N N . LYS B 1 266 ? -9.68 -3.385 29.5 1 56.47 266 LYS B N 1
ATOM 4124 C CA . LYS B 1 266 ? -10.508 -2.76 30.531 1 56.47 266 LYS B CA 1
ATOM 4125 C C . LYS B 1 266 ? -11.945 -3.262 30.453 1 56.47 266 LYS B C 1
ATOM 4127 O O . LYS B 1 266 ? -12.531 -3.33 29.375 1 56.47 266 LYS B O 1
ATOM 4132 N N . PRO B 1 267 ? -12.5 -3.994 31.484 1 49.81 267 PRO B N 1
ATOM 4133 C CA . PRO B 1 267 ? -13.898 -4.445 31.562 1 49.81 267 PRO B CA 1
ATOM 4134 C C . PRO B 1 267 ? -14.891 -3.336 31.234 1 49.81 267 PRO B C 1
ATOM 4136 O O . PRO B 1 267 ? -14.641 -2.164 31.516 1 49.81 267 PRO B O 1
ATOM 4139 N N . LYS B 1 268 ? -15.773 -3.49 30.141 1 51.81 268 LYS B N 1
ATOM 4140 C CA . LYS B 1 268 ? -16.906 -2.59 29.938 1 51.81 268 LYS B CA 1
ATOM 4141 C C . LYS B 1 268 ? -17.562 -2.225 31.266 1 51.81 268 LYS B C 1
ATOM 4143 O O . LYS B 1 268 ? -18.047 -3.1 31.984 1 51.81 268 LYS B O 1
ATOM 4148 N N . ILE B 1 269 ? -17.141 -1.29 31.906 1 36.44 269 ILE B N 1
ATOM 4149 C CA . ILE B 1 269 ? -17.969 -0.922 33.031 1 36.44 269 ILE B CA 1
ATOM 4150 C C . ILE B 1 269 ? -19.406 -0.676 32.594 1 36.44 269 ILE B C 1
ATOM 4152 O O . ILE B 1 269 ? -19.656 0.248 31.812 1 36.44 269 ILE B O 1
ATOM 4156 N N . VAL B 1 270 ? -20.281 -1.678 32.406 1 39.69 270 VAL B N 1
ATOM 4157 C CA . VAL B 1 270 ? -21.734 -1.547 32.375 1 39.69 270 VAL B CA 1
ATOM 4158 C C . VAL B 1 270 ? -22.188 -0.557 33.438 1 39.69 270 VAL B C 1
ATOM 4160 O O . VAL B 1 270 ? -22 -0.791 34.625 1 39.69 270 VAL B O 1
ATOM 4163 N N . SER B 1 271 ? -22.125 0.704 33.031 1 30.14 271 SER B N 1
ATOM 4164 C CA . SER B 1 271 ? -22.922 1.503 33.969 1 30.14 271 SER B CA 1
ATOM 4165 C C . SER B 1 271 ? -24.344 0.979 34.094 1 30.14 271 SER B C 1
ATOM 4167 O O . SER B 1 271 ? -25.031 0.806 33.062 1 30.14 271 SER B O 1
ATOM 4169 N N . ASP B 1 272 ? -24.734 0.271 35.062 1 30.28 272 ASP B N 1
ATOM 4170 C CA . ASP B 1 272 ? -26.109 0.157 35.562 1 30.28 272 ASP B CA 1
ATOM 4171 C C . ASP B 1 272 ? -26.828 1.509 35.5 1 30.28 272 ASP B C 1
ATOM 4173 O O . ASP B 1 272 ? -26.25 2.525 35.906 1 30.28 272 ASP B O 1
#